Protein 3BL9 (pdb70)

Structure (mmCIF, N/CA/C/O backbone):
data_3BL9
#
_entry.id   3BL9
#
_cell.length_a   49.406
_cell.length_b   56.867
_cell.length_c   59.504
_cell.angle_alpha   62.350
_cell.angle_beta   77.930
_cell.angle_gamma   79.540
#
_symmetry.space_group_name_H-M   'P 1'
#
loop_
_entity.id
_entity.type
_entity.pdbx_description
1 polymer 'Scavenger mRNA-decapping enzyme DcpS'
2 non-polymer 5-{[1-(2,3-dichlorobenzyl)piperidin-4-yl]methoxy}quinazoline-2,4-diamine
3 water water
#
loop_
_atom_site.group_PDB
_atom_site.id
_atom_site.type_symbol
_atom_site.label_atom_id
_atom_site.label_alt_id
_atom_site.label_comp_id
_atom_site.label_asym_id
_atom_site.label_entity_id
_atom_site.label_seq_id
_atom_site.pdbx_PDB_ins_code
_atom_site.Cartn_x
_atom_site.Cartn_y
_atom_site.Cartn_z
_atom_site.occupancy
_atom_site.B_iso_or_equiv
_atom_site.auth_seq_id
_atom_site.auth_comp_id
_atom_site.auth_asym_id
_atom_site.auth_atom_id
_atom_site.pdbx_PDB_model_num
ATOM 1 N N . LEU A 1 6 ? 8.259 -2.322 -30.940 1.00 44.07 42 LEU A N 1
ATOM 2 C CA . LEU A 1 6 ? 8.304 -0.980 -30.285 1.00 44.29 42 LEU A CA 1
ATOM 3 C C . LEU A 1 6 ? 7.733 0.082 -31.228 1.00 44.26 42 LEU A C 1
ATOM 4 O O . LEU A 1 6 ? 7.695 -0.128 -32.451 1.00 44.38 42 LEU A O 1
ATOM 9 N N . PRO A 1 7 ? 7.288 1.233 -30.673 1.00 43.97 43 PRO A N 1
ATOM 10 C CA . PRO A 1 7 ? 6.711 2.294 -31.504 1.00 43.83 43 PRO A CA 1
ATOM 11 C C . PRO A 1 7 ? 7.752 3.251 -32.104 1.00 43.67 43 PRO A C 1
ATOM 12 O O . PRO A 1 7 ? 7.393 4.327 -32.594 1.00 43.91 43 PRO A O 1
ATOM 16 N N . PHE A 1 8 ? 9.023 2.853 -32.076 1.00 43.49 44 PHE A N 1
ATOM 17 C CA . PHE A 1 8 ? 10.130 3.694 -32.536 1.00 43.16 44 PHE A CA 1
ATOM 18 C C . PHE A 1 8 ? 11.366 2.828 -32.807 1.00 43.22 44 PHE A C 1
ATOM 19 O O . PHE A 1 8 ? 11.371 1.626 -32.499 1.00 42.95 44 PHE A O 1
ATOM 27 N N . SER A 1 9 ? 12.418 3.447 -33.344 1.00 43.06 45 SER A N 1
ATOM 28 C CA . SER A 1 9 ? 13.673 2.740 -33.631 1.00 43.10 45 SER A CA 1
ATOM 29 C C . SER A 1 9 ? 14.863 3.308 -32.846 1.00 42.75 45 SER A C 1
ATOM 30 O O . SER A 1 9 ? 14.999 4.529 -32.680 1.00 42.54 45 SER A O 1
ATOM 33 N N . GLY A 1 10 ? 15.700 2.400 -32.343 1.00 42.24 46 GLY A N 1
ATOM 34 C CA . GLY A 1 10 ? 17.026 2.749 -31.852 1.00 41.92 46 GLY A CA 1
ATOM 35 C C . GLY A 1 10 ? 17.059 3.497 -30.541 1.00 41.48 46 GLY A C 1
ATOM 36 O O . GLY A 1 10 ? 17.413 4.682 -30.499 1.00 41.81 46 GLY A O 1
ATOM 37 N N . PHE A 1 11 ? 16.715 2.789 -29.469 1.00 40.69 47 PHE A N 1
ATOM 38 C CA . PHE A 1 11 ? 16.763 3.332 -28.110 1.00 39.76 47 PHE A CA 1
ATOM 39 C C . PHE A 1 11 ? 18.201 3.615 -27.644 1.00 39.16 47 PHE A C 1
ATOM 40 O O . PHE A 1 11 ? 18.972 2.688 -27.412 1.00 39.56 47 PHE A O 1
ATOM 48 N N . ARG A 1 12 ? 18.538 4.894 -27.490 1.00 37.79 48 ARG A N 1
ATOM 49 C CA . ARG A 1 12 ? 19.819 5.311 -26.938 1.00 37.00 48 ARG A CA 1
ATOM 50 C C . ARG A 1 12 ? 19.608 5.827 -25.518 1.00 35.74 48 ARG A C 1
ATOM 51 O O . ARG A 1 12 ? 18.908 6.838 -25.319 1.00 35.51 48 ARG A O 1
ATOM 59 N N . LEU A 1 13 ? 20.211 5.148 -24.536 1.00 34.16 49 LEU A N 1
ATOM 60 C CA . LEU A 1 13 ? 20.037 5.523 -23.141 1.00 33.53 49 LEU A CA 1
ATOM 61 C C . LEU A 1 13 ? 20.524 6.928 -22.917 1.00 33.20 49 LEU A C 1
ATOM 62 O O . LEU A 1 13 ? 21.677 7.256 -23.232 1.00 33.44 49 LEU A O 1
ATOM 67 N N . GLN A 1 14 ? 19.642 7.749 -22.367 1.00 31.82 50 GLN A N 1
ATOM 68 C CA . GLN A 1 14 ? 20.003 9.069 -21.885 1.00 31.36 50 GLN A CA 1
ATOM 69 C C . GLN A 1 14 ? 20.252 9.036 -20.398 1.00 30.41 50 GLN A C 1
ATOM 70 O O . GLN A 1 14 ? 21.226 9.617 -19.909 1.00 31.32 50 GLN A O 1
ATOM 76 N N . LYS A 1 15 ? 19.369 8.366 -19.668 1.00 28.48 51 LYS A N 1
ATOM 77 C CA . LYS A 1 15 ? 19.402 8.407 -18.217 1.00 27.21 51 LYS A CA 1
ATOM 78 C C . LYS A 1 15 ? 18.591 7.266 -17.593 1.00 25.62 51 LYS A C 1
ATOM 79 O O . LYS A 1 15 ? 17.499 6.932 -18.084 1.00 23.98 51 LYS A O 1
ATOM 85 N N . VAL A 1 16 ? 19.133 6.679 -16.525 1.00 23.08 52 VAL A N 1
ATOM 86 C CA . VAL A 1 16 ? 18.354 5.833 -15.618 1.00 22.47 52 VAL A CA 1
ATOM 87 C C . VAL A 1 16 ? 17.590 6.786 -14.700 1.00 21.92 52 VAL A C 1
ATOM 88 O O . VAL A 1 16 ? 18.182 7.434 -13.846 1.00 20.79 52 VAL A O 1
ATOM 92 N N . LEU A 1 17 ? 16.279 6.883 -14.894 1.00 20.57 53 LEU A N 1
ATOM 93 C CA . LEU A 1 17 ? 15.468 7.806 -14.100 1.00 21.00 53 LEU A CA 1
ATOM 94 C C . LEU A 1 17 ? 15.254 7.303 -12.683 1.00 20.54 53 LEU A C 1
ATOM 95 O O . LEU A 1 17 ? 15.258 8.079 -11.729 1.00 18.86 53 LEU A O 1
ATOM 100 N N . ARG A 1 18 ? 15.065 5.996 -12.548 1.00 21.56 54 ARG A N 1
ATOM 101 C CA . A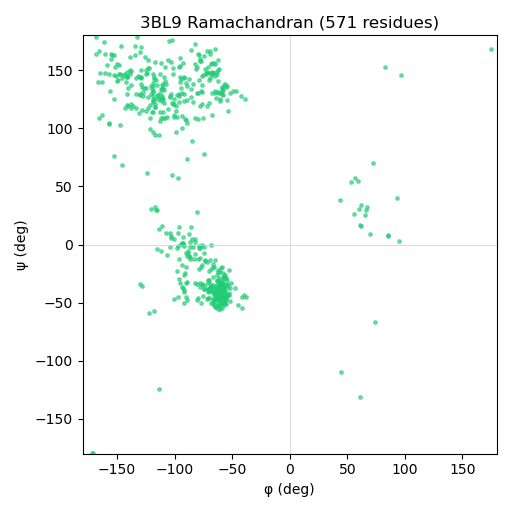RG A 1 18 ? 14.775 5.398 -11.256 1.00 21.82 54 ARG A CA 1
ATOM 102 C C . ARG A 1 18 ? 14.989 3.885 -11.335 1.00 22.09 54 ARG A C 1
ATOM 103 O O . ARG A 1 18 ? 14.781 3.271 -12.383 1.00 19.85 54 ARG A O 1
ATOM 111 N N . GLU A 1 19 ? 15.423 3.300 -10.222 1.00 22.58 55 GLU A N 1
ATOM 112 C CA . GLU A 1 19 ? 15.605 1.845 -10.140 1.00 22.97 55 GLU A CA 1
ATOM 113 C C . GLU A 1 19 ? 15.242 1.406 -8.726 1.00 22.25 55 GLU A C 1
ATOM 114 O O . GLU A 1 19 ? 15.465 2.155 -7.756 1.00 21.97 55 GLU A O 1
ATOM 120 N N . SER A 1 20 ? 14.679 0.216 -8.588 1.00 21.25 56 SER A N 1
ATOM 121 C CA . SER A 1 20 ? 14.467 -0.389 -7.268 1.00 21.66 56 SER A CA 1
ATOM 122 C C . SER A 1 20 ? 14.843 -1.868 -7.258 1.00 21.36 56 SER A C 1
ATOM 123 O O . SER A 1 20 ? 14.259 -2.672 -7.972 1.00 20.73 56 SER A O 1
ATOM 126 N N . ALA A 1 21 ? 15.812 -2.216 -6.426 1.00 21.34 57 ALA A N 1
ATOM 127 C CA . ALA A 1 21 ? 16.147 -3.617 -6.181 1.00 21.18 57 ALA A CA 1
ATOM 128 C C . ALA A 1 21 ? 15.055 -4.355 -5.386 1.00 21.13 57 ALA A C 1
ATOM 129 O O . ALA A 1 21 ? 14.869 -5.544 -5.574 1.00 22.69 57 ALA A O 1
ATOM 131 N N . ARG A 1 22 ? 14.320 -3.669 -4.521 1.00 21.09 58 ARG A N 1
ATOM 132 C CA . ARG A 1 22 ? 13.211 -4.300 -3.806 1.00 20.84 58 ARG A CA 1
ATOM 133 C C . ARG A 1 22 ? 12.079 -4.694 -4.740 1.00 20.15 58 ARG A C 1
ATOM 134 O O . ARG A 1 22 ? 11.572 -5.815 -4.649 1.00 18.66 58 ARG A O 1
ATOM 142 N N . ASP A 1 23 ? 11.675 -3.751 -5.603 1.00 19.43 59 ASP A N 1
ATOM 143 C CA . ASP A 1 23 ? 10.560 -3.965 -6.515 1.00 19.21 59 ASP A CA 1
ATOM 144 C C . ASP A 1 23 ? 10.990 -4.638 -7.842 1.00 17.78 59 ASP A C 1
ATOM 145 O O . ASP A 1 23 ? 10.137 -5.104 -8.630 1.00 17.27 59 ASP A O 1
ATOM 150 N N . LYS A 1 24 ? 12.297 -4.697 -8.092 1.00 17.66 60 LYS A N 1
ATOM 151 C CA . LYS A 1 24 ? 12.834 -5.277 -9.355 1.00 16.99 60 LYS A CA 1
ATOM 152 C C . LYS A 1 24 ? 12.239 -4.537 -10.556 1.00 15.97 60 LYS A C 1
ATOM 153 O O . LYS A 1 24 ? 11.632 -5.121 -11.457 1.00 15.15 60 LYS A O 1
ATOM 159 N N . ILE A 1 25 ? 12.452 -3.226 -10.548 1.00 16.13 61 ILE A N 1
ATOM 160 C CA . ILE A 1 25 ? 11.953 -2.368 -11.575 1.00 16.08 61 ILE A CA 1
ATOM 161 C C . ILE A 1 25 ? 13.008 -1.338 -11.950 1.00 15.73 61 ILE A C 1
ATOM 162 O O . ILE A 1 25 ? 13.861 -0.941 -11.126 1.00 16.65 61 ILE A O 1
ATOM 167 N N . ILE A 1 26 ? 12.963 -0.921 -13.204 1.00 15.50 62 ILE A N 1
ATOM 168 C CA . ILE A 1 26 ? 13.837 0.127 -13.700 1.00 15.34 62 ILE A CA 1
ATOM 169 C C . ILE A 1 26 ? 13.096 1.026 -14.694 1.00 15.58 62 ILE A C 1
ATOM 170 O O . ILE A 1 26 ? 12.304 0.532 -15.499 1.00 15.13 62 ILE A O 1
ATOM 175 N N . PHE A 1 27 ? 13.358 2.334 -14.603 1.00 15.88 63 PHE A N 1
ATOM 176 C CA . PHE A 1 27 ? 12.769 3.371 -15.451 1.00 16.89 63 PHE A CA 1
ATOM 177 C C . PHE A 1 27 ? 13.896 4.048 -16.251 1.00 17.42 63 PHE A C 1
ATOM 178 O O . PHE A 1 27 ? 14.826 4.651 -15.658 1.00 17.90 63 PHE A O 1
ATOM 186 N N . LEU A 1 28 ? 13.829 3.944 -17.578 1.00 17.67 64 LEU A N 1
ATOM 187 C CA . LEU A 1 28 ? 14.871 4.480 -18.455 1.00 18.75 64 LEU A CA 1
ATOM 188 C C . LEU A 1 28 ? 14.337 5.620 -19.328 1.00 19.69 64 LEU A C 1
ATOM 189 O O . LEU A 1 28 ? 13.225 5.541 -19.857 1.00 20.01 64 LEU A O 1
ATOM 194 N N . HIS A 1 29 ? 15.121 6.680 -19.457 1.00 20.55 65 HIS A N 1
ATOM 195 C CA . HIS A 1 29 ? 14.883 7.699 -20.465 1.00 22.00 65 HIS A CA 1
ATOM 196 C C . HIS A 1 29 ? 15.826 7.404 -21.638 1.00 23.12 65 HIS A C 1
ATOM 197 O O . HIS A 1 29 ? 17.031 7.389 -21.461 1.00 23.64 65 HIS A O 1
ATOM 204 N N . GLY A 1 30 ? 15.277 7.151 -22.815 1.00 24.35 66 GLY A N 1
ATOM 205 C CA . GLY A 1 30 ? 16.098 7.018 -24.009 1.00 25.79 66 GLY A CA 1
ATOM 206 C C . GLY A 1 30 ? 15.701 7.978 -25.117 1.00 27.18 66 GLY A C 1
ATOM 207 O O . GLY A 1 30 ? 14.566 8.497 -25.133 1.00 26.27 66 GLY A O 1
ATOM 208 N N . LYS A 1 31 ? 16.651 8.218 -26.031 1.00 29.10 67 LYS A N 1
ATOM 209 C CA . LYS A 1 31 ? 16.387 8.868 -27.332 1.00 30.45 67 LYS A CA 1
ATOM 210 C C . LYS A 1 31 ? 16.038 7.835 -28.386 1.00 31.12 67 LYS A C 1
ATOM 211 O O . LYS A 1 31 ? 16.674 6.787 -28.480 1.00 30.36 67 LYS A O 1
ATOM 217 N N . VAL A 1 32 ? 15.019 8.141 -29.184 1.00 32.31 68 VAL A N 1
ATOM 218 C CA . VAL A 1 32 ? 14.547 7.235 -30.223 1.00 33.44 68 VAL A CA 1
ATOM 219 C C . VAL A 1 32 ? 14.440 7.971 -31.570 1.00 34.62 68 VAL A C 1
ATOM 220 O O . VAL A 1 32 ? 14.587 9.194 -31.624 1.00 34.64 68 VAL A O 1
ATOM 224 N N . ASN A 1 33 ? 14.217 7.214 -32.647 1.00 36.27 69 ASN A N 1
ATOM 225 C CA . ASN A 1 33 ? 13.967 7.784 -33.988 1.00 36.96 69 ASN A CA 1
ATOM 226 C C . ASN A 1 33 ? 14.895 8.951 -34.362 1.00 37.88 69 ASN A C 1
ATOM 227 O O . ASN A 1 33 ? 14.466 9.928 -35.005 1.00 38.29 69 ASN A O 1
ATOM 232 N N . GLU A 1 34 ? 16.163 8.847 -33.974 1.00 38.78 70 GLU A N 1
ATOM 233 C CA . GLU A 1 34 ? 17.143 9.898 -34.273 1.00 39.21 70 GLU A CA 1
ATOM 234 C C . GLU A 1 34 ? 18.005 9.510 -35.472 1.00 39.88 70 GLU A C 1
ATOM 235 O O . GLU A 1 34 ? 18.264 10.346 -36.336 1.00 40.57 70 GLU A O 1
ATOM 241 N N . GLU A 1 42 ? 13.605 12.001 -30.466 1.00 30.77 78 GLU A N 1
ATOM 242 C CA . GLU A 1 42 ? 12.363 11.943 -29.677 1.00 30.01 78 GLU A CA 1
ATOM 243 C C . GLU A 1 42 ? 12.642 11.265 -28.352 1.00 29.31 78 GLU A C 1
ATOM 244 O O . GLU A 1 42 ? 13.476 10.358 -28.297 1.00 29.54 78 GLU A O 1
ATOM 250 N N . ASP A 1 43 ? 11.959 11.694 -27.289 1.00 27.91 79 ASP A N 1
ATOM 251 C CA . ASP A 1 43 ? 12.146 11.065 -25.973 1.00 27.15 79 ASP A CA 1
ATOM 252 C C . ASP A 1 43 ? 11.111 9.987 -25.718 1.00 25.06 79 ASP A C 1
ATOM 253 O O . ASP A 1 43 ? 9.948 10.099 -26.117 1.00 24.80 79 ASP A O 1
ATOM 258 N N . ALA A 1 44 ? 11.565 8.926 -25.068 1.00 22.83 80 ALA A N 1
ATOM 259 C CA . ALA A 1 44 ? 10.707 7.859 -24.657 1.00 21.19 80 ALA A CA 1
ATOM 260 C C . ALA A 1 44 ? 11.116 7.452 -23.246 1.00 20.89 80 ALA A C 1
ATOM 261 O O . ALA A 1 44 ? 12.290 7.591 -22.849 1.00 20.07 80 ALA A O 1
ATOM 263 N N . VAL A 1 45 ? 10.144 6.989 -22.469 1.00 19.18 81 VAL A N 1
ATOM 264 C CA . VAL A 1 45 ? 10.450 6.346 -21.189 1.00 18.52 81 VAL A CA 1
ATOM 265 C C . VAL A 1 45 ? 10.122 4.871 -21.368 1.00 17.97 81 VAL A C 1
ATOM 266 O O . VAL A 1 45 ? 9.065 4.534 -21.911 1.00 17.86 81 VAL A O 1
ATOM 270 N N . VAL A 1 46 ? 11.026 4.000 -20.914 1.00 16.96 82 VAL A N 1
ATOM 271 C CA . VAL A 1 46 ? 10.789 2.574 -20.934 1.00 16.73 82 VAL A CA 1
ATOM 272 C C . VAL A 1 46 ? 10.931 2.023 -19.523 1.00 16.03 82 VAL A C 1
ATOM 273 O O . VAL A 1 46 ? 11.923 2.283 -18.818 1.00 15.58 82 VAL A O 1
ATOM 277 N N . ILE A 1 47 ? 9.894 1.312 -19.086 1.00 15.14 83 ILE A N 1
ATOM 278 C CA . ILE A 1 47 ? 9.832 0.802 -17.731 1.00 15.16 83 ILE A CA 1
ATOM 279 C C . ILE A 1 47 ? 9.809 -0.728 -17.809 1.00 15.26 83 ILE A C 1
ATOM 280 O O . ILE A 1 47 ? 8.979 -1.296 -18.516 1.00 14.10 83 ILE A O 1
ATOM 285 N N . LEU A 1 48 ? 10.740 -1.384 -17.117 1.00 14.62 84 LEU A N 1
ATOM 286 C CA . LEU A 1 48 ? 10.821 -2.848 -17.092 1.00 15.85 84 LEU A CA 1
ATOM 287 C C . LEU A 1 48 ? 10.634 -3.349 -15.679 1.00 15.88 84 LEU A C 1
ATOM 288 O O . LEU A 1 48 ? 11.301 -2.858 -14.761 1.00 14.42 84 LEU A O 1
ATOM 293 N N . GLU A 1 49 ? 9.706 -4.293 -15.497 1.00 15.65 85 GLU A N 1
ATOM 294 C CA . GLU A 1 49 ? 9.413 -4.842 -14.193 1.00 16.38 85 GLU A CA 1
ATOM 295 C C . GLU A 1 49 ? 9.430 -6.379 -14.240 1.00 15.76 85 GLU A C 1
ATOM 296 O O . GLU A 1 49 ? 8.786 -6.982 -15.088 1.00 15.16 85 GLU A O 1
ATOM 302 N N . LYS A 1 50 ? 10.165 -7.013 -13.336 1.00 15.63 86 LYS A N 1
ATOM 303 C CA . LYS A 1 50 ? 10.087 -8.462 -13.220 1.00 15.71 86 LYS A CA 1
ATOM 304 C C . LYS A 1 50 ? 8.671 -8.788 -12.779 1.00 15.85 86 LYS A C 1
ATOM 305 O O . LYS A 1 50 ? 8.015 -7.992 -12.096 1.00 16.20 86 LYS A O 1
ATOM 311 N N . THR A 1 51 ? 8.182 -9.932 -13.213 1.00 15.56 87 THR A N 1
ATOM 312 C CA . THR A 1 51 ? 6.813 -10.312 -12.946 1.00 15.99 87 THR A CA 1
ATOM 313 C C . THR A 1 51 ? 6.683 -11.213 -11.714 1.00 15.99 87 THR A C 1
ATOM 314 O O . THR A 1 51 ? 7.673 -11.832 -11.268 1.00 16.07 87 THR A O 1
ATOM 318 N N . PRO A 1 52 ? 5.470 -11.290 -11.149 1.00 15.79 88 PRO A N 1
ATOM 319 C CA . PRO A 1 52 ? 5.241 -12.209 -10.038 1.00 15.77 88 PRO A CA 1
ATOM 320 C C . PRO A 1 52 ? 5.401 -13.662 -10.480 1.00 16.65 88 PRO A C 1
ATOM 321 O O . PRO A 1 52 ? 5.261 -13.994 -11.685 1.00 15.27 88 PRO A O 1
ATOM 325 N N . PHE A 1 53 ? 5.722 -14.502 -9.509 1.00 16.48 89 PHE A N 1
ATOM 326 C CA . PHE A 1 53 ? 5.880 -15.921 -9.747 1.00 17.75 89 PHE A CA 1
ATOM 327 C C . PHE A 1 53 ? 4.584 -16.640 -10.116 1.00 18.35 89 PHE A C 1
ATOM 328 O O . PHE A 1 53 ? 3.486 -16.309 -9.640 1.00 18.14 89 PHE A O 1
ATOM 336 N N . GLN A 1 54 ? 4.753 -17.646 -10.974 1.00 19.43 90 GLN A N 1
ATOM 337 C CA . GLN A 1 54 ? 3.697 -18.583 -11.348 1.00 20.64 90 GLN A CA 1
ATOM 338 C C . GLN A 1 54 ? 3.872 -19.838 -10.522 1.00 21.24 90 GLN A C 1
ATOM 339 O O . GLN A 1 54 ? 4.664 -20.733 -10.863 1.00 20.91 90 GLN A O 1
ATOM 345 N N . VAL A 1 55 ? 3.128 -19.919 -9.430 1.00 22.54 91 VAL A N 1
ATOM 346 C CA . VAL A 1 55 ? 3.484 -20.864 -8.362 1.00 23.23 91 VAL A CA 1
ATOM 347 C C . VAL A 1 55 ? 3.488 -22.324 -8.821 1.00 23.72 91 VAL A C 1
ATOM 348 O O . VAL A 1 55 ? 4.503 -23.005 -8.694 1.00 23.92 91 VAL A O 1
ATOM 352 N N . GLU A 1 56 ? 2.370 -22.797 -9.371 1.00 23.23 92 GLU A N 1
ATOM 353 C CA . GLU A 1 56 ? 2.261 -24.190 -9.791 1.00 23.84 92 GLU A CA 1
ATOM 354 C C . GLU A 1 56 ? 3.280 -24.579 -10.855 1.00 23.27 92 GLU A C 1
ATOM 355 O O . GLU A 1 56 ? 3.828 -25.679 -10.815 1.00 23.25 92 GLU A O 1
ATOM 361 N N . GLN A 1 57 ? 3.554 -23.670 -11.785 1.00 22.16 93 GLN A N 1
ATOM 362 C CA . GLN A 1 57 ? 4.570 -23.904 -12.795 1.00 22.15 93 GLN A CA 1
ATOM 363 C C . GLN A 1 57 ? 5.977 -23.928 -12.204 1.00 22.44 93 GLN A C 1
ATOM 364 O O . GLN A 1 57 ? 6.813 -24.747 -12.645 1.00 21.31 93 GLN A O 1
ATOM 370 N N . VAL A 1 58 ? 6.243 -23.066 -11.220 1.00 21.81 94 VAL A N 1
ATOM 371 C CA . VAL A 1 58 ? 7.533 -23.132 -10.493 1.00 22.94 94 VAL A CA 1
ATOM 372 C C . VAL A 1 58 ? 7.698 -24.488 -9.799 1.00 23.24 94 VAL A C 1
ATOM 373 O O . VAL A 1 58 ? 8.746 -25.142 -9.933 1.00 23.67 94 VAL A O 1
ATOM 377 N N . ALA A 1 59 ? 6.662 -24.935 -9.090 1.00 24.00 95 ALA A N 1
ATOM 378 C CA . ALA A 1 59 ? 6.727 -26.223 -8.406 1.00 25.09 95 ALA A CA 1
ATOM 379 C C . ALA A 1 59 ? 6.971 -27.355 -9.421 1.00 25.98 95 ALA A C 1
ATOM 380 O O . ALA A 1 59 ? 7.803 -28.249 -9.197 1.00 25.90 95 ALA A O 1
ATOM 382 N N . GLN A 1 60 ? 6.289 -27.292 -10.556 1.00 26.60 96 GLN A N 1
ATOM 383 C CA . GLN A 1 60 ? 6.535 -28.246 -11.642 1.00 27.47 96 GLN A CA 1
ATOM 384 C C . GLN A 1 60 ? 7.999 -28.275 -12.104 1.00 27.85 96 GLN A C 1
ATOM 385 O O . GLN A 1 60 ? 8.572 -29.358 -12.330 1.00 28.52 96 GLN A O 1
ATOM 391 N N . LEU A 1 61 ? 8.593 -27.090 -12.255 1.00 27.84 97 LEU A N 1
ATOM 392 C CA . LEU A 1 61 ? 9.993 -26.942 -12.636 1.00 28.31 97 LEU A CA 1
ATOM 393 C C . LEU A 1 61 ? 10.942 -27.540 -11.597 1.00 29.17 97 LEU A C 1
ATOM 394 O O . LEU A 1 61 ? 11.885 -28.239 -11.960 1.00 28.41 97 LEU A O 1
ATOM 399 N N . LEU A 1 62 ? 10.705 -27.231 -10.319 1.00 29.85 98 LEU A N 1
ATOM 400 C CA . LEU A 1 62 ? 11.573 -27.694 -9.222 1.00 30.96 98 LEU A CA 1
ATOM 401 C C . LEU A 1 62 ? 11.648 -29.219 -9.096 1.00 32.12 98 LEU A C 1
ATOM 402 O O . LEU A 1 62 ? 12.682 -29.764 -8.686 1.00 32.16 98 LEU A O 1
ATOM 407 N N . THR A 1 63 ? 10.555 -29.901 -9.434 1.00 33.08 99 THR A N 1
ATOM 408 C CA . THR A 1 63 ? 10.515 -31.363 -9.358 1.00 33.64 99 THR A CA 1
ATOM 409 C C . THR A 1 63 ? 11.070 -32.054 -10.607 1.00 34.16 99 THR A C 1
ATOM 410 O O . THR A 1 63 ? 11.000 -33.285 -10.706 1.00 34.63 99 THR A O 1
ATOM 414 N N . GLY A 1 64 ? 11.611 -31.277 -11.549 1.00 34.03 100 GLY A N 1
ATOM 415 C CA . GLY A 1 64 ? 12.089 -31.800 -12.821 1.00 34.08 100 GLY A CA 1
ATOM 416 C C . GLY A 1 64 ? 13.586 -31.641 -12.904 1.00 34.06 100 GLY A C 1
ATOM 417 O O . GLY A 1 64 ? 14.301 -32.091 -12.016 1.00 34.14 100 GLY A O 1
ATOM 418 N N . SER A 1 65 ? 14.053 -30.973 -13.959 1.00 34.34 101 SER A N 1
ATOM 419 C CA . SER A 1 65 ? 15.480 -30.752 -14.176 1.00 34.23 101 SER A CA 1
ATOM 420 C C . SER A 1 65 ? 15.831 -29.262 -14.316 1.00 34.11 101 SER A C 1
ATOM 421 O O . SER A 1 65 ? 16.388 -28.840 -15.338 1.00 34.17 101 SER A O 1
ATOM 424 N N . PRO A 1 66 ? 15.568 -28.462 -13.263 1.00 33.43 102 PRO A N 1
ATOM 425 C CA . PRO A 1 66 ? 15.793 -27.022 -13.387 1.00 33.12 102 PRO A CA 1
ATOM 426 C C . PRO A 1 66 ? 17.256 -26.726 -13.630 1.00 32.80 102 PRO A C 1
ATOM 427 O O . PRO A 1 66 ? 18.121 -27.459 -13.127 1.00 33.46 102 PRO A O 1
ATOM 431 N N . GLU A 1 67 ? 17.537 -25.681 -14.400 1.00 32.39 103 GLU A N 1
ATOM 432 C CA . GLU A 1 67 ? 18.901 -25.258 -14.644 1.00 32.01 103 GLU A CA 1
ATOM 433 C C . GLU A 1 67 ? 19.427 -24.379 -13.502 1.00 31.90 103 GLU A C 1
ATOM 434 O O . GLU A 1 67 ? 19.031 -23.207 -13.339 1.00 30.60 103 GLU A O 1
ATOM 440 N N . LEU A 1 68 ? 20.354 -24.957 -12.738 1.00 31.44 104 LEU A N 1
ATOM 441 C CA . LEU A 1 68 ? 20.858 -24.382 -11.500 1.00 32.04 104 LEU A CA 1
ATOM 442 C C . LEU A 1 68 ? 22.376 -24.221 -11.523 1.00 32.49 104 LEU A C 1
ATOM 443 O O . LEU A 1 68 ? 23.081 -25.009 -12.143 1.00 32.56 104 LEU A O 1
ATOM 448 N N . GLN A 1 69 ? 22.861 -23.185 -10.851 1.00 33.42 105 GLN A N 1
ATOM 449 C CA . GLN A 1 69 ? 24.277 -23.025 -10.526 1.00 34.30 105 GLN A CA 1
ATOM 450 C C . GLN A 1 69 ? 24.383 -22.769 -9.024 1.00 34.81 105 GLN A C 1
ATOM 451 O O . GLN A 1 69 ? 23.725 -21.870 -8.502 1.00 33.83 105 GLN A O 1
ATOM 457 N N . LEU A 1 70 ? 25.212 -23.548 -8.331 1.00 35.77 106 LEU A N 1
ATOM 458 C CA . LEU A 1 70 ? 25.348 -23.417 -6.873 1.00 36.42 106 LEU A CA 1
ATOM 459 C C . LEU A 1 70 ? 26.221 -22.219 -6.534 1.00 37.35 106 LEU A C 1
ATOM 460 O O . LEU A 1 70 ? 27.384 -22.177 -6.933 1.00 37.45 106 LEU A O 1
ATOM 465 N N . GLN A 1 71 ? 25.675 -21.243 -5.804 1.00 38.42 107 GLN A N 1
ATOM 466 C CA . GLN A 1 71 ? 26.456 -20.060 -5.436 1.00 38.98 107 GLN A CA 1
ATOM 467 C C . GLN A 1 71 ? 27.175 -20.301 -4.110 1.00 39.72 107 GLN A C 1
ATOM 468 O O . GLN A 1 71 ? 28.384 -20.039 -3.991 1.00 40.10 107 GLN A O 1
ATOM 474 N N . PHE A 1 72 ? 26.449 -20.813 -3.121 1.00 40.24 108 PHE A N 1
ATOM 475 C CA . PHE A 1 72 ? 27.091 -21.256 -1.881 1.00 40.28 108 PHE A CA 1
ATOM 476 C C . PHE A 1 72 ? 26.232 -22.217 -1.090 1.00 39.84 108 PHE A C 1
ATOM 477 O O . PHE A 1 72 ? 25.044 -22.360 -1.342 1.00 38.95 108 PHE A O 1
ATOM 485 N N . SER A 1 73 ? 26.866 -22.898 -0.147 1.00 39.40 109 SER A N 1
ATOM 486 C CA . SER A 1 73 ? 26.228 -23.966 0.597 1.00 39.60 109 SER A CA 1
ATOM 487 C C . SER A 1 73 ? 26.824 -24.067 2.011 1.00 39.44 109 SER A C 1
ATOM 488 O O . SER A 1 73 ? 28.034 -23.897 2.194 1.00 38.86 109 SER A O 1
ATOM 491 N N . ASN A 1 74 ? 25.962 -24.326 2.993 1.00 39.26 110 ASN A N 1
ATOM 492 C CA . ASN A 1 74 ? 26.380 -24.544 4.385 1.00 39.55 110 ASN A CA 1
ATOM 493 C C . ASN A 1 74 ? 25.334 -25.349 5.139 1.00 39.10 110 ASN A C 1
ATOM 494 O O . ASN A 1 74 ? 24.278 -24.830 5.528 1.00 38.86 110 ASN A O 1
ATOM 499 N N . ASP A 1 75 ? 25.662 -26.624 5.332 1.00 38.78 111 ASP A N 1
ATOM 500 C CA . ASP A 1 75 ? 24.764 -27.652 5.873 1.00 38.30 111 ASP A CA 1
ATOM 501 C C . ASP A 1 75 ? 23.346 -27.629 5.273 1.00 37.73 111 ASP A C 1
ATOM 502 O O . ASP A 1 75 ? 23.186 -27.969 4.099 1.00 37.85 111 ASP A O 1
ATOM 507 N N . ILE A 1 76 ? 22.334 -27.234 6.048 1.00 36.70 112 ILE A N 1
ATOM 508 C CA . ILE A 1 76 ? 20.948 -27.295 5.566 1.00 36.24 112 ILE A CA 1
ATOM 509 C C . ILE A 1 76 ? 20.582 -26.151 4.613 1.00 35.63 112 ILE A C 1
ATOM 510 O O . ILE A 1 76 ? 19.529 -26.201 3.982 1.00 35.99 112 ILE A O 1
ATOM 515 N N . TYR A 1 77 ? 21.447 -25.142 4.518 1.00 35.05 113 TYR A N 1
ATOM 516 C CA . TYR A 1 77 ? 21.230 -23.968 3.673 1.00 34.38 113 TYR A CA 1
ATOM 517 C C . TYR A 1 77 ? 22.053 -24.023 2.394 1.00 33.33 113 TYR A C 1
ATOM 518 O O . TYR A 1 77 ? 23.271 -24.242 2.443 1.00 32.16 113 TYR A O 1
ATOM 527 N N . SER A 1 78 ? 21.405 -23.804 1.251 1.00 31.99 114 SER A N 1
ATOM 528 C CA . SER A 1 78 ? 22.147 -23.573 0.008 1.00 31.27 114 SER A CA 1
ATOM 529 C C . SER A 1 78 ? 21.477 -22.506 -0.864 1.00 30.29 114 SER A C 1
ATOM 530 O O . SER A 1 78 ? 20.255 -22.358 -0.843 1.00 29.23 114 SER A O 1
ATOM 533 N N . THR A 1 79 ? 22.300 -21.779 -1.611 1.00 29.23 115 THR A N 1
ATOM 534 C CA . THR A 1 79 ? 21.835 -20.716 -2.498 1.00 28.78 115 THR A CA 1
ATOM 535 C C . THR A 1 79 ? 22.254 -21.040 -3.929 1.00 28.07 115 THR A C 1
ATOM 536 O O . THR A 1 79 ? 23.391 -21.462 -4.171 1.00 27.20 115 THR A O 1
ATOM 540 N N . TYR A 1 80 ? 21.331 -20.840 -4.868 1.00 27.15 116 TYR A N 1
ATOM 541 C CA . TYR A 1 80 ? 21.586 -21.109 -6.277 1.00 26.96 116 TYR A CA 1
ATOM 542 C C . TYR A 1 80 ? 21.196 -19.952 -7.174 1.00 26.13 116 TYR A C 1
ATOM 543 O O . TYR A 1 80 ? 20.487 -19.037 -6.756 1.00 26.58 116 TYR A O 1
ATOM 552 N N . HIS A 1 81 ? 21.676 -20.021 -8.414 1.00 24.65 117 HIS A N 1
ATOM 553 C CA . HIS A 1 81 ? 21.151 -19.247 -9.519 1.00 24.02 117 HIS A CA 1
ATOM 554 C C . HIS A 1 81 ? 20.255 -20.181 -10.308 1.00 23.26 117 HIS A C 1
ATOM 555 O O . HIS A 1 81 ? 20.672 -21.260 -10.722 1.00 22.95 117 HIS A O 1
ATOM 562 N N . LEU A 1 82 ? 19.005 -19.788 -10.516 1.00 21.55 118 LEU A N 1
ATOM 563 C CA . LEU A 1 82 ? 18.084 -20.587 -11.314 1.00 21.40 118 LEU A CA 1
ATOM 564 C C . LEU A 1 82 ? 17.843 -19.852 -12.622 1.00 20.85 118 LEU A C 1
ATOM 565 O O . LEU A 1 82 ? 17.593 -18.645 -12.631 1.00 20.17 118 LEU A O 1
ATOM 570 N N . PHE A 1 83 ? 17.923 -20.576 -13.737 1.00 20.59 119 PHE A N 1
ATOM 571 C CA . PHE A 1 83 ? 17.637 -19.986 -15.041 1.00 20.93 119 PHE A CA 1
ATOM 572 C C . PHE A 1 83 ? 16.411 -20.709 -15.621 1.00 20.36 119 PHE A C 1
ATOM 573 O O . PHE A 1 83 ? 16.525 -21.791 -16.201 1.00 20.07 119 PHE A O 1
ATOM 581 N N . PRO A 1 84 ? 15.208 -20.143 -15.402 1.00 19.37 120 PRO A N 1
ATOM 582 C CA . PRO A 1 84 ? 13.982 -20.846 -15.808 1.00 19.13 120 PRO A CA 1
ATOM 583 C C . PRO A 1 84 ? 13.737 -20.899 -17.322 1.00 18.58 120 PRO A C 1
ATOM 584 O O . PRO A 1 84 ? 14.362 -20.153 -18.078 1.00 17.79 120 PRO A O 1
ATOM 588 N N . PRO A 1 85 ? 12.798 -21.757 -17.750 1.00 1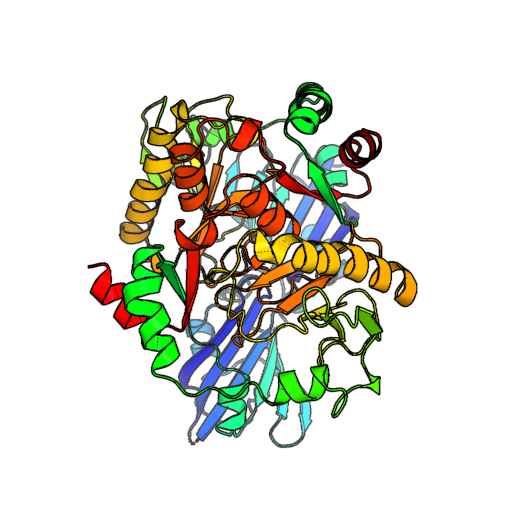8.80 121 PRO A N 1
ATOM 589 C CA . PRO A 1 85 ? 12.449 -21.769 -19.151 1.00 19.72 121 PRO A CA 1
ATOM 590 C C . PRO A 1 85 ? 11.742 -20.490 -19.535 1.00 19.97 121 PRO A C 1
ATOM 591 O O . PRO A 1 85 ? 11.127 -19.853 -18.678 1.00 19.42 121 PRO A O 1
ATOM 595 N N . ARG A 1 86 ? 11.848 -20.171 -20.825 1.00 20.27 122 ARG A N 1
ATOM 596 C CA . ARG A 1 86 ? 11.376 -18.921 -21.431 1.00 20.43 122 ARG A CA 1
ATOM 597 C C . ARG A 1 86 ? 10.029 -18.461 -20.920 1.00 20.07 122 ARG A C 1
ATOM 598 O O . ARG A 1 86 ? 9.870 -17.271 -20.592 1.00 19.71 122 ARG A O 1
ATOM 606 N N . GLN A 1 87 ? 9.075 -19.383 -20.822 1.00 20.64 123 GLN A N 1
ATOM 607 C CA . GLN A 1 87 ? 7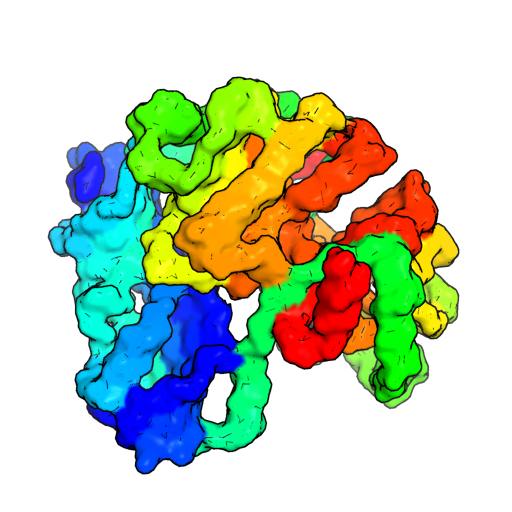.705 -19.017 -20.453 1.00 20.20 123 GLN A CA 1
ATOM 608 C C . GLN A 1 87 ? 7.568 -18.463 -19.020 1.00 20.33 123 GLN A C 1
ATOM 609 O O . GLN A 1 87 ? 6.535 -17.890 -18.685 1.00 21.14 123 GLN A O 1
ATOM 615 N N . LEU A 1 88 ? 8.604 -18.617 -18.188 1.00 19.47 124 LEU A N 1
ATOM 616 C CA . LEU A 1 88 ? 8.575 -18.106 -16.818 1.00 18.40 124 LEU A CA 1
ATOM 617 C C . LEU A 1 88 ? 9.382 -16.818 -16.602 1.00 17.68 124 LEU A C 1
ATOM 618 O O . LEU A 1 88 ? 9.514 -16.355 -15.467 1.00 17.56 124 LEU A O 1
ATOM 623 N N . ASN A 1 89 ? 9.915 -16.260 -17.678 1.00 17.04 125 ASN A N 1
ATOM 624 C CA . ASN A 1 89 ? 10.859 -15.153 -17.624 1.00 17.45 125 ASN A CA 1
ATOM 625 C C . ASN A 1 89 ? 10.276 -13.808 -18.066 1.00 17.21 125 ASN A C 1
ATOM 626 O O . ASN A 1 89 ? 11.011 -12.846 -18.257 1.00 17.67 125 ASN A O 1
ATOM 631 N N . ASP A 1 90 ? 8.954 -13.765 -18.240 1.00 17.56 126 ASP A N 1
ATOM 632 C CA . ASP A 1 90 ? 8.249 -12.559 -18.700 1.00 17.32 126 ASP A CA 1
ATOM 633 C C . ASP A 1 90 ? 8.684 -11.327 -17.875 1.00 16.08 126 ASP A C 1
ATOM 634 O O . ASP A 1 90 ? 8.708 -11.374 -16.638 1.00 16.61 126 ASP A O 1
ATOM 639 N N . VAL A 1 91 ? 9.006 -10.243 -18.580 1.00 15.42 127 VAL A N 1
ATOM 640 C CA . VAL A 1 91 ? 9.292 -8.937 -17.977 1.00 15.03 127 VAL A CA 1
ATOM 641 C C . VAL A 1 91 ? 8.220 -7.971 -18.496 1.00 15.06 127 VAL A C 1
ATOM 642 O O . VAL A 1 91 ? 8.054 -7.816 -19.703 1.00 13.37 127 VAL A O 1
ATOM 646 N N . LYS A 1 92 ? 7.456 -7.388 -17.577 1.00 15.39 128 LYS A N 1
ATOM 647 C CA . LYS A 1 92 ? 6.428 -6.442 -17.933 1.00 15.34 128 LYS A CA 1
ATOM 648 C C . LYS A 1 92 ? 7.097 -5.128 -18.381 1.00 14.61 128 LYS A C 1
ATOM 649 O O . LYS A 1 92 ? 7.808 -4.487 -17.609 1.00 12.49 128 LYS A O 1
ATOM 655 N N . THR A 1 93 ? 6.839 -4.749 -19.626 1.00 14.00 129 THR A N 1
ATOM 656 C CA . THR A 1 93 ? 7.492 -3.624 -20.252 1.00 14.02 129 THR A CA 1
ATOM 657 C C . THR A 1 93 ? 6.483 -2.561 -20.638 1.00 14.21 129 THR A C 1
ATOM 658 O O . THR A 1 93 ? 5.549 -2.841 -21.387 1.00 14.42 129 THR A O 1
ATOM 662 N N . THR A 1 94 ? 6.668 -1.348 -20.128 1.00 13.84 130 THR A N 1
ATOM 663 C CA . THR A 1 94 ? 5.748 -0.244 -20.411 1.00 14.19 130 THR A CA 1
ATOM 664 C C . THR A 1 94 ? 6.530 0.870 -21.100 1.00 14.43 130 THR A C 1
ATOM 665 O O . THR A 1 94 ? 7.621 1.261 -20.635 1.00 13.78 130 THR A O 1
ATOM 669 N N . VAL A 1 95 ? 5.955 1.393 -22.179 1.00 14.03 131 VAL A N 1
ATOM 670 C CA . VAL A 1 95 ? 6.593 2.440 -22.963 1.00 15.41 131 VAL A CA 1
ATOM 671 C C . VAL A 1 95 ? 5.729 3.688 -22.992 1.00 15.58 131 VAL A C 1
ATOM 672 O O . VAL A 1 95 ? 4.514 3.606 -23.270 1.00 15.20 131 VAL A O 1
ATOM 676 N N . VAL A 1 96 ? 6.355 4.822 -22.682 1.00 16.15 132 VAL A N 1
ATOM 677 C CA . VAL A 1 96 ? 5.727 6.138 -22.766 1.00 17.23 132 VAL A CA 1
ATOM 678 C C . VAL A 1 96 ? 6.398 6.904 -23.896 1.00 17.98 132 VAL A C 1
ATOM 679 O O . VAL A 1 96 ? 7.564 7.278 -23.792 1.00 17.94 132 VAL A O 1
ATOM 683 N N . TYR A 1 97 ? 5.664 7.098 -24.995 1.00 19.71 133 TYR A N 1
ATOM 684 C CA . TYR A 1 97 ? 6.219 7.723 -26.190 1.00 20.53 133 TYR A CA 1
ATOM 685 C C . TYR A 1 97 ? 5.145 8.377 -27.085 1.00 21.39 133 TYR A C 1
ATOM 686 O O . TYR A 1 97 ? 4.145 7.733 -27.417 1.00 21.51 133 TYR A O 1
ATOM 695 N N . PRO A 1 98 ? 5.380 9.629 -27.507 1.00 22.45 134 PRO A N 1
ATOM 696 C CA . PRO A 1 98 ? 6.513 10.473 -27.109 1.00 23.57 134 PRO A CA 1
ATOM 697 C C . PRO A 1 98 ? 6.385 10.922 -25.649 1.00 23.97 134 PRO A C 1
ATOM 698 O O . PRO A 1 98 ? 5.270 11.160 -25.185 1.00 24.74 134 PRO A O 1
ATOM 702 N N . ALA A 1 99 ? 7.509 10.976 -24.927 1.00 24.28 135 ALA A N 1
ATOM 703 C CA . ALA A 1 99 ? 7.546 11.420 -23.527 1.00 25.38 135 ALA A CA 1
ATOM 704 C C . ALA A 1 99 ? 7.864 12.912 -23.429 1.00 25.96 135 ALA A C 1
ATOM 705 O O . ALA A 1 99 ? 8.824 13.383 -24.035 1.00 27.28 135 ALA A O 1
ATOM 707 N N . THR A 1 100 ? 7.054 13.638 -22.666 1.00 26.61 136 THR A N 1
ATOM 708 C CA . THR A 1 100 ? 7.266 15.062 -22.411 1.00 27.72 136 THR A CA 1
ATOM 709 C C . THR A 1 100 ? 8.277 15.234 -21.295 1.00 28.30 136 THR A C 1
ATOM 710 O O . THR A 1 100 ? 8.663 14.263 -20.637 1.00 27.45 136 THR A O 1
ATOM 714 N N . GLU A 1 101 ? 8.680 16.479 -21.061 1.00 29.62 137 GLU A N 1
ATOM 715 C CA . GLU A 1 101 ? 9.523 16.805 -19.914 1.00 29.65 137 GLU A CA 1
ATOM 716 C C . GLU A 1 101 ? 8.839 16.475 -18.579 1.00 29.90 137 GLU A C 1
ATOM 717 O O . GLU A 1 101 ? 9.503 16.061 -17.637 1.00 29.38 137 GLU A O 1
ATOM 723 N N . LYS A 1 102 ? 7.518 16.649 -18.511 1.00 29.52 138 LYS A N 1
ATOM 724 C CA . LYS A 1 102 ? 6.744 16.261 -17.327 1.00 30.09 138 LYS A CA 1
ATOM 725 C C . LYS A 1 102 ? 6.955 14.772 -17.009 1.00 29.17 138 LYS A C 1
ATOM 726 O O . LYS A 1 102 ? 7.064 14.401 -15.844 1.00 28.66 138 LYS A O 1
ATOM 732 N N . HIS A 1 103 ? 6.993 13.932 -18.049 1.00 28.71 139 HIS A N 1
ATOM 733 C CA . HIS A 1 103 ? 7.183 12.484 -17.873 1.00 28.30 139 HIS A CA 1
ATOM 734 C C . HIS A 1 103 ? 8.571 12.178 -17.324 1.00 28.04 139 HIS A C 1
ATOM 735 O O . HIS A 1 103 ? 8.722 11.386 -16.381 1.00 27.35 139 HIS A O 1
ATOM 742 N N . LEU A 1 104 ? 9.568 12.829 -17.914 1.00 27.73 140 LEU A N 1
ATOM 743 C CA . LEU A 1 104 ? 10.954 12.667 -17.497 1.00 28.23 140 LEU A CA 1
ATOM 744 C C . LEU A 1 104 ? 11.146 13.068 -16.015 1.00 28.82 140 LEU A C 1
ATOM 745 O O . LEU A 1 104 ? 11.789 12.332 -15.255 1.00 30.00 140 LEU A O 1
ATOM 750 N N . GLN A 1 105 ? 10.551 14.180 -15.578 1.00 29.05 141 GLN A N 1
ATOM 751 C CA . GLN A 1 105 ? 10.679 14.600 -14.172 1.00 29.06 141 GLN A CA 1
ATOM 752 C C . GLN A 1 105 ? 9.858 13.733 -13.228 1.00 28.59 141 GLN A C 1
ATOM 753 O O . GLN A 1 105 ? 10.274 13.478 -12.109 1.00 29.09 141 GLN A O 1
ATOM 759 N N . LYS A 1 106 ? 8.703 13.278 -13.697 1.00 28.25 142 LYS A N 1
ATOM 760 C CA . LYS A 1 106 ? 7.762 12.494 -12.903 1.00 27.90 142 LYS A CA 1
ATOM 761 C C . LYS A 1 106 ? 8.359 11.168 -12.424 1.00 27.21 142 LYS A C 1
ATOM 762 O O . LYS A 1 106 ? 8.176 10.759 -11.271 1.00 25.89 142 LYS A O 1
ATOM 768 N N . TYR A 1 107 ? 9.095 10.521 -13.319 1.00 26.59 143 TYR A N 1
ATOM 769 C CA . TYR A 1 107 ? 9.654 9.201 -13.052 1.00 26.43 143 TYR A CA 1
ATOM 770 C C . TYR A 1 107 ? 11.036 9.253 -12.395 1.00 26.19 143 TYR A C 1
ATOM 771 O O . TYR A 1 107 ? 11.542 8.233 -11.937 1.00 24.20 143 TYR A O 1
ATOM 780 N N . LEU A 1 108 ? 11.641 10.437 -12.342 1.00 26.56 144 LEU A N 1
ATOM 781 C CA . LEU A 1 108 ? 12.907 10.648 -11.652 1.00 27.38 144 LEU A CA 1
ATOM 782 C C . LEU A 1 108 ? 12.758 10.359 -10.163 1.00 28.31 144 LEU A C 1
ATOM 783 O O . LEU A 1 108 ? 11.808 10.828 -9.539 1.00 28.83 144 LEU A O 1
ATOM 788 N N . ARG A 1 109 ? 13.672 9.573 -9.592 1.00 29.59 145 ARG A N 1
ATOM 789 C CA . ARG A 1 109 ? 13.661 9.301 -8.151 1.00 30.20 145 ARG A CA 1
ATOM 790 C C . ARG A 1 109 ? 13.708 10.632 -7.411 1.00 30.99 145 ARG A C 1
ATOM 791 O O . ARG A 1 109 ? 14.429 11.547 -7.809 1.00 32.32 145 ARG A O 1
ATOM 799 N N . GLN A 1 110 ? 12.920 10.741 -6.351 1.00 31.53 146 GLN A N 1
ATOM 800 C CA . GLN A 1 110 ? 12.853 11.973 -5.586 1.00 31.10 146 GLN A CA 1
ATOM 801 C C . GLN A 1 110 ? 12.361 11.701 -4.176 1.00 30.55 146 GLN A C 1
ATOM 802 O O . GLN A 1 110 ? 11.543 10.824 -3.934 1.00 30.97 146 GLN A O 1
ATOM 808 N N . ASP A 1 111 ? 12.873 12.492 -3.256 1.00 29.93 147 ASP A N 1
ATOM 809 C CA . ASP A 1 111 ? 12.528 12.376 -1.867 1.00 29.01 147 ASP A CA 1
ATOM 810 C C . ASP A 1 111 ? 11.138 12.971 -1.623 1.00 27.69 147 ASP A C 1
ATOM 811 O O . ASP A 1 111 ? 10.791 14.016 -2.190 1.00 28.00 147 ASP A O 1
ATOM 816 N N . LEU A 1 112 ? 10.339 12.265 -0.818 1.00 25.91 148 LEU A N 1
ATOM 817 C CA . LEU A 1 112 ? 8.979 12.682 -0.461 1.00 24.39 148 LEU A CA 1
ATOM 818 C C . LEU A 1 112 ? 8.916 13.293 0.939 1.00 23.25 148 LEU A C 1
ATOM 819 O O . LEU A 1 112 ? 9.633 12.861 1.860 1.00 22.85 148 LEU A O 1
ATOM 824 N N . ARG A 1 113 ? 8.028 14.264 1.095 1.00 21.96 149 ARG A N 1
ATOM 825 C CA . ARG A 1 113 ? 7.752 14.902 2.371 1.00 21.74 149 ARG A CA 1
ATOM 826 C C . ARG A 1 113 ? 6.241 14.893 2.572 1.00 20.85 149 ARG A C 1
ATOM 827 O O . ARG A 1 113 ? 5.505 15.052 1.606 1.00 19.64 149 ARG A O 1
ATOM 835 N N . LEU A 1 114 ? 5.784 14.717 3.810 1.00 19.97 150 LEU A N 1
ATOM 836 C CA . LEU A 1 114 ? 4.361 14.832 4.129 1.00 20.36 150 LEU A CA 1
ATOM 837 C C . LEU A 1 114 ? 3.920 16.275 4.307 1.00 19.57 150 LEU A C 1
ATOM 838 O O . LEU A 1 114 ? 4.681 17.128 4.760 1.00 19.14 150 LEU A O 1
ATOM 843 N N . ILE A 1 115 ? 2.660 16.524 3.999 1.00 18.96 151 ILE A N 1
ATOM 844 C CA . ILE A 1 115 ? 2.061 17.819 4.186 1.00 18.64 151 ILE A CA 1
ATOM 845 C C . ILE A 1 115 ? 0.621 17.580 4.639 1.00 18.40 151 ILE A C 1
ATOM 846 O O . ILE A 1 115 ? -0.018 16.593 4.228 1.00 15.75 151 ILE A O 1
ATOM 851 N N . ARG A 1 116 ? 0.120 18.483 5.487 1.00 17.58 152 ARG A N 1
ATOM 852 C CA . ARG A 1 116 ? -1.253 18.443 5.958 1.00 18.43 152 ARG A CA 1
ATOM 853 C C . ARG A 1 116 ? -1.995 19.636 5.394 1.00 18.74 152 ARG A C 1
ATOM 854 O O . ARG A 1 116 ? -1.791 20.770 5.845 1.00 19.35 152 ARG A O 1
ATOM 862 N N . GLU A 1 117 ? -2.857 19.372 4.417 1.00 17.96 153 GLU A N 1
ATOM 863 C CA . GLU A 1 117 ? -3.593 20.394 3.683 1.00 18.56 153 GLU A CA 1
ATOM 864 C C . GLU A 1 117 ? -4.967 20.636 4.321 1.00 18.24 153 GLU A C 1
ATOM 865 O O . GLU A 1 117 ? -5.852 19.783 4.263 1.00 17.19 153 GLU A O 1
ATOM 871 N N . THR A 1 118 ? -5.153 21.811 4.930 1.00 19.49 154 THR A N 1
ATOM 872 C CA . THR A 1 118 ? -6.462 22.186 5.447 1.00 19.65 154 THR A CA 1
ATOM 873 C C . THR A 1 118 ? -7.448 22.455 4.302 1.00 20.03 154 THR A C 1
ATOM 874 O O . THR A 1 118 ? -7.057 22.571 3.148 1.00 20.39 154 THR A O 1
ATOM 878 N N . GLY A 1 119 ? -8.736 22.528 4.617 1.00 20.42 155 GLY A N 1
ATOM 879 C CA . GLY A 1 119 ? -9.762 22.847 3.602 1.00 21.25 155 GLY A CA 1
ATOM 880 C C . GLY A 1 119 ? -9.496 24.186 2.913 1.00 21.82 155 GLY A C 1
ATOM 881 O O . GLY A 1 119 ? -9.697 24.318 1.711 1.00 21.87 155 GLY A O 1
ATOM 882 N N . ASP A 1 120 ? -9.013 25.162 3.679 1.00 23.13 156 ASP A N 1
ATOM 883 C CA . ASP A 1 120 ? -8.666 26.490 3.148 1.00 23.91 156 ASP A CA 1
ATOM 884 C C . ASP A 1 120 ? -7.378 26.462 2.343 1.00 23.85 156 ASP A C 1
ATOM 885 O O . ASP A 1 120 ? -7.284 27.145 1.328 1.00 24.33 156 ASP A O 1
ATOM 890 N N . ASP A 1 121 ? -6.389 25.680 2.788 1.00 23.59 157 ASP A N 1
ATOM 891 C CA . ASP A 1 121 ? -5.167 25.460 1.991 1.00 23.72 157 ASP A CA 1
ATOM 892 C C . ASP A 1 121 ? -5.560 24.955 0.610 1.00 23.25 157 ASP A C 1
ATOM 893 O O . ASP A 1 121 ? -5.023 25.430 -0.390 1.00 22.75 157 ASP A O 1
ATOM 898 N N . TYR A 1 122 ? -6.495 24.004 0.552 1.00 22.78 158 TYR A N 1
ATOM 899 C CA . TYR A 1 122 ? -6.898 23.424 -0.734 1.00 23.60 158 TYR A CA 1
ATOM 900 C C . 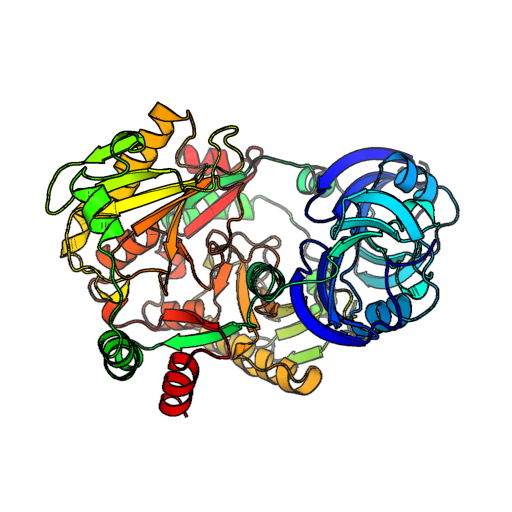TYR A 1 122 ? -7.514 24.483 -1.656 1.00 24.17 158 TYR A C 1
ATOM 901 O O . TYR A 1 122 ? -7.081 24.662 -2.785 1.00 23.83 158 TYR A O 1
ATOM 910 N N . ARG A 1 123 ? -8.541 25.166 -1.161 1.00 25.46 159 ARG A N 1
ATOM 911 C CA . ARG A 1 123 ? -9.231 26.210 -1.922 1.00 26.72 159 ARG A CA 1
ATOM 912 C C . ARG A 1 123 ? -8.344 27.382 -2.367 1.00 26.69 159 ARG A C 1
ATOM 913 O O . ARG A 1 123 ? -8.506 27.910 -3.483 1.00 27.38 159 ARG A O 1
ATOM 921 N N . ASN A 1 124 ? -7.439 27.804 -1.491 1.00 27.00 160 ASN A N 1
ATOM 922 C CA . ASN A 1 124 ? -6.650 29.014 -1.720 1.00 26.83 160 ASN A CA 1
ATOM 923 C C . ASN A 1 124 ? -5.258 28.754 -2.286 1.00 26.35 160 ASN A C 1
ATOM 924 O O . ASN A 1 124 ? -4.669 29.646 -2.900 1.00 26.45 160 ASN A O 1
ATOM 929 N N . ILE A 1 125 ? -4.715 27.554 -2.089 1.00 24.69 161 ILE A N 1
ATOM 930 C CA . ILE A 1 125 ? -3.368 27.269 -2.563 1.00 24.46 161 ILE A CA 1
ATOM 931 C C . ILE A 1 125 ? -3.350 26.139 -3.605 1.00 23.75 161 ILE A C 1
ATOM 932 O O . ILE A 1 125 ? -2.889 26.336 -4.727 1.00 23.62 161 ILE A O 1
ATOM 937 N N . THR A 1 126 ? -3.859 24.971 -3.234 1.00 22.82 162 THR A N 1
ATOM 938 C CA . THR A 1 126 ? -3.740 23.784 -4.086 1.00 22.51 162 THR A CA 1
ATOM 939 C C . THR A 1 126 ? -4.565 23.877 -5.359 1.00 22.29 162 THR A C 1
ATOM 940 O O . THR A 1 126 ? -4.035 23.645 -6.444 1.00 21.73 162 THR A O 1
ATOM 944 N N . LEU A 1 127 ? -5.850 24.213 -5.222 1.00 22.59 163 LEU A N 1
ATOM 945 C CA . LEU A 1 127 ? -6.750 24.282 -6.367 1.00 22.92 163 LEU A CA 1
ATOM 946 C C . LEU A 1 127 ? -6.295 25.311 -7.424 1.00 23.35 163 LEU A C 1
ATOM 947 O O . LEU A 1 127 ? -6.203 24.967 -8.605 1.00 22.31 163 LEU A O 1
ATOM 952 N N . PRO A 1 128 ? -5.991 26.569 -7.015 1.00 23.90 164 PRO A N 1
ATOM 953 C CA . PRO A 1 128 ? -5.368 27.495 -7.973 1.00 24.28 164 PRO A CA 1
ATOM 954 C C . PRO A 1 128 ? -4.130 26.937 -8.661 1.00 24.26 164 PRO A C 1
ATOM 955 O O . PRO A 1 128 ? -3.897 27.181 -9.857 1.00 24.99 164 PRO A O 1
ATOM 959 N N . HIS A 1 129 ? -3.329 26.180 -7.926 1.00 24.43 165 HIS A N 1
ATOM 960 C CA . HIS A 1 129 ? -2.107 25.640 -8.496 1.00 24.20 165 HIS A CA 1
ATOM 961 C C . HIS A 1 129 ? -2.452 24.535 -9.515 1.00 24.30 165 HIS A C 1
ATOM 962 O O . HIS A 1 129 ? -1.851 24.465 -10.606 1.00 23.02 165 HIS A O 1
ATOM 969 N N . LEU A 1 130 ? -3.433 23.704 -9.171 1.00 24.28 166 LEU A N 1
ATOM 970 C CA . LEU A 1 130 ? -3.935 22.711 -10.121 1.00 25.57 166 LEU A CA 1
ATOM 971 C C . LEU A 1 130 ? -4.503 23.355 -11.371 1.00 26.15 166 LEU A C 1
ATOM 972 O O . LEU A 1 130 ? -4.128 22.976 -12.486 1.00 25.16 166 LEU A O 1
ATOM 977 N N . GLU A 1 131 ? -5.426 24.301 -11.152 1.00 26.84 167 GLU A N 1
ATOM 978 C CA . GLU A 1 131 ? -6.146 25.004 -12.222 1.00 28.02 167 GLU A CA 1
ATOM 979 C C . GLU A 1 131 ? -5.179 25.689 -13.185 1.00 28.09 167 GLU A C 1
ATOM 980 O O . GLU A 1 131 ? -5.520 25.890 -14.353 1.00 28.46 167 GLU A O 1
ATOM 986 N N . SER A 1 132 ? -3.993 26.036 -12.691 1.00 27.73 168 SER A N 1
ATOM 987 C CA . SER A 1 132 ? -2.950 26.692 -13.485 1.00 27.66 168 SER A CA 1
ATOM 988 C C . SER A 1 132 ? -2.217 25.751 -14.419 1.00 27.90 168 SER A C 1
ATOM 989 O O . SER A 1 132 ? -1.524 26.214 -15.337 1.00 28.57 168 SER A O 1
ATOM 992 N N . GLN A 1 133 ? -2.316 24.442 -14.173 1.00 26.42 169 GLN A N 1
ATOM 993 C CA . GLN A 1 133 ? -1.620 23.454 -14.998 1.00 25.64 169 GLN A CA 1
ATOM 994 C C . GLN A 1 133 ? -2.486 22.931 -16.138 1.00 24.03 169 GLN A C 1
ATOM 995 O O . GLN A 1 133 ? -3.702 22.950 -16.052 1.00 24.30 169 GLN A O 1
ATOM 1001 N N . SER A 1 134 ? -1.827 22.449 -17.184 1.00 23.62 170 SER A N 1
ATOM 1002 C CA . SER A 1 134 ? -2.492 21.816 -18.340 1.00 23.08 170 SER A CA 1
ATOM 1003 C C . SER A 1 134 ? -2.028 20.362 -18.486 1.00 22.50 170 SER A C 1
ATOM 1004 O O . SER A 1 134 ? -0.966 20.054 -19.060 1.00 22.05 170 SER A O 1
ATOM 1007 N N . LEU A 1 135 ? -2.846 19.475 -17.945 1.00 23.62 171 LEU A N 1
ATOM 1008 C CA . LEU A 1 135 ? -2.513 18.057 -17.837 1.00 23.36 171 LEU A CA 1
ATOM 1009 C C . LEU A 1 135 ? -3.406 17.221 -18.765 1.00 23.06 171 LEU A C 1
ATOM 1010 O O . LEU A 1 135 ? -4.614 17.440 -18.818 1.00 24.62 171 LEU A O 1
ATOM 1015 N N . SER A 1 136 ? -2.801 16.300 -19.509 1.00 21.19 172 SER A N 1
ATOM 1016 C CA . SER A 1 136 ? -3.549 15.403 -20.386 1.00 20.25 172 SER A CA 1
ATOM 1017 C C . SER A 1 136 ? -4.038 14.183 -19.622 1.00 19.05 172 SER A C 1
ATOM 1018 O O . SER A 1 136 ? -3.261 13.505 -18.945 1.00 17.95 172 SER A O 1
ATOM 1021 N N . ILE A 1 137 ? -5.336 13.932 -19.719 1.00 18.19 173 ILE A N 1
ATOM 1022 C CA . ILE A 1 137 ? -5.915 12.642 -19.346 1.00 17.38 173 ILE A CA 1
ATOM 1023 C C . ILE A 1 137 ? -6.565 11.959 -20.570 1.00 16.07 173 ILE A C 1
ATOM 1024 O O . ILE A 1 137 ? -7.546 11.238 -20.441 1.00 15.32 173 ILE A O 1
ATOM 1029 N N . GLN A 1 138 ? -6.000 12.178 -21.749 1.00 15.55 174 GLN A N 1
ATOM 1030 C CA . GLN A 1 138 ? -6.583 11.612 -22.994 1.00 14.64 174 GLN A CA 1
ATOM 1031 C C . GLN A 1 138 ? -6.767 10.090 -22.919 1.00 13.95 174 GLN A C 1
ATOM 1032 O O . GLN A 1 138 ? -7.732 9.547 -23.448 1.00 14.57 174 GLN A O 1
ATOM 1038 N N . TRP A 1 139 ? -5.837 9.395 -22.285 1.00 13.33 175 TRP A N 1
ATOM 1039 C CA . TRP A 1 139 ? -5.991 7.956 -22.107 1.00 12.97 175 TRP A CA 1
ATOM 1040 C C . TRP A 1 139 ? -7.215 7.593 -21.324 1.00 12.28 175 TRP A C 1
ATOM 1041 O O . TRP A 1 139 ? -7.844 6.547 -21.589 1.00 12.80 175 TRP A O 1
ATOM 1052 N N . VAL A 1 140 ? -7.559 8.433 -20.350 1.00 11.96 176 VAL A N 1
ATOM 1053 C CA . VAL A 1 140 ? -8.765 8.197 -19.528 1.00 12.38 176 VAL A CA 1
ATOM 1054 C C . VAL A 1 140 ? -10.016 8.332 -20.421 1.00 12.35 176 VAL A C 1
ATOM 1055 O O . VAL A 1 140 ? -10.877 7.445 -20.460 1.00 12.55 176 VAL A O 1
ATOM 1059 N N . TYR A 1 141 ? -10.105 9.449 -21.145 1.00 12.83 177 TYR A N 1
ATOM 1060 C CA . TYR A 1 141 ? -11.241 9.691 -22.048 1.00 13.08 177 TYR A CA 1
ATOM 1061 C C . TYR A 1 141 ? -11.309 8.620 -23.134 1.00 13.15 177 TYR A C 1
ATOM 1062 O O . TYR A 1 141 ? -12.390 8.251 -23.558 1.00 12.88 177 TYR A O 1
ATOM 1071 N N . ASN A 1 142 ? -10.167 8.102 -23.564 1.00 13.26 178 ASN A N 1
ATOM 1072 C CA . ASN A 1 142 ? -10.166 7.069 -24.604 1.00 12.39 178 ASN A CA 1
ATOM 1073 C C . ASN A 1 142 ? -10.875 5.805 -24.093 1.00 12.51 178 ASN A C 1
ATOM 1074 O O . ASN A 1 142 ? -11.578 5.129 -24.854 1.00 13.25 178 ASN A O 1
ATOM 1079 N N . ILE A 1 143 ? -10.670 5.475 -22.812 1.00 12.19 179 ILE A N 1
ATOM 1080 C CA . ILE A 1 143 ? -11.356 4.344 -22.202 1.00 12.12 179 ILE A CA 1
ATOM 1081 C C . ILE A 1 143 ? -12.858 4.595 -22.113 1.00 12.11 179 ILE A C 1
ATOM 1082 O O . ILE A 1 143 ? -13.648 3.746 -22.489 1.00 10.90 179 ILE A O 1
ATOM 1087 N N . LEU A 1 144 ? -13.246 5.763 -21.626 1.00 11.59 180 LEU A N 1
ATOM 1088 C CA . LEU A 1 144 ? -14.656 6.064 -21.404 1.00 12.28 180 LEU A CA 1
ATOM 1089 C C . LEU A 1 144 ? -15.395 6.134 -22.737 1.00 13.07 180 LEU A C 1
ATOM 1090 O O . LEU A 1 144 ? -16.552 5.726 -22.824 1.00 15.04 180 LEU A O 1
ATOM 1095 N N . ASP A 1 145 ? -14.720 6.633 -23.775 1.00 14.38 181 ASP A N 1
ATOM 1096 C CA . ASP A 1 145 ? -15.368 6.868 -25.077 1.00 15.01 181 ASP A CA 1
ATOM 1097 C C . ASP A 1 145 ? -15.226 5.680 -26.016 1.00 15.47 181 ASP A C 1
ATOM 1098 O O . ASP A 1 145 ? -15.690 5.730 -27.170 1.00 15.05 181 ASP A O 1
ATOM 1103 N N . LYS A 1 146 ? -14.578 4.621 -25.539 1.00 15.50 182 LYS A N 1
ATOM 1104 C CA . LYS A 1 146 ? -14.324 3.400 -26.328 1.00 15.87 182 LYS A CA 1
ATOM 1105 C C . LYS A 1 146 ? -13.385 3.569 -27.512 1.00 16.46 182 LYS A C 1
ATOM 1106 O O . LYS A 1 146 ? -13.501 2.836 -28.515 1.00 17.36 182 LYS A O 1
ATOM 1112 N N . LYS A 1 147 ? -12.444 4.506 -27.406 1.00 15.19 183 LYS A N 1
ATOM 1113 C CA . LYS A 1 147 ? -11.442 4.732 -28.445 1.00 15.58 183 LYS A CA 1
ATOM 1114 C C . LYS A 1 147 ? -10.185 3.896 -28.245 1.00 15.06 183 LYS A C 1
ATOM 1115 O O . LYS A 1 147 ? -9.388 3.722 -29.191 1.00 13.51 183 LYS A O 1
ATOM 1121 N N . ALA A 1 148 ? -9.997 3.415 -27.015 1.00 14.30 184 ALA A N 1
ATOM 1122 C CA . ALA A 1 148 ? -8.881 2.512 -26.659 1.00 14.99 184 ALA A CA 1
ATOM 1123 C C . ALA A 1 148 ? -9.316 1.540 -25.571 1.00 14.80 184 ALA A C 1
ATOM 1124 O O . ALA A 1 148 ? -10.144 1.884 -24.725 1.00 14.26 184 ALA A O 1
ATOM 1126 N N . GLU A 1 149 ? -8.781 0.318 -25.615 1.00 14.60 185 GLU A N 1
ATOM 1127 C CA . GLU A 1 149 ? -9.042 -0.712 -24.592 1.00 14.40 185 GLU A CA 1
ATOM 1128 C C . GLU A 1 149 ? -10.495 -1.167 -24.440 1.00 14.14 185 GLU A C 1
ATOM 1129 O O . GLU A 1 149 ? -10.837 -1.778 -23.429 1.00 13.55 185 GLU A O 1
ATOM 1135 N N . ALA A 1 150 ? -11.369 -0.880 -25.407 1.00 15.71 186 ALA A N 1
ATOM 1136 C CA . ALA A 1 150 ? -12.789 -1.260 -25.231 1.00 16.75 186 ALA A CA 1
ATOM 1137 C C . ALA A 1 150 ? -12.950 -2.766 -24.974 1.00 17.16 186 ALA A C 1
ATOM 1138 O O . ALA A 1 150 ? -13.755 -3.191 -24.153 1.00 17.40 186 ALA A O 1
ATOM 1140 N N . ASP A 1 151 ? -12.154 -3.560 -25.680 1.00 19.41 187 ASP A N 1
ATOM 1141 C CA . ASP A 1 151 ? -12.144 -5.018 -25.511 1.00 20.36 187 ASP A CA 1
ATOM 1142 C C . ASP A 1 151 ? -11.712 -5.477 -24.115 1.00 20.87 187 ASP A C 1
ATOM 1143 O O . ASP A 1 151 ? -12.095 -6.584 -23.705 1.00 23.08 187 ASP A O 1
ATOM 1148 N N . ARG A 1 152 ? -10.983 -4.629 -23.375 1.00 19.89 188 ARG A N 1
ATOM 1149 C CA . ARG A 1 152 ? -10.432 -4.999 -22.059 1.00 19.22 188 ARG A CA 1
ATOM 1150 C C . ARG A 1 152 ? -11.372 -4.723 -20.871 1.00 18.33 188 ARG A C 1
ATOM 1151 O O . ARG A 1 152 ? -11.079 -5.111 -19.742 1.00 18.57 188 ARG A O 1
ATOM 1159 N N . ILE A 1 153 ? -12.495 -4.054 -21.121 1.00 17.18 189 ILE A N 1
ATOM 1160 C CA . ILE A 1 153 ? -13.431 -3.648 -20.075 1.00 16.32 189 ILE A CA 1
ATOM 1161 C C . ILE A 1 153 ? -14.040 -4.878 -19.417 1.00 16.20 189 ILE A C 1
ATOM 1162 O O . ILE A 1 153 ? -14.509 -5.810 -20.093 1.00 16.96 189 ILE A O 1
ATOM 1167 N N . VAL A 1 154 ? -14.000 -4.888 -18.101 1.00 15.29 190 VAL A N 1
ATOM 1168 C CA . VAL A 1 154 ? -14.457 -6.008 -17.307 1.00 15.98 190 VAL A CA 1
ATOM 1169 C C . VAL A 1 154 ? -15.917 -5.820 -16.935 1.00 16.32 190 VAL A C 1
ATOM 1170 O O . VAL A 1 154 ? -16.704 -6.770 -17.000 1.00 16.41 190 VAL A O 1
ATOM 1174 N N . PHE A 1 155 ? -16.281 -4.588 -16.584 1.00 16.33 191 PHE A N 1
ATOM 1175 C CA . PHE A 1 155 ? -17.660 -4.213 -16.229 1.00 15.55 191 PHE A CA 1
ATOM 1176 C C . PHE A 1 155 ? -17.905 -2.739 -16.578 1.00 15.34 191 PHE A C 1
ATOM 1177 O O . PHE A 1 155 ? -16.993 -1.900 -16.491 1.00 14.13 191 PHE A O 1
ATOM 1185 N N . GLU A 1 156 ? -19.129 -2.430 -17.010 1.00 15.12 192 GLU A N 1
ATOM 1186 C CA . GLU A 1 156 ? -19.528 -1.029 -17.200 1.00 15.05 192 GLU A CA 1
ATOM 1187 C C . GLU A 1 156 ? -20.967 -0.793 -16.737 1.00 15.92 192 GLU A C 1
ATOM 1188 O O . GLU A 1 156 ? -21.881 -1.595 -17.028 1.00 15.49 192 GLU A O 1
ATOM 1194 N N . ASN A 1 157 ? -21.145 0.298 -16.005 1.00 15.15 193 ASN A N 1
ATOM 1195 C CA . ASN A 1 157 ? -22.435 0.913 -15.807 1.00 15.54 193 ASN A CA 1
ATOM 1196 C C . ASN A 1 157 ? -22.403 2.177 -16.666 1.00 16.21 193 ASN A C 1
ATOM 1197 O O . ASN A 1 157 ? -21.674 3.123 -16.369 1.00 15.03 193 ASN A O 1
ATOM 1202 N N . PRO A 1 158 ? -23.172 2.191 -17.767 1.00 16.55 194 PRO A N 1
ATOM 1203 C CA . PRO A 1 158 ? -23.053 3.316 -18.683 1.00 16.89 194 PRO A CA 1
ATOM 1204 C C . PRO A 1 158 ? -23.825 4.577 -18.326 1.00 16.80 194 PRO A C 1
ATOM 1205 O O . PRO A 1 158 ? -23.833 5.508 -19.138 1.00 17.13 194 PRO A O 1
ATOM 1209 N N . ASP A 1 159 ? -24.474 4.624 -17.170 1.00 16.92 195 ASP A N 1
ATOM 1210 C CA . ASP A 1 159 ? -25.165 5.852 -16.760 1.00 17.24 195 ASP A CA 1
ATOM 1211 C C . ASP A 1 159 ? -24.183 7.011 -16.786 1.00 17.08 195 ASP A C 1
ATOM 1212 O O . ASP A 1 159 ? -23.127 6.941 -16.148 1.00 16.02 195 ASP A O 1
ATOM 1217 N N . PRO A 1 160 ? -24.502 8.083 -17.528 1.00 17.58 196 PRO A N 1
ATOM 1218 C CA . PRO A 1 160 ? -23.537 9.183 -17.605 1.00 18.21 196 PRO A CA 1
ATOM 1219 C C . PRO A 1 160 ? -23.224 9.890 -16.295 1.00 17.73 196 PRO A C 1
ATOM 1220 O O . PRO A 1 160 ? -22.131 10.456 -16.171 1.00 18.43 196 PRO A O 1
ATOM 1224 N N . SER A 1 161 ? -24.159 9.871 -15.347 1.00 17.94 197 SER A N 1
ATOM 1225 C CA . SER A 1 161 ? -23.968 10.530 -14.060 1.00 18.42 197 SER A CA 1
ATOM 1226 C C . SER A 1 161 ? -23.378 9.638 -12.962 1.00 17.58 197 SER A C 1
ATOM 1227 O O . SER A 1 161 ? -22.446 10.045 -12.253 1.00 16.20 197 SER A O 1
ATOM 1230 N N . ASP A 1 162 ? -23.974 8.461 -12.781 1.00 16.17 198 ASP A N 1
ATOM 1231 C CA . ASP A 1 162 ? -23.624 7.563 -11.672 1.00 16.18 198 ASP A CA 1
ATOM 1232 C C . ASP A 1 162 ? -22.930 6.299 -12.153 1.00 15.29 198 ASP A C 1
ATOM 1233 O O . ASP A 1 162 ? -22.816 5.324 -11.389 1.00 15.19 198 ASP A O 1
ATOM 1238 N N . GLY A 1 163 ? -22.450 6.319 -13.395 1.00 13.67 199 GLY A N 1
ATOM 1239 C CA . GLY A 1 163 ? -21.887 5.144 -14.016 1.00 13.67 199 GLY A CA 1
ATOM 1240 C C . GLY A 1 163 ? -20.376 5.173 -14.090 1.00 13.45 199 GLY A C 1
ATOM 1241 O O . GLY A 1 163 ? -19.733 6.168 -13.774 1.00 12.41 199 GLY A O 1
ATOM 1242 N N . PHE A 1 164 ? -19.803 4.069 -14.562 1.00 12.18 200 PHE A N 1
ATOM 1243 C CA . PHE A 1 164 ? -18.346 3.923 -14.541 1.00 12.68 200 PHE A CA 1
ATOM 1244 C C . PHE A 1 164 ? -17.927 2.766 -15.431 1.00 11.94 200 PHE A C 1
ATOM 1245 O O . PHE A 1 164 ? -18.736 1.924 -15.795 1.00 13.54 200 PHE A O 1
ATOM 1253 N N . VAL A 1 165 ? -16.636 2.716 -15.717 1.00 12.53 201 VAL A N 1
ATOM 1254 C CA . VAL A 1 165 ? -16.004 1.609 -16.436 1.00 11.89 201 VAL A CA 1
ATOM 1255 C C . VAL A 1 165 ? -15.013 0.933 -15.480 1.00 11.74 201 VAL A C 1
ATOM 1256 O O . VAL A 1 165 ? -14.216 1.612 -14.856 1.00 10.70 201 VAL A O 1
ATOM 1260 N N . LEU A 1 166 ? -15.100 -0.394 -15.336 1.00 11.63 202 LEU A N 1
ATOM 1261 C CA . LEU A 1 166 ? -14.136 -1.148 -14.533 1.00 11.69 202 LEU A CA 1
ATOM 1262 C C . LEU A 1 166 ? -13.188 -1.865 -15.499 1.00 11.80 202 LEU A C 1
ATOM 1263 O O . LEU A 1 166 ? -13.636 -2.582 -16.381 1.00 12.58 202 LEU A O 1
ATOM 1268 N N . ILE A 1 167 ? -11.875 -1.678 -15.332 1.00 12.10 203 ILE A N 1
ATOM 1269 C CA . ILE A 1 167 ? -10.901 -2.163 -16.311 1.00 11.61 203 ILE A CA 1
ATOM 1270 C C . ILE A 1 167 ? -9.601 -2.508 -15.583 1.00 11.20 203 ILE A C 1
ATOM 1271 O O . ILE A 1 167 ? -9.235 -1.818 -14.621 1.00 10.06 203 ILE A O 1
ATOM 1276 N N . PRO A 1 168 ? -8.922 -3.608 -15.997 1.00 11.88 204 PRO A N 1
ATOM 1277 C CA . PRO A 1 168 ? -7.636 -3.891 -15.351 1.00 11.82 204 PRO A CA 1
ATOM 1278 C C . PRO A 1 168 ? -6.666 -2.712 -15.494 1.00 12.23 204 PRO A C 1
ATOM 1279 O O . PRO A 1 168 ? -6.597 -2.066 -16.557 1.00 12.23 204 PRO A O 1
ATOM 1283 N N . ASP A 1 169 ? -5.956 -2.387 -14.421 1.00 11.86 205 ASP A N 1
ATOM 1284 C CA . ASP A 1 169 ? -5.028 -1.277 -14.472 1.00 12.42 205 ASP A CA 1
ATOM 1285 C C . ASP A 1 169 ? -3.805 -1.695 -15.284 1.00 13.02 205 ASP A C 1
ATOM 1286 O O . ASP A 1 169 ? -3.447 -2.893 -15.299 1.00 12.69 205 ASP A O 1
ATOM 1291 N N . LEU A 1 170 ? -3.173 -0.709 -15.924 1.00 13.77 206 LEU A N 1
ATOM 1292 C CA . LEU A 1 170 ? -1.931 -0.874 -16.673 1.00 14.23 206 LEU A CA 1
ATOM 1293 C C . LEU A 1 170 ? -0.892 -1.662 -15.898 1.00 14.60 206 LEU A C 1
ATOM 1294 O O . LEU A 1 170 ? -0.158 -2.436 -16.491 1.00 15.82 206 LEU A O 1
ATOM 1299 N N . LYS A 1 171 ? -0.825 -1.443 -14.580 1.00 15.30 207 LYS A N 1
ATOM 1300 C CA . LYS A 1 171 ? 0.131 -2.140 -13.696 1.00 14.79 207 LYS A CA 1
ATOM 1301 C C . LYS A 1 171 ? -0.008 -3.658 -13.711 1.00 14.66 207 LYS A C 1
ATOM 1302 O O . LYS A 1 171 ? 0.986 -4.368 -13.506 1.00 14.87 207 LYS A O 1
ATOM 1308 N N . TRP A 1 172 ? -1.213 -4.165 -13.941 1.00 13.23 208 TRP A N 1
ATOM 1309 C CA . TRP A 1 172 ? -1.491 -5.590 -13.765 1.00 13.58 208 TRP A CA 1
ATOM 1310 C C . TRP A 1 172 ? -1.397 -6.349 -15.074 1.00 13.64 208 TRP A C 1
ATOM 1311 O O . TRP A 1 172 ? -2.142 -6.047 -15.998 1.00 14.40 208 TRP A O 1
ATOM 1322 N N . ASN A 1 173 ? -0.534 -7.367 -15.136 1.00 13.22 209 ASN A N 1
ATOM 1323 C CA . ASN A 1 173 ? -0.464 -8.191 -16.379 1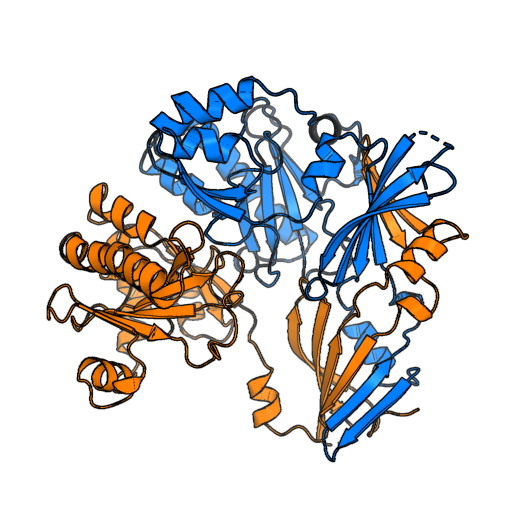.00 14.19 209 ASN A CA 1
ATOM 1324 C C . ASN A 1 173 ? -1.591 -9.235 -16.506 1.00 13.86 209 ASN A C 1
ATOM 1325 O O . ASN A 1 173 ? -1.724 -9.922 -17.542 1.00 14.32 209 ASN A O 1
ATOM 1330 N N . GLN A 1 174 ? -2.438 -9.324 -15.481 1.00 13.67 210 GLN A N 1
ATOM 1331 C CA . GLN A 1 174 ? -3.630 -10.190 -15.482 1.00 13.86 210 GLN A CA 1
ATOM 1332 C C . GLN A 1 174 ? -3.339 -11.683 -15.430 1.00 13.29 210 GLN A C 1
ATOM 1333 O O . GLN A 1 174 ? -4.249 -12.495 -15.574 1.00 12.91 210 GLN A O 1
ATOM 1339 N N . GLN A 1 175 ? -2.083 -12.035 -15.206 1.00 13.41 211 GLN A N 1
ATOM 1340 C CA . GLN A 1 175 ? -1.647 -13.433 -15.287 1.00 14.51 211 GLN A CA 1
ATOM 1341 C C . GLN A 1 175 ? -1.807 -14.213 -13.985 1.00 14.56 211 GLN A C 1
ATOM 1342 O O . GLN A 1 175 ? -1.650 -15.457 -13.969 1.00 15.32 211 GLN A O 1
ATOM 1348 N N . GLN A 1 176 ? -2.121 -13.511 -12.887 1.00 13.88 212 GLN A N 1
ATOM 1349 C CA . GLN A 1 176 ? -2.319 -14.158 -11.581 1.00 13.67 212 GLN A CA 1
ATOM 1350 C C . GLN A 1 176 ? -3.148 -13.242 -10.690 1.00 13.58 212 GLN A C 1
ATOM 1351 O O . GLN A 1 176 ? -3.179 -12.039 -10.909 1.00 12.48 212 GLN A O 1
ATOM 1357 N N . LEU A 1 177 ? -3.845 -13.827 -9.724 1.00 12.42 213 LEU A N 1
ATOM 1358 C CA . LEU A 1 177 ? -4.724 -13.068 -8.842 1.00 12.97 213 LEU A CA 1
ATOM 1359 C C . LEU A 1 177 ? -3.986 -12.407 -7.679 1.00 12.93 213 LEU A C 1
ATOM 1360 O O . LEU A 1 177 ? -4.540 -11.550 -7.011 1.00 12.76 213 LEU A O 1
ATOM 1365 N N . ASP A 1 178 ? -2.725 -12.785 -7.448 1.00 12.43 214 ASP A N 1
ATOM 1366 C CA . ASP A 1 178 ? -1.994 -12.292 -6.268 1.00 13.42 214 ASP A CA 1
ATOM 1367 C C . ASP A 1 178 ? -1.824 -10.785 -6.259 1.00 13.22 214 ASP A C 1
ATOM 1368 O O . ASP A 1 178 ? -1.704 -10.189 -5.193 1.00 12.83 214 ASP A O 1
ATOM 1373 N N . ASP A 1 179 ? -1.781 -10.195 -7.450 1.00 12.27 215 ASP A N 1
ATOM 1374 C CA . ASP A 1 179 ? -1.652 -8.741 -7.639 1.00 11.63 215 ASP A CA 1
ATOM 1375 C C . ASP A 1 179 ? -2.848 -8.164 -8.414 1.00 11.27 215 ASP A C 1
ATOM 1376 O O . ASP A 1 179 ? -2.728 -7.163 -9.107 1.00 11.86 215 ASP A O 1
ATOM 1381 N N . LEU A 1 180 ? -4.013 -8.778 -8.251 1.00 11.85 216 LEU A N 1
ATOM 1382 C CA . LEU A 1 180 ? -5.211 -8.332 -8.934 1.00 11.58 216 LEU A CA 1
ATOM 1383 C C . LEU A 1 180 ? -5.392 -6.847 -8.679 1.00 11.58 216 LEU A C 1
ATOM 1384 O O . LEU A 1 180 ? -5.267 -6.378 -7.550 1.00 10.81 216 LEU A O 1
ATOM 1389 N N . TYR A 1 181 ? -5.605 -6.104 -9.760 1.00 12.37 217 TYR A N 1
ATOM 1390 C CA . TYR A 1 181 ? -5.634 -4.637 -9.708 1.00 12.04 217 TYR A CA 1
ATOM 1391 C C . TYR A 1 181 ? -6.439 -4.098 -10.891 1.00 11.92 217 TYR A C 1
ATOM 1392 O O . TYR A 1 181 ? -5.987 -4.088 -12.051 1.00 11.19 217 TYR A O 1
ATOM 1401 N N . LEU A 1 182 ? -7.656 -3.662 -10.583 1.00 12.59 218 LEU A N 1
ATOM 1402 C CA . LEU A 1 182 ? -8.498 -2.985 -11.566 1.00 11.64 218 LEU A CA 1
ATOM 1403 C C . LEU A 1 182 ? -8.759 -1.549 -11.085 1.00 11.73 218 LEU A C 1
ATOM 1404 O O . LEU A 1 182 ? -8.668 -1.248 -9.890 1.00 11.86 218 LEU A O 1
ATOM 1409 N N . ILE A 1 183 ? -9.087 -0.676 -12.025 1.00 10.56 219 ILE A N 1
ATOM 1410 C CA . ILE A 1 183 ? -9.555 0.674 -11.699 1.00 10.52 219 ILE A CA 1
ATOM 1411 C C . ILE A 1 183 ? -10.982 0.840 -12.220 1.00 10.39 219 ILE A C 1
ATOM 1412 O O . ILE A 1 183 ? -11.325 0.300 -13.273 1.00 10.89 219 ILE A O 1
ATOM 1417 N N . ALA A 1 184 ? -11.794 1.547 -11.428 1.00 10.31 220 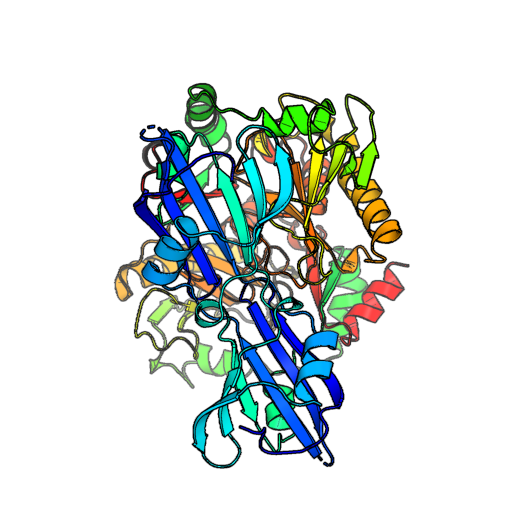ALA A N 1
ATOM 1418 C CA . ALA A 1 184 ? -13.089 2.076 -11.834 1.00 10.53 220 ALA A CA 1
ATOM 1419 C C . ALA A 1 184 ? -12.915 3.539 -12.157 1.00 10.77 220 ALA A C 1
ATOM 1420 O O . ALA A 1 184 ? -12.457 4.309 -11.309 1.00 11.75 220 ALA A O 1
ATOM 1422 N N . ILE A 1 185 ? -13.230 3.909 -13.391 1.00 11.10 221 ILE A N 1
ATOM 1423 C CA . ILE A 1 185 ? -13.179 5.288 -13.841 1.00 11.35 221 ILE A CA 1
ATOM 1424 C C . ILE A 1 185 ? -14.619 5.792 -14.042 1.00 11.81 221 ILE A C 1
ATOM 1425 O O . ILE A 1 185 ? -15.346 5.219 -14.859 1.00 10.71 221 ILE A O 1
ATOM 1430 N N . CYS A 1 186 ? -15.024 6.862 -13.344 1.00 12.30 222 CYS A N 1
ATOM 1431 C CA . CYS A 1 186 ? -16.420 7.329 -13.499 1.00 12.72 222 CYS A CA 1
ATOM 1432 C C . CYS A 1 186 ? -16.637 7.946 -14.900 1.00 12.96 222 CYS A C 1
ATOM 1433 O O . CYS A 1 186 ? -15.708 8.516 -15.489 1.00 11.58 222 CYS A O 1
ATOM 1436 N N . HIS A 1 187 ? -17.850 7.797 -15.447 1.00 13.33 223 HIS A N 1
ATOM 1437 C CA . HIS A 1 187 ? -18.189 8.456 -16.694 1.00 14.47 223 HIS A CA 1
ATOM 1438 C C . HIS A 1 187 ? -18.297 9.964 -16.558 1.00 15.32 223 HIS A C 1
ATOM 1439 O O . HIS A 1 187 ? -17.907 10.685 -17.487 1.00 16.28 223 HIS A O 1
ATOM 1446 N N . ARG A 1 188 ? -18.824 10.428 -15.426 1.00 16.15 224 ARG A N 1
ATOM 1447 C CA . ARG A 1 188 ? -19.003 11.854 -15.161 1.00 16.81 224 ARG A CA 1
ATOM 1448 C C . ARG A 1 188 ? -17.663 12.576 -15.221 1.00 17.15 224 ARG A C 1
ATOM 1449 O O . ARG A 1 188 ? -16.680 12.097 -14.649 1.00 16.47 224 ARG A O 1
ATOM 1457 N N . ARG A 1 189 ? -17.644 13.726 -15.906 1.00 16.90 225 ARG A N 1
ATOM 1458 C CA . ARG A 1 189 ? -16.424 14.504 -16.124 1.00 17.50 225 ARG A CA 1
ATOM 1459 C C . ARG A 1 189 ? -16.307 15.605 -15.078 1.00 17.24 225 ARG A C 1
ATOM 1460 O O . ARG A 1 189 ? -17.319 16.060 -14.520 1.00 16.85 225 ARG A O 1
ATOM 1468 N N . GLY A 1 190 ? -15.062 15.983 -14.797 1.00 17.11 226 GLY A N 1
ATOM 1469 C CA . GLY A 1 190 ? -14.733 17.130 -13.957 1.00 17.18 226 GLY A CA 1
ATOM 1470 C C . GLY A 1 190 ? -14.690 16.918 -12.454 1.00 17.01 226 GLY A C 1
ATOM 1471 O O . GLY A 1 190 ? -14.629 17.905 -11.688 1.00 17.43 226 GLY A O 1
ATOM 1472 N N . ILE A 1 191 ? -14.783 15.660 -12.015 1.00 16.74 227 ILE A N 1
ATOM 1473 C CA . ILE A 1 191 ? -14.545 15.296 -10.613 1.00 16.50 227 ILE A CA 1
ATOM 1474 C C . ILE A 1 191 ? -13.046 14.993 -10.518 1.00 16.81 227 ILE A C 1
ATOM 1475 O O . ILE A 1 191 ? -12.585 13.961 -11.013 1.00 16.05 227 ILE A O 1
ATOM 1480 N N . ARG A 1 192 ? -12.290 15.920 -9.930 1.00 16.67 228 ARG A N 1
ATOM 1481 C CA . ARG A 1 192 ? -10.826 15.880 -10.020 1.00 17.78 228 ARG A CA 1
ATOM 1482 C C . ARG A 1 192 ? -10.194 14.942 -9.000 1.00 16.56 228 ARG A C 1
ATOM 1483 O O . ARG A 1 192 ? -9.144 14.352 -9.267 1.00 15.03 228 ARG A O 1
ATOM 1491 N N . SER A 1 193 ? -10.818 14.844 -7.825 1.00 15.45 229 SER A N 1
ATOM 1492 C CA . SER A 1 193 ? -10.249 14.146 -6.649 1.00 16.04 229 SER A CA 1
ATOM 1493 C C . SER A 1 193 ? -11.289 14.044 -5.539 1.00 15.89 229 SER A C 1
ATOM 1494 O O . SER A 1 193 ? -12.426 14.478 -5.717 1.00 16.23 229 SER A O 1
ATOM 1497 N N . LEU A 1 194 ? -10.899 13.443 -4.407 1.00 15.57 230 LEU A N 1
ATOM 1498 C CA . LEU A 1 194 ? -11.629 13.534 -3.122 1.00 16.11 230 LEU A CA 1
ATOM 1499 C C . LEU A 1 194 ? -12.257 14.878 -2.776 1.00 15.91 230 LEU A C 1
ATOM 1500 O O . LEU A 1 194 ? -13.383 14.922 -2.312 1.00 16.46 230 LEU A O 1
ATOM 1505 N N . ARG A 1 195 ? -11.492 15.940 -2.985 1.00 14.70 231 ARG A N 1
ATOM 1506 C CA . ARG A 1 195 ? -11.892 17.313 -2.654 1.00 15.22 231 ARG A CA 1
ATOM 1507 C C . ARG A 1 195 ? -13.158 17.762 -3.335 1.00 15.28 231 ARG A C 1
ATOM 1508 O O . ARG A 1 195 ? -13.830 18.659 -2.837 1.00 17.32 231 ARG A O 1
ATOM 1516 N N . ASP A 1 196 ? -13.489 17.157 -4.477 1.00 15.46 232 ASP A N 1
ATOM 1517 C CA . ASP A 1 196 ? -14.725 17.475 -5.193 1.00 15.53 232 ASP A CA 1
ATOM 1518 C C . ASP A 1 196 ? -15.937 16.660 -4.772 1.00 15.59 232 ASP A C 1
ATOM 1519 O O . ASP A 1 196 ? -17.033 16.881 -5.304 1.00 16.22 232 ASP A O 1
ATOM 1524 N N . LEU A 1 197 ? -15.758 15.672 -3.899 1.00 15.16 233 LEU A N 1
ATOM 1525 C CA . LEU A 1 197 ? -16.874 14.813 -3.498 1.00 15.35 233 LEU A CA 1
ATOM 1526 C C . LEU A 1 197 ? -17.832 15.448 -2.510 1.00 15.50 233 LEU A C 1
ATOM 1527 O O . LEU A 1 197 ? -17.408 16.037 -1.521 1.00 16.97 233 LEU A O 1
ATOM 1532 N N . THR A 1 198 ? -19.123 15.339 -2.817 1.00 15.67 234 THR A N 1
ATOM 1533 C CA . THR A 1 198 ? -20.210 15.747 -1.944 1.00 16.86 234 THR A CA 1
ATOM 1534 C C . THR A 1 198 ? -21.245 14.603 -1.909 1.00 17.16 234 THR A C 1
ATOM 1535 O O . THR A 1 198 ? -21.101 13.594 -2.602 1.00 16.92 234 THR A O 1
ATOM 1539 N N . PRO A 1 199 ? -22.325 14.768 -1.127 1.00 17.12 235 PRO A N 1
ATOM 1540 C CA . PRO A 1 199 ? -23.376 13.760 -1.142 1.00 17.01 235 PRO A CA 1
ATOM 1541 C C . PRO A 1 199 ? -24.018 13.522 -2.523 1.00 17.25 235 PRO A C 1
ATOM 1542 O O . PRO A 1 199 ? -24.648 12.476 -2.729 1.00 17.57 235 PRO A O 1
ATOM 1546 N N . GLU A 1 200 ? -23.870 14.488 -3.443 1.00 17.65 236 GLU A N 1
ATOM 1547 C CA . GLU A 1 200 ? -24.325 14.350 -4.829 1.00 17.82 236 GLU A CA 1
ATOM 1548 C C . GLU A 1 200 ? -23.733 13.110 -5.469 1.00 16.95 236 GLU A C 1
ATOM 1549 O O . GLU A 1 200 ? -24.340 12.501 -6.338 1.00 16.40 236 GLU A O 1
ATOM 1555 N N . HIS A 1 201 ? -22.532 12.751 -5.030 1.00 16.50 237 HIS A N 1
ATOM 1556 C CA . HIS A 1 201 ? -21.777 11.654 -5.624 1.00 16.17 237 HIS A CA 1
ATOM 1557 C C . HIS A 1 201 ? -21.964 10.332 -4.908 1.00 16.21 237 HIS A C 1
ATOM 1558 O O . HIS A 1 201 ? -21.377 9.343 -5.294 1.00 14.77 237 HIS A O 1
ATOM 1565 N N . LEU A 1 202 ? -22.773 10.306 -3.862 1.00 15.57 238 LEU A N 1
ATOM 1566 C CA . LEU A 1 202 ? -22.998 9.058 -3.139 1.00 15.62 238 LEU A CA 1
ATOM 1567 C C . LEU A 1 202 ? -23.543 7.897 -3.993 1.00 15.63 238 LEU A C 1
ATOM 1568 O O . LEU A 1 202 ? -23.058 6.753 -3.872 1.00 15.52 238 LEU A O 1
ATOM 1573 N N . PRO A 1 203 ? -24.554 8.140 -4.856 1.00 15.59 239 PRO A N 1
ATOM 1574 C CA . PRO A 1 203 ? -24.973 7.035 -5.727 1.00 15.07 239 PRO A CA 1
ATOM 1575 C C . PRO A 1 203 ? -23.858 6.452 -6.630 1.00 14.61 239 PRO A C 1
ATOM 1576 O O . PRO A 1 203 ? -23.723 5.236 -6.751 1.00 14.45 239 PRO A O 1
ATOM 1580 N N . LEU A 1 204 ? -23.047 7.326 -7.203 1.00 14.31 240 LEU A N 1
ATOM 1581 C CA . LEU A 1 204 ? -21.858 6.925 -7.979 1.00 14.41 240 LEU A CA 1
ATOM 1582 C C . LEU A 1 204 ? -20.858 6.107 -7.157 1.00 13.86 240 LEU A C 1
ATOM 1583 O O . LEU A 1 204 ? -20.418 5.034 -7.594 1.00 13.59 240 LEU A O 1
ATOM 1588 N N . LEU A 1 205 ? -20.524 6.593 -5.963 1.00 14.41 241 LEU A N 1
ATOM 1589 C CA . LEU A 1 205 ? -19.554 5.910 -5.114 1.00 14.19 241 LEU A CA 1
ATOM 1590 C C . LEU A 1 205 ? -20.093 4.549 -4.681 1.00 14.90 241 LEU A C 1
ATOM 1591 O O . LEU A 1 205 ? -19.363 3.560 -4.670 1.00 13.68 241 LEU A O 1
ATOM 1596 N N . ARG A 1 206 ? -21.377 4.501 -4.319 1.00 13.95 242 ARG A N 1
ATOM 1597 C CA . ARG A 1 206 ? -22.007 3.241 -3.962 1.00 14.49 242 ARG A CA 1
ATOM 1598 C C . ARG A 1 206 ? -22.010 2.278 -5.144 1.00 14.25 242 ARG A C 1
ATOM 1599 O O . ARG A 1 206 ? -21.772 1.077 -4.960 1.00 13.77 242 ARG A O 1
ATOM 1607 N N . ASN A 1 207 ? -22.320 2.796 -6.339 1.00 13.92 243 ASN A N 1
ATOM 1608 C CA . ASN A 1 207 ? -22.321 1.965 -7.538 1.00 13.64 243 ASN A CA 1
ATOM 1609 C C . ASN A 1 207 ? -20.935 1.364 -7.757 1.00 13.40 243 ASN A C 1
ATOM 1610 O O . ASN A 1 207 ? -20.794 0.178 -7.991 1.00 13.02 243 ASN A O 1
ATOM 1615 N N . ILE A 1 208 ? -19.930 2.204 -7.707 1.00 13.58 244 ILE A N 1
ATOM 1616 C CA . ILE A 1 208 ? -18.559 1.737 -7.869 1.00 13.10 244 ILE A CA 1
ATOM 1617 C C . ILE A 1 208 ? -18.239 0.626 -6.851 1.00 13.47 244 ILE A C 1
ATOM 1618 O O . ILE A 1 208 ? -17.748 -0.442 -7.222 1.00 13.50 244 ILE A O 1
ATOM 1623 N N . LEU A 1 209 ? -18.513 0.861 -5.572 1.00 13.60 245 LEU A N 1
ATOM 1624 C CA . LEU A 1 209 ? -18.162 -0.124 -4.545 1.00 14.23 245 LEU A CA 1
ATOM 1625 C C . LEU A 1 209 ? -18.901 -1.463 -4.737 1.00 14.79 245 LEU A C 1
ATOM 1626 O O . LEU A 1 209 ? -18.304 -2.522 -4.769 1.00 14.86 245 LEU A O 1
ATOM 1631 N N . HIS A 1 210 ? -20.218 -1.415 -4.872 1.00 15.69 246 HIS A N 1
ATOM 1632 C CA . HIS A 1 210 ? -21.012 -2.645 -4.914 1.00 15.94 246 HIS A CA 1
ATOM 1633 C C . HIS A 1 210 ? -21.015 -3.343 -6.262 1.00 15.71 246 HIS A C 1
ATOM 1634 O O . HIS A 1 210 ? -20.820 -4.549 -6.319 1.00 14.92 246 HIS A O 1
ATOM 1641 N N . GLN A 1 211 ? -21.217 -2.599 -7.343 1.00 15.11 247 GLN A N 1
ATOM 1642 C CA . GLN A 1 211 ? -21.196 -3.200 -8.673 1.00 15.46 247 GLN A CA 1
ATOM 1643 C C . GLN A 1 211 ? -19.770 -3.651 -9.019 1.00 15.58 247 GLN A C 1
ATOM 1644 O O . GLN A 1 211 ? -19.579 -4.688 -9.662 1.00 15.25 247 GLN A O 1
ATOM 1650 N N . GLY A 1 212 ? -18.781 -2.873 -8.560 1.00 14.91 248 GLY A N 1
ATOM 1651 C CA . GLY A 1 212 ? -17.362 -3.164 -8.843 1.00 15.06 248 GLY A CA 1
ATOM 1652 C C . GLY A 1 212 ? -16.971 -4.465 -8.184 1.00 14.79 248 GLY A C 1
ATOM 1653 O O . GLY A 1 212 ? -16.386 -5.343 -8.819 1.00 14.47 248 GLY A O 1
ATOM 1654 N N . GLN A 1 213 ? -17.351 -4.620 -6.918 1.00 14.69 249 GLN A N 1
ATOM 1655 C CA . GLN A 1 213 ? -17.040 -5.848 -6.182 1.00 15.69 249 GLN A CA 1
ATOM 1656 C C . GLN A 1 213 ? -17.814 -7.036 -6.716 1.00 15.31 249 GLN A C 1
ATOM 1657 O O . GLN A 1 213 ? -17.257 -8.115 -6.828 1.00 14.11 249 GLN A O 1
ATOM 1663 N N . GLU A 1 214 ? -19.096 -6.849 -7.065 1.00 16.51 250 GLU A N 1
ATOM 1664 C CA . GLU A 1 214 ? -19.851 -7.962 -7.651 1.00 16.17 250 GLU A CA 1
ATOM 1665 C C . GLU A 1 214 ? -19.247 -8.424 -8.993 1.00 15.59 250 GLU A C 1
ATOM 1666 O O . GLU A 1 214 ? -19.143 -9.636 -9.263 1.00 14.67 250 GLU A O 1
ATOM 1672 N N . ALA A 1 215 ? -18.809 -7.471 -9.815 1.00 14.77 251 ALA A N 1
ATOM 1673 C CA . ALA A 1 215 ? -18.160 -7.791 -11.086 1.00 14.41 251 ALA A CA 1
ATOM 1674 C C . ALA A 1 215 ? -16.911 -8.652 -10.877 1.00 13.58 251 ALA A C 1
ATOM 1675 O O . ALA A 1 215 ? -16.669 -9.609 -11.619 1.00 13.23 251 ALA A O 1
ATOM 1677 N N . ILE A 1 216 ? -16.117 -8.308 -9.869 1.00 13.26 252 ILE A N 1
ATOM 1678 C CA . ILE A 1 216 ? -14.875 -9.009 -9.568 1.00 13.74 252 ILE A CA 1
ATOM 1679 C C . ILE A 1 216 ? -15.207 -10.408 -9.017 1.00 13.73 252 ILE A C 1
ATOM 1680 O O . ILE A 1 216 ? -14.512 -11.369 -9.307 1.00 13.63 252 ILE A O 1
ATOM 1685 N N . LEU A 1 217 ? -16.240 -10.512 -8.180 1.00 14.20 253 LEU A N 1
ATOM 1686 C CA . LEU A 1 217 ? -16.668 -11.814 -7.682 1.00 14.73 253 LEU A CA 1
ATOM 1687 C C . LEU A 1 217 ? -17.081 -12.735 -8.844 1.00 15.37 253 LEU A C 1
ATOM 1688 O O . LEU A 1 217 ? -16.684 -13.914 -8.903 1.00 15.40 253 LEU A O 1
ATOM 1693 N N . GLN A 1 218 ? -17.878 -12.212 -9.760 1.00 15.07 254 GLN A N 1
ATOM 1694 C CA . GLN A 1 218 ? -18.349 -13.039 -10.874 1.00 16.24 254 GLN A CA 1
ATOM 1695 C C . GLN A 1 218 ? -17.255 -13.456 -11.839 1.00 16.09 254 GLN A C 1
ATOM 1696 O O . GLN A 1 218 ? -17.241 -14.604 -12.299 1.00 16.14 254 GLN A O 1
ATOM 1702 N N . ARG A 1 219 ? -16.327 -12.543 -12.130 1.00 15.80 255 ARG A N 1
ATOM 1703 C CA . ARG A 1 219 ? -15.289 -12.791 -13.131 1.00 15.42 255 ARG A CA 1
ATOM 1704 C C . ARG A 1 219 ? -14.130 -13.614 -12.589 1.00 14.96 255 ARG A C 1
ATOM 1705 O O . ARG A 1 219 ? -13.696 -14.570 -13.208 1.00 14.33 255 ARG A O 1
ATOM 1713 N N . TYR A 1 220 ? -13.645 -13.210 -11.421 1.00 14.39 256 TYR A N 1
ATOM 1714 C CA . TYR A 1 220 ? -12.429 -13.744 -10.821 1.00 15.24 256 TYR A CA 1
ATOM 1715 C C . TYR A 1 220 ? -12.676 -14.674 -9.631 1.00 15.54 256 TYR A C 1
ATOM 1716 O O . TYR A 1 220 ? -11.741 -15.317 -9.139 1.00 14.64 256 TYR A O 1
ATOM 1725 N N . ARG A 1 221 ? -13.926 -14.754 -9.164 1.00 16.59 257 ARG A N 1
ATOM 1726 C CA . ARG A 1 221 ? -14.266 -15.567 -7.993 1.00 18.26 257 ARG A CA 1
ATOM 1727 C C . ARG A 1 221 ? -13.614 -15.028 -6.700 1.00 19.13 257 ARG A C 1
ATOM 1728 O O . ARG A 1 221 ? -13.374 -15.782 -5.752 1.00 19.59 257 ARG A O 1
ATOM 1736 N N . MET A 1 222 ? -13.317 -13.728 -6.679 1.00 18.43 258 MET A N 1
ATOM 1737 C CA . MET A 1 222 ? -12.662 -13.118 -5.524 1.00 18.44 258 MET A CA 1
ATOM 1738 C C . MET A 1 222 ? -13.702 -12.360 -4.709 1.00 18.26 258 MET A C 1
ATOM 1739 O O . MET A 1 222 ? -14.354 -11.443 -5.211 1.00 18.30 258 MET A O 1
ATOM 1744 N N . LYS A 1 223 ? -13.838 -12.738 -3.444 1.00 17.92 259 LYS A N 1
ATOM 1745 C CA . LYS A 1 223 ? -14.829 -12.145 -2.566 1.00 18.07 259 LYS A CA 1
ATOM 1746 C C . LYS A 1 223 ? -14.380 -10.788 -2.063 1.00 17.34 259 LYS A C 1
ATOM 1747 O O . LYS A 1 223 ? -13.181 -10.467 -2.072 1.00 16.80 259 LYS A O 1
ATOM 1753 N N . GLY A 1 224 ? -15.354 -9.994 -1.615 1.00 16.41 260 GLY A N 1
ATOM 1754 C CA . GLY A 1 224 ? -15.094 -8.615 -1.255 1.00 16.49 260 GLY A CA 1
ATOM 1755 C C . GLY A 1 224 ? -14.130 -8.520 -0.088 1.00 15.92 260 GLY A C 1
ATOM 1756 O O . GLY A 1 224 ? -13.349 -7.594 -0.008 1.00 15.24 260 GLY A O 1
ATOM 1757 N N . ASP A 1 225 ? -14.155 -9.515 0.793 1.00 15.60 261 ASP A N 1
ATOM 1758 C CA . ASP A 1 225 ? -13.241 -9.544 1.954 1.00 15.55 261 ASP A CA 1
ATOM 1759 C C . ASP A 1 225 ? -11.791 -9.917 1.565 1.00 14.83 261 ASP A C 1
ATOM 1760 O O . ASP A 1 225 ? -10.892 -9.928 2.407 1.00 14.40 261 ASP A O 1
ATOM 1765 N N . HIS A 1 226 ? -11.575 -10.199 0.277 1.00 14.52 262 HIS A N 1
ATOM 1766 C CA . HIS A 1 226 ? -10.236 -10.359 -0.296 1.00 14.53 262 HIS A CA 1
ATOM 1767 C C . HIS A 1 226 ? -9.739 -9.113 -1.050 1.00 14.75 262 HIS A C 1
ATOM 1768 O O . HIS A 1 226 ? -8.654 -9.146 -1.662 1.00 14.12 262 HIS A O 1
ATOM 1775 N N . LEU A 1 227 ? -10.525 -8.021 -1.006 1.00 14.62 263 LEU A N 1
ATOM 1776 C CA . LEU A 1 227 ? -10.225 -6.790 -1.724 1.00 13.81 263 LEU A CA 1
ATOM 1777 C C . LEU A 1 227 ? -9.979 -5.600 -0.791 1.00 13.88 263 LEU A C 1
ATOM 1778 O O . LEU A 1 227 ? -10.625 -5.458 0.251 1.00 15.18 263 LEU A O 1
ATOM 1783 N N . ARG A 1 228 ? -9.020 -4.776 -1.185 1.00 12.55 264 ARG A N 1
ATOM 1784 C CA . ARG A 1 228 ? -8.799 -3.472 -0.627 1.00 12.57 264 ARG A CA 1
ATOM 1785 C C . ARG A 1 228 ? -9.205 -2.478 -1.705 1.00 11.69 264 ARG A C 1
ATOM 1786 O O . ARG A 1 228 ? -8.593 -2.429 -2.793 1.00 11.15 264 ARG A O 1
ATOM 1794 N N . VAL A 1 229 ? -10.269 -1.714 -1.430 1.00 11.51 265 VAL A N 1
ATOM 1795 C CA . VAL A 1 229 ? -10.847 -0.812 -2.440 1.00 11.42 265 VAL A CA 1
ATOM 1796 C C . VAL A 1 229 ? -10.734 0.654 -1.986 1.00 11.78 265 VAL A C 1
ATOM 1797 O O . VAL A 1 229 ? -11.286 1.027 -0.932 1.00 11.91 265 VAL A O 1
ATOM 1801 N N . TYR A 1 230 ? -9.999 1.475 -2.749 1.00 10.79 266 TYR A N 1
ATOM 1802 C CA . TYR A 1 230 ? -9.571 2.783 -2.241 1.00 11.11 266 TYR A CA 1
ATOM 1803 C C . TYR A 1 230 ? -9.282 3.809 -3.334 1.00 11.65 266 TYR A C 1
ATOM 1804 O O . TYR A 1 230 ? -9.009 3.460 -4.476 1.00 12.68 266 TYR A O 1
ATOM 1813 N N . LEU A 1 231 ? -9.303 5.089 -2.951 1.00 11.95 267 LEU A N 1
ATOM 1814 C CA . LEU A 1 231 ? -8.827 6.162 -3.796 1.00 12.06 267 LEU A CA 1
ATOM 1815 C C . LEU A 1 231 ? -7.485 6.691 -3.308 1.00 12.04 267 LEU A C 1
ATOM 1816 O O . LEU A 1 231 ? -7.148 6.526 -2.139 1.00 12.39 267 LEU A O 1
ATOM 1821 N N . HIS A 1 232 ? -6.751 7.341 -4.206 1.00 12.44 268 HIS A N 1
ATOM 1822 C CA . HIS A 1 232 ? -5.515 8.027 -3.908 1.00 12.37 268 HIS A CA 1
ATOM 1823 C C . HIS A 1 232 ? -5.801 9.513 -3.648 1.00 12.60 268 HIS A C 1
ATOM 1824 O O . HIS A 1 232 ? -6.597 10.158 -4.365 1.00 12.10 268 HIS A O 1
ATOM 1831 N N . TYR A 1 233 ? -5.111 10.054 -2.669 1.00 12.35 269 TYR A N 1
ATOM 1832 C CA . TYR A 1 233 ? -4.973 11.500 -2.556 1.00 12.82 269 TYR A CA 1
ATOM 1833 C C . TYR A 1 233 ? -3.548 11.818 -2.094 1.00 12.84 269 TYR A C 1
ATOM 1834 O O . TYR A 1 233 ? -3.149 11.355 -1.046 1.00 12.10 269 TYR A O 1
ATOM 1843 N N . LEU A 1 234 ? -2.763 12.576 -2.872 1.00 13.29 270 LEU A N 1
ATOM 1844 C CA . LEU A 1 234 ? -3.180 13.120 -4.166 1.00 13.39 270 LEU A CA 1
ATOM 1845 C C . LEU A 1 234 ? -3.272 12.036 -5.237 1.00 12.41 270 LEU A C 1
ATOM 1846 O O . LEU A 1 234 ? -2.508 11.074 -5.205 1.00 13.78 270 LEU A O 1
ATOM 1851 N N . PRO A 1 235 ? -4.189 12.185 -6.203 1.00 13.22 271 PRO A N 1
ATOM 1852 C CA . PRO A 1 235 ? -4.189 11.215 -7.297 1.00 12.90 271 PRO A CA 1
ATOM 1853 C C . PRO A 1 235 ? -3.071 11.480 -8.304 1.00 13.51 271 PRO A C 1
ATOM 1854 O O . PRO A 1 235 ? -2.570 12.611 -8.388 1.00 13.83 271 PRO A O 1
ATOM 1858 N N . SER A 1 236 ? -2.689 10.449 -9.065 1.00 13.98 272 SER A N 1
ATOM 1859 C CA . SER A 1 236 ? -1.707 10.617 -10.128 1.00 14.42 272 SER A CA 1
ATOM 1860 C C . SER A 1 236 ? -2.301 11.269 -11.353 1.00 14.62 272 SER A C 1
ATOM 1861 O O . SER A 1 236 ? -1.562 11.782 -12.200 1.00 15.53 272 SER A O 1
ATOM 1864 N N . TYR A 1 237 ? -3.631 11.215 -11.458 1.00 14.13 273 TYR A N 1
ATOM 1865 C CA . TYR A 1 237 ? -4.360 11.897 -12.525 1.00 14.34 273 TYR A CA 1
ATOM 1866 C C . TYR A 1 237 ? -5.687 12.377 -11.973 1.00 13.45 273 TYR A C 1
ATOM 1867 O O . TYR A 1 237 ? -6.299 11.694 -11.156 1.00 13.30 273 TYR A O 1
ATOM 1876 N N . TYR A 1 238 ? -6.118 13.548 -12.431 1.00 13.82 274 TYR A N 1
ATOM 1877 C CA . TYR A 1 238 ? -7.241 14.268 -11.818 1.00 13.69 274 TYR A CA 1
ATOM 1878 C C . TYR A 1 238 ? -8.578 14.034 -12.515 1.00 14.70 274 TYR A C 1
ATOM 1879 O O . TYR A 1 238 ? -9.250 14.981 -12.993 1.00 14.71 274 TYR A O 1
ATOM 1888 N N . HIS A 1 239 ? -8.932 12.742 -12.588 1.00 13.54 275 HIS A N 1
ATOM 1889 C CA . HIS A 1 239 ? -10.287 12.302 -12.922 1.00 13.64 275 HIS A CA 1
ATOM 1890 C C . HIS A 1 239 ? -10.615 11.157 -11.982 1.00 14.00 275 HIS A C 1
ATOM 1891 O O . HIS A 1 239 ? -9.918 10.149 -11.990 1.00 13.76 275 HIS A O 1
ATOM 1898 N N . LEU A 1 240 ? -11.634 11.335 -11.150 1.00 13.36 276 LEU A N 1
ATOM 1899 C CA . LEU A 1 240 ? -11.966 10.379 -10.095 1.00 13.31 276 LEU A CA 1
ATOM 1900 C C . LEU A 1 240 ? -11.879 8.928 -10.559 1.00 12.62 276 LEU A C 1
ATOM 1901 O O . LEU A 1 240 ? -12.460 8.544 -11.554 1.00 12.22 276 LEU A O 1
ATOM 1906 N N . HIS A 1 241 ? -11.142 8.126 -9.801 1.00 12.22 277 HIS A N 1
ATOM 1907 C CA . HIS A 1 241 ? -10.985 6.710 -10.086 1.00 11.48 277 HIS A CA 1
ATOM 1908 C C . HIS A 1 241 ? -10.778 5.985 -8.771 1.00 11.29 277 HIS A C 1
ATOM 1909 O O . HIS A 1 241 ? -10.314 6.573 -7.789 1.00 10.47 277 HIS A O 1
ATOM 1916 N N . VAL A 1 242 ? -11.117 4.710 -8.755 1.00 11.15 278 VAL A N 1
ATOM 1917 C CA . VAL A 1 242 ? -11.008 3.890 -7.564 1.00 11.08 278 VAL A CA 1
ATOM 1918 C C . VAL A 1 242 ? -10.190 2.629 -7.899 1.00 11.27 278 VAL A C 1
ATOM 1919 O O . VAL A 1 242 ? -10.423 2.007 -8.930 1.00 10.91 278 VAL A O 1
ATOM 1923 N N . HIS A 1 243 ? -9.251 2.310 -7.015 1.00 10.18 279 HIS A N 1
ATOM 1924 C CA . HIS A 1 243 ? -8.375 1.133 -7.094 1.00 10.32 279 HIS A CA 1
ATOM 1925 C C . HIS A 1 243 ? -9.028 -0.068 -6.388 1.00 10.63 279 HIS A C 1
ATOM 1926 O O . HIS A 1 243 ? -9.424 0.001 -5.198 1.00 10.95 279 HIS A O 1
ATOM 1933 N N . PHE A 1 244 ? -9.168 -1.167 -7.132 1.00 10.88 280 PHE A N 1
ATOM 1934 C CA . PHE A 1 244 ? -9.641 -2.446 -6.598 1.00 10.54 280 PHE A CA 1
ATOM 1935 C C . PHE A 1 244 ? -8.444 -3.380 -6.615 1.00 10.80 280 PHE A C 1
ATOM 1936 O O . PHE A 1 244 ? -8.011 -3.790 -7.687 1.00 10.68 280 PHE A O 1
ATOM 1944 N N . THR A 1 245 ? -7.929 -3.684 -5.431 1.00 9.98 281 THR A N 1
ATOM 1945 C CA . THR A 1 245 ? -6.708 -4.501 -5.268 1.00 11.08 281 THR A CA 1
ATOM 1946 C C . THR A 1 245 ? -6.888 -5.714 -4.372 1.00 11.41 281 THR A C 1
ATOM 1947 O O . THR A 1 245 ? -7.668 -5.688 -3.396 1.00 11.84 281 THR A O 1
ATOM 1951 N N . ALA A 1 246 ? -6.167 -6.797 -4.696 1.00 11.56 282 ALA A N 1
ATOM 1952 C CA . ALA A 1 246 ? -6.099 -7.938 -3.814 1.00 11.24 282 ALA A CA 1
ATOM 1953 C C . ALA A 1 246 ? -5.557 -7.440 -2.469 1.00 11.23 282 ALA A C 1
ATOM 1954 O O . ALA A 1 246 ? -4.564 -6.714 -2.415 1.00 10.80 282 ALA A O 1
ATOM 1956 N N . LEU A 1 247 ? -6.203 -7.840 -1.386 1.00 11.71 283 LEU A N 1
ATOM 1957 C CA . LEU A 1 247 ? -5.727 -7.478 -0.027 1.00 12.09 283 LEU A CA 1
ATOM 1958 C C . LEU A 1 247 ? -4.294 -7.952 0.220 1.00 12.20 283 LEU A C 1
ATOM 1959 O O . LEU A 1 247 ? -3.514 -7.284 0.892 1.00 12.18 283 LEU A O 1
ATOM 1964 N N . GLY A 1 248 ? -3.952 -9.106 -0.333 1.00 11.45 284 GLY A N 1
ATOM 1965 C CA . GLY A 1 248 ? -2.589 -9.670 -0.244 1.00 12.18 284 GLY A CA 1
ATOM 1966 C C . GLY A 1 248 ? -1.476 -8.964 -1.012 1.00 12.21 284 GLY A C 1
ATOM 1967 O O . GLY A 1 248 ? -0.262 -9.234 -0.804 1.00 13.24 284 GLY A O 1
ATOM 1968 N N . PHE A 1 249 ? -1.877 -8.072 -1.903 1.00 12.28 285 PHE A N 1
ATOM 1969 C CA . PHE A 1 249 ? -0.977 -7.288 -2.732 1.00 12.63 285 PHE A CA 1
ATOM 1970 C C . PHE A 1 249 ? -0.674 -5.986 -2.026 1.00 13.36 285 PHE A C 1
ATOM 1971 O O . PHE A 1 249 ? -1.596 -5.241 -1.677 1.00 12.42 285 PHE A O 1
ATOM 1979 N N . GLU A 1 250 ? 0.609 -5.730 -1.805 1.00 13.53 286 GLU A N 1
ATOM 1980 C CA . GLU A 1 250 ? 1.087 -4.452 -1.288 1.00 14.76 286 GLU A CA 1
ATOM 1981 C C . GLU A 1 250 ? 1.004 -3.437 -2.426 1.00 14.38 286 GLU A C 1
ATOM 1982 O O . GLU A 1 250 ? 1.995 -3.130 -3.079 1.00 14.53 286 GLU A O 1
ATOM 1988 N N . ALA A 1 251 ? -0.216 -2.957 -2.684 1.00 13.90 287 ALA A N 1
ATOM 1989 C CA . ALA A 1 251 ? -0.565 -2.285 -3.935 1.00 14.64 287 ALA A CA 1
ATOM 1990 C C . ALA A 1 251 ? -0.104 -0.838 -4.002 1.00 14.91 287 ALA A C 1
ATOM 1991 O O . ALA A 1 251 ? 0.205 -0.247 -2.950 1.00 14.28 287 ALA A O 1
ATOM 1993 N N . PRO A 1 252 ? -0.058 -0.252 -5.225 1.00 15.33 288 PRO A N 1
ATOM 1994 C CA . PRO A 1 252 ? 0.426 1.140 -5.345 1.00 15.39 288 PRO A CA 1
ATOM 1995 C C . PRO A 1 252 ? -0.376 2.130 -4.522 1.00 14.83 288 PRO A C 1
ATOM 1996 O O . PRO A 1 252 ? -1.628 2.176 -4.640 1.00 14.53 288 PRO A O 1
ATOM 2000 N N . GLY A 1 253 ? 0.337 2.921 -3.719 1.00 14.60 289 GLY A N 1
ATOM 2001 C CA . GLY A 1 253 ? -0.288 3.989 -2.932 1.00 13.83 289 GLY A CA 1
ATOM 2002 C C . GLY A 1 253 ? -1.322 3.469 -1.964 1.00 13.77 289 GLY A C 1
ATOM 2003 O O . GLY A 1 253 ? -2.289 4.182 -1.644 1.00 12.16 289 GLY A O 1
ATOM 2004 N N . SER A 1 254 ? -1.132 2.235 -1.465 1.00 12.06 290 SER A N 1
ATOM 2005 C CA . SER A 1 254 ? -2.051 1.669 -0.478 1.00 12.37 290 SER A CA 1
ATOM 2006 C C . SER A 1 254 ? -1.693 2.034 0.975 1.00 12.72 290 SER A C 1
ATOM 2007 O O . SER A 1 254 ? -2.404 1.627 1.903 1.00 13.22 290 SER A O 1
ATOM 2010 N N . GLY A 1 255 ? -0.640 2.832 1.167 1.00 11.68 291 GLY A N 1
ATOM 2011 C CA . GLY A 1 255 ? -0.234 3.279 2.477 1.00 12.25 291 GLY A CA 1
ATOM 2012 C C . GLY A 1 255 ? -1.208 4.286 3.044 1.00 13.00 291 GLY A C 1
ATOM 2013 O O . GLY A 1 255 ? -1.878 4.985 2.295 1.00 12.45 291 GLY A O 1
ATOM 2014 N N . VAL A 1 256 ? -1.284 4.356 4.368 1.00 14.00 292 VAL A N 1
ATOM 2015 C CA . VAL A 1 256 ? -2.227 5.264 5.029 1.00 13.64 292 VAL A CA 1
ATOM 2016 C C . VAL A 1 256 ? -2.062 6.735 4.570 1.00 13.66 292 VAL A C 1
ATOM 2017 O O . VAL A 1 256 ? -3.053 7.499 4.516 1.00 13.70 292 VAL A O 1
ATOM 2021 N N . GLU A 1 257 ? -0.849 7.120 4.174 1.00 13.32 293 GLU A N 1
ATOM 2022 C CA . GLU A 1 257 ? -0.603 8.508 3.748 1.00 13.55 293 GLU A CA 1
ATOM 2023 C C . GLU A 1 257 ? -1.096 8.834 2.321 1.00 13.21 293 GLU A C 1
ATOM 2024 O O . GLU A 1 257 ? -0.958 9.961 1.869 1.00 12.14 293 GLU A O 1
ATOM 2030 N N . ARG A 1 258 ? -1.626 7.849 1.607 1.00 12.49 294 ARG A N 1
ATOM 2031 C CA . ARG A 1 258 ? -2.209 8.104 0.284 1.00 12.28 294 ARG A CA 1
ATOM 2032 C C . ARG A 1 258 ? -3.605 7.527 0.068 1.00 11.41 294 ARG A C 1
ATOM 2033 O O . ARG A 1 258 ? -4.393 8.069 -0.718 1.00 9.99 294 ARG A O 1
ATOM 2041 N N . ALA A 1 259 ? -3.875 6.371 0.664 1.00 10.66 295 ALA A N 1
ATOM 2042 C CA . ALA A 1 259 ? -5.085 5.619 0.396 1.00 11.42 295 ALA A CA 1
ATOM 2043 C C . ALA A 1 259 ? -6.251 5.982 1.310 1.00 10.59 295 ALA A C 1
ATOM 2044 O O . ALA A 1 259 ? -6.085 6.142 2.517 1.00 10.97 295 ALA A O 1
ATOM 2046 N N . HIS A 1 260 ? -7.433 6.056 0.701 1.00 10.98 296 HIS A N 1
ATOM 2047 C CA . HIS A 1 260 ? -8.690 6.300 1.387 1.00 11.32 296 HIS A CA 1
ATOM 2048 C C . HIS A 1 260 ? -9.685 5.240 0.972 1.00 11.77 296 HIS A C 1
ATOM 2049 O O . HIS A 1 260 ? -10.068 5.162 -0.199 1.00 11.00 296 HIS A O 1
ATOM 2056 N N . LEU A 1 261 ? -10.109 4.414 1.919 1.00 11.92 297 LEU A N 1
ATOM 2057 C CA . LEU A 1 261 ? -10.970 3.304 1.588 1.00 11.77 297 LEU A CA 1
ATOM 2058 C C . LEU A 1 261 ? -12.304 3.870 1.075 1.00 11.79 297 LEU A C 1
ATOM 2059 O O . LEU A 1 261 ? -12.857 4.785 1.712 1.00 11.48 297 LEU A O 1
ATOM 2064 N N . LEU A 1 262 ? -12.782 3.352 -0.059 1.00 11.31 298 LEU A N 1
ATOM 2065 C CA . LEU A 1 262 ? -14.076 3.792 -0.629 1.00 12.13 298 LEU A CA 1
ATOM 2066 C C . LEU A 1 262 ? -15.248 3.690 0.368 1.00 12.09 298 LEU A C 1
ATOM 2067 O O . LEU A 1 262 ? -16.073 4.593 0.448 1.00 12.12 298 LEU A O 1
ATOM 2072 N N . ALA A 1 263 ? -15.336 2.590 1.109 1.00 12.65 299 ALA A N 1
ATOM 2073 C CA . ALA A 1 263 ? -16.405 2.447 2.096 1.00 13.23 299 ALA A CA 1
ATOM 2074 C C . ALA A 1 263 ? -16.392 3.565 3.129 1.00 13.16 299 ALA A C 1
ATOM 2075 O O . ALA A 1 263 ? -17.463 4.011 3.594 1.00 13.71 299 ALA A O 1
ATOM 2077 N N . GLU A 1 264 ? -15.200 3.996 3.523 1.00 14.06 300 GLU A N 1
ATOM 2078 C CA . GLU A 1 264 ? -15.068 5.078 4.502 1.00 13.97 300 GLU A CA 1
ATOM 2079 C C . GLU A 1 264 ? -15.351 6.422 3.886 1.00 14.07 300 GLU A C 1
ATOM 2080 O O . GLU A 1 264 ? -15.895 7.305 4.564 1.00 14.68 300 GLU A O 1
ATOM 2086 N N . VAL A 1 265 ? -14.971 6.611 2.619 1.00 13.89 301 VAL A N 1
ATOM 2087 C CA . VAL A 1 265 ? -15.314 7.861 1.927 1.00 13.95 301 VAL A CA 1
ATOM 2088 C C . VAL A 1 265 ? -16.838 8.027 1.928 1.00 13.71 301 VAL A C 1
ATOM 2089 O O . VAL A 1 265 ? -17.368 9.105 2.243 1.00 13.85 301 VAL A O 1
ATOM 2093 N N . ILE A 1 266 ? -17.533 6.955 1.584 1.00 13.61 302 ILE A N 1
ATOM 2094 C CA . ILE A 1 266 ? -19.010 6.922 1.555 1.00 14.18 302 ILE A CA 1
ATOM 2095 C C . ILE A 1 266 ? -19.597 7.261 2.944 1.00 14.51 302 ILE A C 1
ATOM 2096 O O . ILE A 1 266 ? -20.376 8.225 3.097 1.00 13.95 302 ILE A O 1
ATOM 2101 N N . GLU A 1 267 ? -19.163 6.520 3.970 1.00 14.94 303 GLU A N 1
ATOM 2102 C CA . GLU A 1 267 ? -19.641 6.763 5.344 1.00 15.48 303 GLU A CA 1
ATOM 2103 C C . GLU A 1 267 ? -19.290 8.162 5.879 1.00 15.91 303 GLU A C 1
ATOM 2104 O O . GLU A 1 267 ? -20.102 8.766 6.594 1.00 17.08 303 GLU A O 1
ATOM 2110 N N . ASN A 1 268 ? -18.119 8.693 5.519 1.00 16.57 304 ASN A N 1
ATOM 2111 C CA . ASN A 1 268 ? -17.710 10.046 5.927 1.00 16.68 304 ASN A CA 1
ATOM 2112 C C . ASN A 1 268 ? -18.686 11.071 5.360 1.00 16.89 304 ASN A C 1
ATOM 2113 O O . ASN A 1 268 ? -19.107 11.974 6.086 1.00 16.68 304 ASN A O 1
ATOM 2118 N N . LEU A 1 269 ? -19.030 10.912 4.076 1.00 16.69 305 LEU A N 1
ATOM 2119 C CA . LEU A 1 269 ? -20.000 11.799 3.396 1.00 17.75 305 LEU A CA 1
ATOM 2120 C C . LEU A 1 269 ? -21.397 11.683 3.987 1.00 18.18 305 LEU A C 1
ATOM 2121 O O . LEU A 1 269 ? -22.137 12.673 4.046 1.00 17.81 305 LEU A O 1
ATOM 2126 N N . GLU A 1 270 ? -21.770 10.476 4.392 1.00 18.42 306 GLU A N 1
ATOM 2127 C CA . GLU A 1 270 ? -23.073 10.254 5.012 1.00 19.29 306 GLU A CA 1
ATOM 2128 C C . GLU A 1 270 ? -23.139 10.930 6.387 1.00 19.98 306 GLU A C 1
ATOM 2129 O O . GLU A 1 270 ? -24.188 11.457 6.775 1.00 20.87 306 GLU A O 1
ATOM 2135 N N . CYS A 1 271 ? -22.025 10.924 7.122 1.00 19.98 307 CYS A N 1
ATOM 2136 C CA . CYS A 1 271 ? -21.970 11.540 8.446 1.00 20.12 307 CYS A CA 1
ATOM 2137 C C . CYS A 1 271 ? -21.784 13.046 8.399 1.00 20.60 307 CYS A C 1
ATOM 2138 O O . CYS A 1 271 ? -22.264 13.743 9.305 1.00 21.02 307 CYS A O 1
ATOM 2141 N N . ASP A 1 272 ? -21.043 13.543 7.397 1.00 20.24 308 ASP A N 1
ATOM 2142 C CA . ASP A 1 272 ? -20.760 14.970 7.234 1.00 20.20 308 ASP A CA 1
ATOM 2143 C C . ASP A 1 272 ? -20.652 15.332 5.752 1.00 20.03 308 ASP A C 1
ATOM 2144 O O . ASP A 1 272 ? -19.646 15.057 5.119 1.00 18.36 308 ASP A O 1
ATOM 2149 N N . PRO A 1 273 ? -21.702 15.957 5.183 1.00 20.07 309 PRO A N 1
ATOM 2150 C CA . PRO A 1 273 ? -21.710 16.341 3.758 1.00 20.41 309 PRO A CA 1
ATOM 2151 C C . PRO A 1 273 ? -20.498 17.130 3.254 1.00 20.01 309 PRO A C 1
ATOM 2152 O O . PRO A 1 273 ? -20.090 16.948 2.102 1.00 20.69 309 PRO A O 1
ATOM 2156 N N . ARG A 1 274 ? -19.915 17.962 4.110 1.00 19.89 310 ARG A N 1
ATOM 2157 C CA . ARG A 1 274 ? -18.750 18.778 3.753 1.00 20.45 310 ARG A CA 1
ATOM 2158 C C . ARG A 1 274 ? -17.411 18.174 4.172 1.00 19.19 310 ARG A C 1
ATOM 2159 O O . ARG A 1 274 ? -16.398 18.840 4.133 1.00 18.43 310 ARG A O 1
ATOM 2167 N N . HIS A 1 275 ? -17.423 16.922 4.610 1.00 18.42 311 HIS A N 1
ATOM 2168 C CA . HIS A 1 275 ? -16.214 16.251 5.082 1.00 18.11 311 HIS A CA 1
ATOM 2169 C C . HIS A 1 275 ? -14.986 16.561 4.205 1.00 17.14 311 HIS A C 1
ATOM 2170 O O . HIS A 1 275 ? -13.974 17.024 4.703 1.00 15.97 311 HIS A O 1
ATOM 2177 N N . TYR A 1 276 ? -15.086 16.324 2.904 1.00 17.04 312 TYR A N 1
ATOM 2178 C CA . TYR A 1 276 ? -13.907 16.459 2.019 1.00 17.72 312 TYR A CA 1
ATOM 2179 C C . TYR A 1 276 ? -13.612 17.890 1.569 1.00 18.50 312 TYR A C 1
ATOM 2180 O O . TYR A 1 276 ? -12.563 18.155 1.020 1.00 17.80 312 TYR A O 1
ATOM 2189 N N . GLN A 1 277 ? -14.506 18.836 1.851 1.00 19.91 313 GLN A N 1
ATOM 2190 C CA . GLN A 1 277 ? -14.134 20.251 1.679 1.00 21.03 313 GLN A CA 1
ATOM 2191 C C . GLN A 1 277 ? -13.521 20.861 2.954 1.00 21.79 313 GLN A C 1
ATOM 2192 O O . GLN A 1 277 ? -12.636 21.711 2.897 1.00 22.17 313 GLN A O 1
ATOM 2198 N N . GLN A 1 278 ? -13.979 20.397 4.105 1.00 22.28 314 GLN A N 1
ATOM 2199 C CA . GLN A 1 278 ? -13.634 21.009 5.372 1.00 22.12 314 GLN A CA 1
ATOM 2200 C C . GLN A 1 278 ? -12.407 20.404 6.064 1.00 21.38 314 GLN A C 1
ATOM 2201 O O . GLN A 1 278 ? -11.636 21.113 6.716 1.00 19.54 314 GLN A O 1
ATOM 2207 N N . ARG A 1 279 ? -12.265 19.080 5.962 1.00 19.98 315 ARG A N 1
ATOM 2208 C CA . ARG A 1 279 ? -11.290 18.363 6.786 1.00 19.33 315 ARG A CA 1
ATOM 2209 C C . ARG A 1 279 ? -9.881 18.461 6.209 1.00 18.74 315 ARG A C 1
ATOM 2210 O O . ARG A 1 279 ? -9.713 18.627 5.010 1.00 18.73 315 ARG A O 1
ATOM 2218 N N . THR A 1 280 ? -8.875 18.363 7.084 1.00 17.64 316 THR A N 1
ATOM 2219 C CA . THR A 1 280 ? -7.488 18.399 6.677 1.00 17.74 316 THR A CA 1
ATOM 2220 C C . THR A 1 280 ? -7.105 17.023 6.156 1.00 17.23 316 THR A C 1
ATOM 2221 O O . THR A 1 280 ? -7.362 16.039 6.819 1.00 16.13 316 THR A O 1
ATOM 2225 N N . LEU A 1 281 ? -6.492 16.988 4.976 1.00 17.13 317 LEU A N 1
ATOM 2226 C CA . LEU A 1 281 ? -6.007 15.751 4.349 1.00 16.69 317 LEU A CA 1
ATOM 2227 C C . LEU A 1 281 ? -4.481 15.689 4.387 1.00 16.61 317 LEU A C 1
ATOM 2228 O O . LEU A 1 281 ? -3.786 16.701 4.211 1.00 16.92 317 LEU A O 1
ATOM 2233 N N . THR A 1 282 ? -3.952 14.499 4.643 1.00 15.70 318 THR A N 1
ATOM 2234 C CA . THR A 1 282 ? -2.510 14.295 4.753 1.00 16.00 318 THR A CA 1
ATOM 2235 C C . THR A 1 282 ? -1.985 13.464 3.573 1.00 15.51 318 THR A C 1
ATOM 2236 O O . THR A 1 282 ? -2.521 12.395 3.273 1.00 15.11 318 THR A O 1
ATOM 2240 N N . PHE A 1 283 ? -0.960 13.981 2.909 1.00 15.16 319 PHE A N 1
ATOM 2241 C CA . PHE A 1 283 ? -0.344 13.303 1.780 1.00 15.51 319 PHE A CA 1
ATOM 2242 C C . PHE A 1 283 ? 1.113 13.712 1.577 1.00 16.09 319 PHE A C 1
ATOM 2243 O O . PHE A 1 283 ? 1.575 14.758 2.097 1.00 16.01 319 PHE A O 1
ATOM 2251 N N . ALA A 1 284 ? 1.811 12.885 0.798 1.00 16.45 320 ALA A N 1
ATOM 2252 C CA . ALA A 1 284 ? 3.224 13.090 0.454 1.00 15.98 320 ALA A CA 1
ATOM 2253 C C . ALA A 1 284 ? 3.373 13.879 -0.864 1.00 16.69 320 ALA A C 1
ATOM 2254 O O . ALA A 1 284 ? 2.588 13.728 -1.803 1.00 15.05 320 ALA A O 1
ATOM 2256 N N . LEU A 1 285 ? 4.387 14.727 -0.913 1.00 16.72 321 LEU A N 1
ATOM 2257 C CA . LEU A 1 285 ? 4.751 15.448 -2.105 1.00 18.51 321 LEU A CA 1
ATOM 2258 C C . LEU A 1 285 ? 6.242 15.248 -2.341 1.00 19.09 321 LEU A C 1
ATOM 2259 O O . LEU A 1 285 ? 7.000 15.045 -1.391 1.00 19.98 321 LEU A O 1
ATOM 2264 N N . ARG A 1 286 ? 6.650 15.280 -3.604 1.00 20.37 322 ARG A N 1
ATOM 2265 C CA . ARG A 1 286 ? 8.070 15.222 -3.955 1.00 21.50 322 ARG A CA 1
ATOM 2266 C C . ARG A 1 286 ? 8.729 16.519 -3.510 1.00 21.90 322 ARG A C 1
ATOM 2267 O O . ARG A 1 286 ? 8.128 17.582 -3.614 1.00 20.18 322 ARG A O 1
ATOM 2275 N N . ALA A 1 287 ? 9.970 16.432 -3.038 1.00 23.46 323 ALA A N 1
ATOM 2276 C CA . ALA A 1 287 ? 10.716 17.618 -2.607 1.00 24.34 323 ALA A CA 1
ATOM 2277 C C . ALA A 1 287 ? 10.800 18.707 -3.695 1.00 25.35 323 ALA A C 1
ATOM 2278 O O . ALA A 1 287 ? 10.769 19.905 -3.382 1.00 26.47 323 ALA A O 1
ATOM 2280 N N . ASP A 1 288 ? 10.867 18.301 -4.966 1.00 25.80 324 ASP A N 1
ATOM 2281 C CA . ASP A 1 288 ? 10.933 19.246 -6.092 1.00 26.38 324 ASP A CA 1
ATOM 2282 C C . ASP A 1 288 ? 9.569 19.715 -6.635 1.00 26.42 324 ASP A C 1
ATOM 2283 O O . ASP A 1 288 ? 9.505 20.374 -7.688 1.00 26.16 324 ASP A O 1
ATOM 2288 N N . ASP A 1 289 ? 8.484 19.381 -5.930 1.00 25.72 325 ASP A N 1
ATOM 2289 C CA . ASP A 1 289 ? 7.160 19.803 -6.327 1.00 25.92 325 ASP A CA 1
ATOM 2290 C C . ASP A 1 289 ? 6.900 21.216 -5.802 1.00 25.91 325 ASP A C 1
ATOM 2291 O O . ASP A 1 289 ? 6.970 21.437 -4.593 1.00 26.18 325 ASP A O 1
ATOM 2296 N N . PRO A 1 290 ? 6.584 22.170 -6.698 1.00 25.97 326 PRO A N 1
ATOM 2297 C CA . PRO A 1 290 ? 6.306 23.535 -6.263 1.00 25.68 326 PRO A CA 1
ATOM 2298 C C . PRO A 1 290 ? 5.100 23.659 -5.335 1.00 25.02 326 PRO A C 1
ATOM 2299 O O . PRO A 1 290 ? 5.037 24.598 -4.547 1.00 25.34 326 PRO A O 1
ATOM 2303 N N . LEU A 1 291 ? 4.168 22.711 -5.390 1.00 24.62 327 LEU A N 1
ATOM 2304 C CA . LEU A 1 291 ? 3.041 22.725 -4.456 1.00 24.68 327 LEU A CA 1
ATOM 2305 C C . LEU A 1 291 ? 3.513 22.601 -2.997 1.00 24.48 327 LEU A C 1
ATOM 2306 O O . LEU A 1 291 ? 2.917 23.194 -2.093 1.00 25.00 327 LEU A O 1
ATOM 2311 N N . LEU A 1 292 ? 4.580 21.844 -2.777 1.00 24.80 328 LEU A N 1
ATOM 2312 C CA . LEU A 1 292 ? 5.086 21.600 -1.423 1.00 25.21 328 LEU A CA 1
ATOM 2313 C C . LEU A 1 292 ? 5.520 22.918 -0.781 1.00 25.89 328 LEU A C 1
ATOM 2314 O O . LEU A 1 292 ? 5.150 23.209 0.352 1.00 25.88 328 LEU A O 1
ATOM 2319 N N . LYS A 1 293 ? 6.264 23.714 -1.541 1.00 27.13 329 LYS A N 1
ATOM 2320 C CA . LYS A 1 293 ? 6.690 25.063 -1.130 1.00 27.93 329 LYS A CA 1
ATOM 2321 C C . LYS A 1 293 ? 5.525 25.999 -0.897 1.00 28.40 329 LYS A C 1
ATOM 2322 O O . LYS A 1 293 ? 5.492 26.717 0.108 1.00 29.11 329 LYS A O 1
ATOM 2328 N N . LEU A 1 294 ? 4.580 26.017 -1.835 1.00 28.41 330 LEU A N 1
ATOM 2329 C CA . LEU A 1 294 ? 3.393 26.855 -1.710 1.00 28.52 330 LEU A CA 1
ATOM 2330 C C . LEU A 1 294 ? 2.603 26.567 -0.438 1.00 28.56 330 LEU A C 1
ATOM 2331 O O . LEU A 1 294 ? 2.148 27.497 0.226 1.00 28.10 330 LEU A O 1
ATOM 2336 N N . LEU A 1 295 ? 2.433 25.288 -0.109 1.00 28.41 331 LEU A N 1
ATOM 2337 C CA . LEU A 1 295 ? 1.721 24.883 1.110 1.00 28.98 331 LEU A CA 1
ATOM 2338 C C . LEU A 1 295 ? 2.518 25.184 2.380 1.00 29.55 331 LEU A C 1
ATOM 2339 O O . LEU A 1 295 ? 1.969 25.719 3.341 1.00 29.79 331 LEU A O 1
ATOM 2344 N N . GLN A 1 296 ? 3.808 24.856 2.388 1.00 31.15 332 GLN A N 1
ATOM 2345 C CA . GLN A 1 296 ? 4.666 25.179 3.541 1.00 32.35 332 GLN A CA 1
ATOM 2346 C C . GLN A 1 296 ? 4.639 26.682 3.837 1.00 33.95 332 GLN A C 1
ATOM 2347 O O . GLN A 1 296 ? 4.484 27.081 4.993 1.00 33.78 332 GLN A O 1
ATOM 2353 N N . GLU A 1 297 ? 4.751 27.504 2.794 1.00 35.64 333 GLU A N 1
ATOM 2354 C CA . GLU A 1 297 ? 4.657 28.973 2.941 1.00 36.79 333 GLU A CA 1
ATOM 2355 C C . GLU A 1 297 ? 3.349 29.417 3.593 1.00 37.65 333 GLU A C 1
ATOM 2356 O O . GLU A 1 297 ? 3.341 30.284 4.471 1.00 38.45 333 GLU A O 1
ATOM 2362 N N . ALA A 1 298 ? 2.243 28.821 3.163 1.00 38.16 334 ALA A N 1
ATOM 2363 C CA . ALA A 1 298 ? 0.927 29.183 3.664 1.00 38.14 334 ALA A CA 1
ATOM 2364 C C . ALA A 1 298 ? 0.477 28.264 4.802 1.00 38.78 334 ALA A C 1
ATOM 2365 O O . ALA A 1 298 ? 1.271 27.882 5.673 1.00 39.13 334 ALA A O 1
ATOM 2367 N N . VAL B 1 4 ? 24.035 -27.869 -9.988 1.00 44.33 40 VAL B N 1
ATOM 2368 C CA . VAL B 1 4 ? 23.423 -28.778 -10.996 1.00 44.05 40 VAL B CA 1
ATOM 2369 C C . VAL B 1 4 ? 22.083 -29.297 -10.484 1.00 43.95 40 VAL B C 1
ATOM 2370 O O . VAL B 1 4 ? 21.052 -29.102 -11.129 1.00 44.51 40 VAL B O 1
ATOM 2374 N N . ARG B 1 5 ? 22.085 -29.951 -9.328 1.00 43.47 41 ARG B N 1
ATOM 2375 C CA . ARG B 1 5 ? 20.846 -30.475 -8.753 1.00 43.25 41 ARG B CA 1
ATOM 2376 C C . ARG B 1 5 ? 20.571 -29.943 -7.350 1.00 42.53 41 ARG B C 1
ATOM 2377 O O . ARG B 1 5 ? 21.493 -29.617 -6.599 1.00 41.75 41 ARG B O 1
ATOM 2385 N N . LEU B 1 6 ? 19.284 -29.875 -7.015 1.00 42.00 42 LEU B N 1
ATOM 2386 C CA . LEU B 1 6 ? 18.822 -29.516 -5.675 1.00 41.72 42 LEU B CA 1
ATOM 2387 C C . LEU B 1 6 ? 19.249 -30.609 -4.698 1.00 41.53 42 LEU B C 1
ATOM 2388 O O . LEU B 1 6 ? 19.427 -31.762 -5.102 1.00 40.91 42 LEU B O 1
ATOM 2393 N N . PRO B 1 7 ? 19.359 -30.265 -3.400 1.00 41.37 43 PRO B N 1
ATOM 2394 C CA . PRO B 1 7 ? 19.957 -31.181 -2.434 1.00 41.36 43 PRO B CA 1
ATOM 2395 C C . PRO B 1 7 ? 18.999 -32.266 -1.950 1.00 41.47 43 PRO B C 1
ATOM 2396 O O . PRO B 1 7 ? 19.167 -32.769 -0.830 1.00 41.53 43 PRO B O 1
ATOM 2400 N N . PHE B 1 8 ? 18.035 -32.633 -2.803 1.00 41.16 44 PHE B N 1
ATOM 2401 C CA . PHE B 1 8 ? 16.977 -33.599 -2.492 1.00 41.20 44 PHE B CA 1
ATOM 2402 C C . PHE B 1 8 ? 16.254 -33.985 -3.787 1.00 41.38 44 PHE B C 1
ATOM 2403 O O . PHE B 1 8 ? 16.568 -33.430 -4.852 1.00 41.12 44 PHE B O 1
ATOM 2411 N N . SER B 1 9 ? 15.266 -34.884 -3.672 1.00 41.80 45 SER B N 1
ATOM 2412 C CA . SER B 1 9 ? 14.432 -35.350 -4.799 1.00 42.07 45 SER B CA 1
ATOM 2413 C C . SER B 1 9 ? 12.911 -35.207 -4.662 1.00 42.24 45 SER B C 1
ATOM 2414 O O . SER B 1 9 ? 12.334 -35.582 -3.632 1.00 42.82 45 SER B O 1
ATOM 2417 N N . GLY B 1 10 ? 12.264 -34.709 -5.725 1.00 42.04 46 GLY B N 1
ATOM 2418 C CA . GLY B 1 10 ? 10.816 -34.935 -5.957 1.00 41.81 46 GLY B CA 1
ATOM 2419 C C . GLY B 1 10 ? 9.797 -33.914 -5.453 1.00 41.76 46 GLY B C 1
ATOM 2420 O O . GLY B 1 10 ? 8.706 -34.290 -5.004 1.00 42.40 46 GLY B O 1
ATOM 2421 N N . PHE B 1 11 ? 10.132 -32.631 -5.598 1.00 40.85 47 PHE B N 1
ATOM 2422 C CA . PHE B 1 11 ? 9.399 -31.512 -4.971 1.00 40.23 47 PHE B CA 1
ATOM 2423 C C . PHE B 1 11 ? 7.894 -31.497 -5.248 1.00 39.59 47 PHE B C 1
ATOM 2424 O O . PHE B 1 11 ? 7.460 -31.331 -6.393 1.00 39.36 47 PHE B O 1
ATOM 2432 N N . ARG B 1 12 ? 7.112 -31.680 -4.182 1.00 39.17 48 ARG B N 1
ATOM 2433 C CA . ARG B 1 12 ? 5.657 -31.621 -4.237 1.00 38.83 48 ARG B CA 1
ATOM 2434 C C . ARG B 1 12 ? 5.185 -30.501 -3.297 1.00 37.98 48 ARG B C 1
ATOM 2435 O O . ARG B 1 12 ? 5.339 -30.600 -2.079 1.00 37.33 48 ARG B O 1
ATOM 2443 N N . LEU B 1 13 ? 4.604 -29.450 -3.874 1.00 36.84 49 LEU B N 1
ATOM 2444 C CA . LEU B 1 13 ? 4.171 -28.273 -3.106 1.00 36.13 49 LEU B CA 1
ATOM 2445 C C . LEU B 1 13 ? 3.118 -28.605 -2.047 1.00 35.25 49 LEU B C 1
ATOM 2446 O O . LEU B 1 13 ? 2.066 -29.152 -2.373 1.00 35.57 49 LEU B O 1
ATOM 2451 N N . GLN B 1 14 ? 3.403 -28.264 -0.786 1.00 34.36 50 GLN B N 1
ATOM 2452 C CA . GLN B 1 14 ? 2.425 -28.371 0.295 1.00 34.11 50 GLN B CA 1
ATOM 2453 C C . GLN B 1 14 ? 1.640 -27.085 0.433 1.00 33.30 50 GLN B C 1
ATOM 2454 O O . GLN B 1 14 ? 0.421 -27.095 0.578 1.00 33.33 50 GLN B O 1
ATOM 2460 N N . LYS B 1 15 ? 2.359 -25.973 0.400 1.00 32.59 51 LYS B N 1
ATOM 2461 C CA . LYS B 1 15 ? 1.782 -24.686 0.743 1.00 31.01 51 LYS B CA 1
ATOM 2462 C C . LYS B 1 15 ? 2.712 -23.570 0.297 1.00 29.24 51 L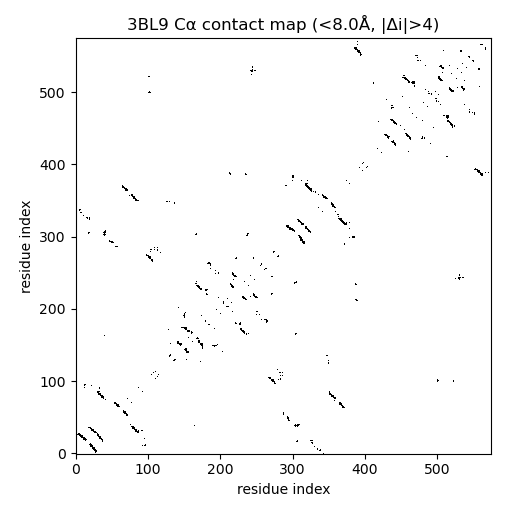YS B C 1
ATOM 2463 O O . LYS B 1 15 ? 3.922 -23.676 0.444 1.00 28.85 51 LYS B O 1
ATOM 2469 N N . VAL B 1 16 ? 2.136 -22.492 -0.231 1.00 27.08 52 VAL B N 1
ATOM 2470 C CA . VAL B 1 16 ? 2.851 -21.225 -0.303 1.00 25.64 52 VAL B CA 1
ATOM 2471 C C . VAL B 1 16 ? 2.876 -20.607 1.098 1.00 24.50 52 VAL B C 1
ATOM 2472 O O . VAL B 1 16 ? 1.831 -20.130 1.589 1.00 23.61 52 VAL B O 1
ATOM 2476 N N . LEU B 1 17 ? 4.056 -20.597 1.738 1.00 23.39 53 LEU B N 1
ATOM 2477 C CA . LEU B 1 17 ? 4.221 -20.009 3.074 1.00 23.23 53 LEU B CA 1
ATOM 2478 C C . LEU B 1 17 ? 3.982 -18.488 3.072 1.00 22.67 53 LEU B C 1
ATOM 2479 O O . LEU B 1 17 ? 3.313 -17.920 3.967 1.00 22.28 53 LEU B O 1
ATOM 2484 N N . ARG B 1 18 ? 4.530 -17.837 2.056 1.00 23.01 54 ARG B N 1
ATOM 2485 C CA . ARG B 1 18 ? 4.384 -16.401 1.870 1.00 22.75 54 ARG B CA 1
ATOM 2486 C C . ARG B 1 18 ? 4.684 -16.054 0.412 1.00 21.97 54 ARG B C 1
ATOM 2487 O O . ARG B 1 18 ? 5.509 -16.697 -0.236 1.00 20.25 54 ARG B O 1
ATOM 2495 N N . GLU B 1 19 ? 4.001 -15.033 -0.106 1.00 20.31 55 GLU B N 1
ATOM 2496 C CA . GLU B 1 19 ? 4.311 -14.503 -1.430 1.00 19.85 55 GLU B CA 1
ATOM 2497 C C . GLU B 1 19 ? 4.166 -12.987 -1.377 1.00 19.17 55 GLU B C 1
ATOM 2498 O O . GLU B 1 19 ? 3.322 -12.483 -0.653 1.00 18.76 55 GLU B O 1
ATOM 2504 N N . SER B 1 20 ? 5.022 -12.288 -2.101 1.00 17.95 56 SER B N 1
ATOM 2505 C CA . SER B 1 20 ? 4.858 -10.865 -2.350 1.00 17.30 56 SER B CA 1
ATOM 2506 C C . SER B 1 20 ? 5.012 -10.581 -3.849 1.00 16.95 56 SER B C 1
ATOM 2507 O O . SER B 1 20 ? 6.113 -10.713 -4.413 1.00 15.62 56 SER B O 1
ATOM 2510 N N . ALA B 1 21 ? 3.912 -10.154 -4.482 1.00 15.96 57 ALA B N 1
ATOM 2511 C CA . ALA B 1 21 ? 3.953 -9.713 -5.858 1.00 15.84 57 ALA B CA 1
ATOM 2512 C C . ALA B 1 21 ? 4.673 -8.384 -5.981 1.00 15.45 57 ALA B C 1
ATOM 2513 O O . ALA B 1 21 ? 5.290 -8.107 -7.001 1.00 16.83 57 ALA B O 1
ATOM 2515 N N . ARG B 1 22 ? 4.611 -7.544 -4.951 1.00 15.58 58 ARG B N 1
ATOM 2516 C CA . ARG B 1 22 ? 5.387 -6.309 -4.976 1.00 15.35 58 ARG B CA 1
ATOM 2517 C C . ARG B 1 22 ? 6.906 -6.574 -5.043 1.00 14.92 58 ARG B C 1
ATOM 2518 O O . ARG B 1 22 ? 7.607 -5.991 -5.872 1.00 14.32 58 ARG B O 1
ATOM 2526 N N . ASP B 1 23 ? 7.389 -7.472 -4.198 1.00 15.36 59 ASP B N 1
ATOM 2527 C CA . ASP B 1 23 ? 8.827 -7.705 -4.069 1.00 15.88 59 ASP B CA 1
ATOM 2528 C C . ASP B 1 23 ? 9.337 -8.841 -4.962 1.00 16.27 59 ASP B C 1
ATOM 2529 O O . ASP B 1 23 ? 10.531 -9.171 -4.922 1.00 16.00 59 ASP B O 1
ATOM 2534 N N . LYS B 1 24 ? 8.442 -9.445 -5.737 1.00 16.04 60 LYS B N 1
ATOM 2535 C CA . LYS B 1 24 ? 8.780 -10.558 -6.626 1.00 16.67 60 LYS B CA 1
ATOM 2536 C C . LYS B 1 24 ? 9.496 -11.706 -5.883 1.00 17.14 60 LYS B C 1
ATOM 2537 O O . LYS B 1 24 ? 10.579 -12.148 -6.297 1.00 17.15 60 LYS B O 1
ATOM 2543 N N . ILE B 1 25 ? 8.875 -12.183 -4.804 1.00 16.80 61 ILE B N 1
ATOM 2544 C CA . ILE B 1 25 ? 9.460 -13.234 -3.972 1.00 16.73 61 ILE B CA 1
ATOM 2545 C C . ILE B 1 25 ? 8.378 -14.202 -3.516 1.00 17.11 61 ILE B C 1
ATOM 2546 O O . ILE B 1 25 ? 7.226 -13.807 -3.273 1.00 17.73 61 ILE B O 1
ATOM 2551 N N . ILE B 1 26 ? 8.736 -15.477 -3.419 1.00 17.13 62 ILE B N 1
ATOM 2552 C CA . ILE B 1 26 ? 7.805 -16.495 -2.929 1.00 17.63 62 ILE B CA 1
ATOM 2553 C C . ILE B 1 26 ? 8.561 -17.502 -2.038 1.00 17.72 62 ILE B C 1
ATOM 2554 O O . ILE B 1 26 ? 9.732 -17.777 -2.283 1.00 16.65 62 ILE B O 1
ATOM 2559 N N . PHE B 1 27 ? 7.892 -17.981 -0.998 1.00 17.95 63 PHE B N 1
ATOM 2560 C CA . PHE B 1 27 ? 8.464 -18.934 -0.039 1.00 19.25 63 PHE B CA 1
ATOM 2561 C C . PHE B 1 27 ? 7.593 -20.173 -0.137 1.00 20.09 63 PHE B C 1
ATOM 2562 O O . PHE B 1 27 ? 6.421 -20.129 0.217 1.00 19.78 63 PHE B O 1
ATOM 2570 N N . LEU B 1 28 ? 8.153 -21.285 -0.608 1.00 21.39 64 LEU B N 1
ATOM 2571 C CA . LEU B 1 28 ? 7.368 -22.492 -0.828 1.00 22.97 64 LEU B CA 1
ATOM 2572 C C . LEU B 1 28 ? 7.748 -23.586 0.168 1.00 24.78 64 LEU B C 1
ATOM 2573 O O . LEU B 1 28 ? 8.923 -23.816 0.403 1.00 23.39 64 LEU B O 1
ATOM 2578 N N . HIS B 1 29 ? 6.736 -24.225 0.749 1.00 27.18 65 HIS B N 1
ATOM 2579 C CA . HIS B 1 29 ? 6.924 -25.429 1.556 1.00 28.72 65 HIS B CA 1
ATOM 2580 C C . HIS B 1 29 ? 6.605 -26.618 0.671 1.00 30.04 65 HIS B C 1
ATOM 2581 O O . HIS B 1 29 ? 5.483 -26.777 0.229 1.00 30.01 65 HIS B O 1
ATOM 2588 N N . GLY B 1 30 ? 7.605 -27.446 0.399 1.00 31.81 66 GLY B N 1
ATOM 2589 C CA . GLY B 1 30 ? 7.409 -28.642 -0.399 1.00 32.76 66 GLY B CA 1
ATOM 2590 C C . GLY B 1 30 ? 7.731 -29.898 0.391 1.00 34.24 66 GLY B C 1
ATOM 2591 O O . GLY B 1 30 ? 8.603 -29.892 1.272 1.00 33.27 66 GLY B O 1
ATOM 2592 N N . LYS B 1 31 ? 6.993 -30.963 0.091 1.00 35.80 67 LYS B N 1
ATOM 2593 C CA . LYS B 1 31 ? 7.364 -32.308 0.527 1.00 37.18 67 LYS B CA 1
ATOM 2594 C C . LYS B 1 31 ? 8.366 -32.908 -0.461 1.00 38.16 67 LYS B C 1
ATOM 2595 O O . LYS B 1 31 ? 8.241 -32.763 -1.689 1.00 37.92 67 LYS B O 1
ATOM 2601 N N . VAL B 1 32 ? 9.376 -33.567 0.091 1.00 39.19 68 VAL B N 1
ATOM 2602 C CA . VAL B 1 32 ? 10.414 -34.201 -0.701 1.00 39.96 68 VAL B CA 1
ATOM 2603 C C . VAL B 1 32 ? 10.576 -35.669 -0.214 1.00 40.93 68 VAL B C 1
ATOM 2604 O O . VAL B 1 32 ? 10.483 -35.936 0.994 1.00 41.68 68 VAL B O 1
ATOM 2608 N N . ASN B 1 33 ? 10.738 -36.610 -1.154 1.00 41.40 69 ASN B N 1
ATOM 2609 C CA . ASN B 1 33 ? 11.033 -38.035 -0.844 1.00 40.97 69 ASN B CA 1
ATOM 2610 C C . ASN B 1 33 ? 9.842 -38.819 -0.305 1.00 41.49 69 ASN B C 1
ATOM 2611 O O . ASN B 1 33 ? 9.796 -40.053 -0.436 1.00 42.53 69 ASN B O 1
ATOM 2616 N N . GLU B 1 42 ? 9.856 -35.771 4.277 1.00 31.15 78 GLU B N 1
ATOM 2617 C CA . GLU B 1 42 ? 10.747 -34.676 4.670 1.00 30.83 78 GLU B CA 1
ATOM 2618 C C . GLU B 1 42 ? 10.302 -33.341 4.037 1.00 30.70 78 GLU B C 1
ATOM 2619 O O . GLU B 1 42 ? 9.690 -33.307 2.961 1.00 30.77 78 GLU B O 1
ATOM 2621 N N . ASP B 1 43 ? 10.643 -32.269 4.736 1.00 30.21 79 ASP B N 1
ATOM 2622 C CA . ASP B 1 43 ? 10.201 -30.916 4.426 1.00 29.48 79 ASP B CA 1
ATOM 2623 C C . ASP B 1 43 ? 11.366 -30.089 3.926 1.00 28.69 79 ASP B C 1
ATOM 2624 O O . ASP B 1 43 ? 12.466 -30.126 4.511 1.00 29.35 79 ASP B O 1
ATOM 2629 N N . ALA B 1 44 ? 11.102 -29.308 2.879 1.00 26.66 80 ALA B N 1
ATOM 2630 C CA . ALA B 1 44 ? 12.043 -28.332 2.372 1.00 25.96 80 ALA B CA 1
ATOM 2631 C C . ALA B 1 44 ? 11.309 -26.987 2.236 1.00 24.89 80 ALA B C 1
ATOM 2632 O O . ALA B 1 44 ? 10.115 -26.960 1.894 1.00 25.24 80 ALA B O 1
ATOM 2634 N N . VAL B 1 45 ? 12.017 -25.902 2.526 1.00 23.88 81 VAL B N 1
ATOM 2635 C CA . VAL B 1 45 ? 11.593 -24.570 2.088 1.00 22.89 81 VAL B CA 1
ATOM 2636 C C . VAL B 1 45 ? 12.469 -24.138 0.908 1.00 21.56 81 VAL B C 1
ATOM 2637 O O . VAL B 1 45 ? 13.698 -24.159 0.988 1.00 22.40 81 VAL B O 1
ATOM 2641 N N . VAL B 1 46 ? 11.833 -23.728 -0.186 1.00 20.65 82 VAL B N 1
ATOM 2642 C CA . VAL B 1 46 ? 12.538 -23.100 -1.298 1.00 19.30 82 VAL B CA 1
ATOM 2643 C C . VAL B 1 46 ? 12.008 -21.690 -1.490 1.00 18.75 82 VAL B C 1
ATOM 2644 O O . VAL B 1 46 ? 10.801 -21.501 -1.650 1.00 18.49 82 VAL B O 1
ATOM 2648 N N . ILE B 1 47 ? 12.933 -20.735 -1.460 1.00 18.60 83 ILE B N 1
ATOM 2649 C CA . ILE B 1 47 ? 12.628 -19.305 -1.569 1.00 18.08 83 ILE B CA 1
ATOM 2650 C C . ILE B 1 47 ? 13.177 -18.851 -2.916 1.00 18.04 83 ILE B C 1
ATOM 2651 O O . ILE B 1 47 ? 14.378 -19.015 -3.205 1.00 17.68 83 ILE B O 1
ATOM 2656 N N . LEU B 1 48 ? 12.304 -18.283 -3.748 1.00 16.33 84 LEU B N 1
ATOM 2657 C CA . LEU B 1 48 ? 12.702 -17.800 -5.049 1.00 16.95 84 LEU B CA 1
ATOM 2658 C C . LEU B 1 48 ? 12.452 -16.298 -5.116 1.00 16.49 84 LEU B C 1
ATOM 2659 O O . LEU B 1 48 ? 11.407 -15.818 -4.684 1.00 15.15 84 LEU B O 1
ATOM 2664 N N . GLU B 1 49 ? 13.442 -15.563 -5.589 1.00 16.40 85 GLU B N 1
ATOM 2665 C CA . GLU B 1 49 ? 13.341 -14.123 -5.704 1.00 17.04 85 GLU B CA 1
ATOM 2666 C C . GLU B 1 49 ? 13.846 -13.690 -7.082 1.00 17.28 85 GLU B C 1
ATOM 2667 O O . GLU B 1 49 ? 14.941 -14.057 -7.496 1.00 17.01 85 GLU B O 1
ATOM 2673 N N . LYS B 1 50 ? 13.059 -12.886 -7.788 1.00 16.35 86 LYS B N 1
ATOM 2674 C CA . LYS B 1 50 ? 13.511 -12.347 -9.071 1.00 16.98 86 LYS B CA 1
ATOM 2675 C C . LYS B 1 50 ? 14.658 -11.381 -8.792 1.00 16.74 86 LYS B C 1
ATOM 2676 O O . LYS B 1 50 ? 14.807 -10.859 -7.678 1.00 17.24 86 LYS B O 1
ATOM 2682 N N . THR B 1 51 ? 15.511 -11.165 -9.789 1.00 17.66 87 THR B N 1
ATOM 2683 C CA . THR B 1 51 ? 16.690 -10.311 -9.599 1.00 17.30 87 THR B CA 1
ATOM 2684 C C . THR B 1 51 ? 16.503 -8.914 -10.168 1.00 17.44 87 THR B C 1
ATOM 2685 O O . THR B 1 51 ? 15.706 -8.705 -11.100 1.00 17.80 87 THR B O 1
ATOM 2689 N N . PRO B 1 52 ? 17.197 -7.920 -9.573 1.00 18.01 88 PRO B N 1
ATOM 2690 C CA . PRO B 1 52 ? 17.193 -6.600 -10.184 1.00 17.53 88 PRO B CA 1
ATOM 2691 C C . PRO B 1 52 ? 17.813 -6.583 -11.580 1.00 17.20 88 PRO B C 1
ATOM 2692 O O . PRO B 1 52 ? 18.590 -7.470 -11.969 1.00 15.43 88 PRO B O 1
ATOM 2696 N N . PHE B 1 53 ? 17.454 -5.561 -12.321 1.00 16.87 89 PHE B N 1
ATOM 2697 C CA . PHE B 1 53 ? 17.982 -5.326 -13.642 1.00 18.10 89 PHE B CA 1
ATOM 2698 C C . PHE B 1 53 ? 19.359 -4.710 -13.549 1.00 19.37 89 PHE B C 1
ATOM 2699 O O . PHE B 1 53 ? 19.622 -3.898 -12.649 1.00 20.39 89 PHE B O 1
ATOM 2707 N N . GLN B 1 54 ? 20.237 -5.133 -14.454 1.00 20.25 90 GLN B N 1
ATOM 2708 C CA . GLN B 1 54 ? 21.503 -4.445 -14.707 1.00 20.67 90 GLN B CA 1
ATOM 2709 C C . GLN B 1 54 ? 21.325 -3.531 -15.881 1.00 19.70 90 GLN B C 1
ATOM 2710 O O . GLN B 1 54 ? 20.901 -3.978 -16.950 1.00 19.99 90 GLN B O 1
ATOM 2716 N N . VAL B 1 55 ? 21.725 -2.274 -15.717 1.00 19.86 91 VAL B N 1
ATOM 2717 C CA . VAL B 1 55 ? 21.488 -1.252 -16.738 1.00 20.25 91 VAL B CA 1
ATOM 2718 C C . VAL B 1 55 ? 22.057 -1.632 -18.131 1.00 19.95 91 VAL B C 1
ATOM 2719 O O . VAL B 1 55 ? 21.392 -1.483 -19.152 1.00 18.32 91 VAL B O 1
ATOM 2723 N N . GLU B 1 56 ? 23.290 -2.117 -18.180 1.00 20.22 92 GLU B N 1
ATOM 2724 C CA . GLU B 1 56 ? 23.896 -2.396 -19.481 1.00 21.00 92 GLU B CA 1
ATOM 2725 C C . GLU B 1 56 ? 23.143 -3.497 -20.205 1.00 20.93 92 GLU B C 1
ATOM 2726 O O . GLU B 1 56 ? 22.977 -3.435 -21.414 1.00 21.35 92 GLU B O 1
ATOM 2732 N N . GLN B 1 57 ? 22.677 -4.493 -19.452 1.00 21.69 93 GLN B N 1
ATOM 2733 C CA . GLN B 1 57 ? 21.963 -5.624 -20.023 1.00 22.14 93 GLN B CA 1
ATOM 2734 C C . GLN B 1 57 ? 20.636 -5.181 -20.640 1.00 22.06 93 GLN B C 1
ATOM 2735 O O . GLN B 1 57 ? 20.253 -5.649 -21.708 1.00 21.89 93 GLN B O 1
ATOM 2741 N N . VAL B 1 58 ? 19.937 -4.285 -19.958 1.00 22.19 94 VAL B N 1
ATOM 2742 C CA . VAL B 1 58 ? 18.671 -3.738 -20.474 1.00 22.57 94 VAL B CA 1
ATOM 2743 C C . VAL B 1 58 ? 18.899 -2.809 -21.683 1.00 23.19 94 VAL B C 1
ATOM 2744 O O . VAL B 1 58 ? 18.210 -2.902 -22.705 1.00 22.75 94 VAL B O 1
ATOM 2748 N N . ALA B 1 59 ? 19.868 -1.913 -21.561 1.00 24.48 95 ALA B N 1
ATOM 2749 C CA . ALA B 1 59 ? 20.177 -0.969 -22.627 1.00 25.34 95 ALA B CA 1
ATOM 2750 C C . ALA B 1 59 ? 20.547 -1.707 -23.912 1.00 26.19 95 ALA B C 1
ATOM 2751 O O . ALA B 1 59 ? 20.083 -1.339 -24.993 1.00 26.21 95 ALA B O 1
ATOM 2753 N N . GLN B 1 60 ? 21.361 -2.756 -23.800 1.00 27.15 96 GLN B N 1
ATOM 2754 C CA . GLN B 1 60 ? 21.753 -3.505 -24.991 1.00 28.43 96 GLN B CA 1
ATOM 2755 C C . GLN B 1 60 ? 20.581 -4.325 -25.547 1.00 28.44 96 GLN B C 1
ATOM 2756 O O . GLN B 1 60 ? 20.390 -4.377 -26.760 1.00 28.07 96 GLN B O 1
ATOM 2762 N N . LEU B 1 61 ? 19.766 -4.910 -24.671 1.00 28.33 97 LEU B N 1
ATOM 2763 C CA . LEU B 1 61 ? 18.554 -5.618 -25.119 1.00 28.84 97 LEU B CA 1
ATOM 2764 C C . LEU B 1 61 ? 17.639 -4.700 -25.949 1.00 29.04 97 LEU B C 1
ATOM 2765 O O . LEU B 1 61 ? 17.161 -5.084 -27.040 1.00 28.24 97 LEU B O 1
ATOM 2770 N N . LEU B 1 62 ? 17.411 -3.487 -25.445 1.00 29.72 98 LEU B N 1
ATOM 2771 C CA . LEU B 1 62 ? 16.502 -2.531 -26.098 1.00 30.77 98 LEU B CA 1
ATOM 2772 C C . LEU B 1 62 ? 16.999 -2.027 -27.460 1.00 31.68 98 LEU B C 1
ATOM 2773 O O . LEU B 1 62 ? 16.217 -1.465 -28.226 1.00 31.53 98 LEU B O 1
ATOM 2778 N N . THR B 1 63 ? 18.287 -2.207 -27.756 1.00 33.00 99 THR B N 1
ATOM 2779 C CA . THR B 1 63 ? 18.802 -1.911 -29.107 1.00 34.08 99 THR B CA 1
ATOM 2780 C C . THR B 1 63 ? 19.065 -3.153 -29.958 1.00 34.83 99 THR B C 1
ATOM 2781 O O . THR B 1 63 ? 19.640 -3.031 -31.033 1.00 35.76 99 THR B O 1
ATOM 2785 N N . GLY B 1 64 ? 18.627 -4.331 -29.513 1.00 35.35 100 GLY B N 1
ATOM 2786 C CA . GLY B 1 64 ? 19.014 -5.577 -30.183 1.00 35.41 100 GLY B CA 1
ATOM 2787 C C . GLY B 1 64 ? 18.011 -6.720 -30.230 1.00 35.63 100 GLY B C 1
ATOM 2788 O O . GLY B 1 64 ? 18.215 -7.770 -29.600 1.00 36.88 100 GLY B O 1
ATOM 2789 N N . SER B 1 65 ? 16.945 -6.507 -30.994 1.00 35.35 101 SER B N 1
ATOM 2790 C CA . SER B 1 65 ? 15.964 -7.529 -31.328 1.00 34.80 101 SER B CA 1
ATOM 2791 C C . SER B 1 65 ? 15.257 -8.176 -30.125 1.00 34.23 101 SER B C 1
ATOM 2792 O O . SER B 1 65 ? 15.228 -9.399 -30.006 1.00 34.14 101 SER B O 1
ATOM 2795 N N . PRO B 1 66 ? 14.640 -7.358 -29.248 1.00 33.51 102 PRO B N 1
ATOM 2796 C CA . PRO B 1 66 ? 14.008 -7.970 -28.074 1.00 32.83 102 PRO B CA 1
ATOM 2797 C C . PRO B 1 66 ? 12.687 -8.654 -28.436 1.00 32.29 102 PRO B C 1
ATOM 2798 O O . PRO B 1 66 ? 11.960 -8.189 -29.325 1.00 32.09 102 PRO B O 1
ATOM 2802 N N . GLU B 1 67 ? 12.396 -9.760 -27.760 1.00 31.43 103 GLU B N 1
ATOM 2803 C CA . GLU B 1 67 ? 11.180 -10.507 -28.003 1.00 31.99 103 GLU B CA 1
ATOM 2804 C C . GLU B 1 67 ? 10.050 -9.900 -27.185 1.00 31.56 103 GLU B C 1
ATOM 2805 O O . GLU B 1 67 ? 9.809 -10.308 -26.043 1.00 29.29 103 GLU B O 1
ATOM 2811 N N . LEU B 1 68 ? 9.383 -8.928 -27.821 1.00 31.86 104 LEU B N 1
ATOM 2812 C CA . LEU B 1 68 ? 8.313 -8.100 -27.235 1.00 32.56 104 LEU B CA 1
ATOM 2813 C C . LEU B 1 68 ? 6.974 -8.449 -27.854 1.00 32.86 104 LEU B C 1
ATOM 2814 O O . LEU B 1 68 ? 6.886 -8.636 -29.077 1.00 33.72 104 LEU B O 1
ATOM 2819 N N . GLN B 1 69 ? 5.945 -8.531 -27.010 1.00 33.27 105 GLN B N 1
ATOM 2820 C CA . GLN B 1 69 ? 4.579 -8.897 -27.395 1.00 32.36 105 GLN B CA 1
ATOM 2821 C C . GLN B 1 69 ? 3.571 -7.987 -26.657 1.00 31.85 105 GLN B C 1
ATOM 2822 O O . GLN B 1 69 ? 3.528 -7.980 -25.431 1.00 30.92 105 GLN B O 1
ATOM 2828 N N . LEU B 1 70 ? 2.752 -7.256 -27.416 1.00 31.71 106 LEU B N 1
ATOM 2829 C CA . LEU B 1 70 ? 1.748 -6.292 -26.880 1.00 30.85 106 LEU B CA 1
ATOM 2830 C C . LEU B 1 70 ? 0.663 -6.867 -25.949 1.00 30.26 106 LEU B C 1
ATOM 2831 O O . LEU B 1 70 ? 0.003 -7.864 -26.273 1.00 31.41 106 LEU B O 1
ATOM 2836 N N . GLN B 1 71 ? 0.467 -6.230 -24.800 1.00 29.24 107 GLN B N 1
ATOM 2837 C CA . GLN B 1 71 ? -0.661 -6.514 -23.910 1.00 28.34 107 GLN B CA 1
ATOM 2838 C C . GLN B 1 71 ? -1.786 -5.541 -24.313 1.00 28.36 107 GLN B C 1
ATOM 2839 O O . GLN B 1 71 ? -2.960 -5.946 -24.346 1.00 28.94 107 GLN B O 1
ATOM 2845 N N . PHE B 1 72 ? -1.421 -4.283 -24.644 1.00 25.80 108 PHE B N 1
ATOM 2846 C CA . PHE B 1 72 ? -2.334 -3.275 -25.235 1.00 24.28 108 PHE B CA 1
ATOM 2847 C C . PHE B 1 72 ? -1.646 -1.908 -25.371 1.00 23.02 108 PHE B C 1
ATOM 2848 O O . PHE B 1 72 ? -0.582 -1.694 -24.799 1.00 20.71 108 PHE B O 1
ATOM 2856 N N . SER B 1 73 ? -2.270 -0.986 -26.109 1.00 21.34 109 SER B N 1
ATOM 2857 C CA . SER B 1 73 ? -1.845 0.422 -26.142 1.00 20.63 109 SER B CA 1
ATOM 2858 C C . SER B 1 73 ? -3.028 1.378 -26.004 1.00 19.20 109 SER B C 1
ATOM 2859 O O . SER B 1 73 ? -4.193 0.987 -26.229 1.00 18.52 109 SER B O 1
ATOM 2862 N N . ASN B 1 74 ? -2.706 2.630 -25.677 1.00 16.97 110 ASN B N 1
ATOM 2863 C CA . ASN B 1 74 ? -3.707 3.683 -25.448 1.00 16.58 110 ASN B CA 1
ATOM 2864 C C . ASN B 1 74 ? -2.976 5.015 -25.455 1.00 16.00 110 ASN B C 1
ATOM 2865 O O . ASN B 1 74 ? -2.187 5.315 -24.551 1.00 15.71 110 ASN B O 1
ATOM 2870 N N . ASP B 1 75 ? -3.184 5.794 -26.496 1.00 15.62 111 ASP B N 1
ATOM 2871 C CA . ASP B 1 75 ? -2.553 7.103 -26.586 1.00 15.65 111 ASP B CA 1
ATOM 2872 C C . ASP B 1 75 ? -1.025 6.852 -26.578 1.00 16.09 111 ASP B C 1
ATOM 2873 O O . ASP B 1 75 ? -0.565 5.961 -27.327 1.00 15.78 111 ASP B O 1
ATOM 2878 N N . ILE B 1 76 ? -0.280 7.566 -25.741 1.00 15.72 112 ILE B N 1
ATOM 2879 C CA . ILE B 1 76 ? 1.206 7.489 -25.728 1.00 16.40 112 ILE B CA 1
ATOM 2880 C C . ILE B 1 76 ? 1.742 6.289 -24.920 1.00 16.53 112 ILE B C 1
ATOM 2881 O O . ILE B 1 76 ? 2.969 6.112 -24.821 1.00 17.19 112 ILE B O 1
ATOM 2886 N N . TYR B 1 77 ? 0.836 5.469 -24.381 1.00 15.67 113 TYR B N 1
ATOM 2887 C CA . TYR B 1 77 ? 1.195 4.324 -23.505 1.00 16.06 113 TYR B CA 1
ATOM 2888 C C . TYR B 1 77 ? 1.006 2.990 -24.176 1.00 15.84 113 TYR B C 1
ATOM 2889 O O . TYR B 1 77 ? 0.018 2.745 -24.876 1.00 15.55 113 TYR B O 1
ATOM 2898 N N . SER B 1 78 ? 1.957 2.101 -23.958 1.00 15.68 114 SER B N 1
ATOM 2899 C CA . SER B 1 78 ? 1.832 0.733 -24.434 1.00 16.49 114 SER B CA 1
ATOM 2900 C C . SER B 1 78 ? 2.543 -0.179 -23.470 1.00 16.30 114 SER B C 1
ATOM 2901 O O . SER B 1 78 ? 3.512 0.221 -22.815 1.00 14.64 114 SER B O 1
ATOM 2904 N N . THR B 1 79 ? 2.003 -1.376 -23.332 1.00 17.12 115 THR B N 1
ATOM 2905 C CA . THR B 1 79 ? 2.578 -2.363 -22.439 1.00 18.35 115 THR B CA 1
ATOM 2906 C C . THR B 1 79 ? 2.701 -3.696 -23.152 1.00 18.40 115 THR B C 1
ATOM 2907 O O . THR B 1 79 ? 1.903 -4.029 -24.050 1.00 18.19 115 THR B O 1
ATOM 2911 N N . TYR B 1 80 ? 3.771 -4.404 -22.797 1.00 17.86 116 TYR B N 1
ATOM 2912 C CA . TYR B 1 80 ? 4.243 -5.582 -23.530 1.00 18.89 116 TYR B CA 1
ATOM 2913 C C . TYR B 1 80 ? 4.669 -6.669 -22.568 1.00 18.62 116 TYR B C 1
ATOM 2914 O O . TYR B 1 80 ? 4.994 -6.417 -21.388 1.00 16.61 116 TYR B O 1
ATOM 2923 N N . HIS B 1 81 ? 4.729 -7.876 -23.110 1.00 18.32 117 HIS B N 1
ATOM 2924 C CA . HIS B 1 81 ? 5.451 -8.996 -22.494 1.00 19.28 117 HIS B CA 1
ATOM 2925 C C . HIS B 1 81 ? 6.788 -9.073 -23.176 1.00 18.90 117 HIS B C 1
ATOM 2926 O O . HIS B 1 81 ? 6.850 -9.047 -24.387 1.00 19.41 117 HIS B O 1
ATOM 2933 N N . LEU B 1 82 ? 7.859 -9.100 -22.387 1.00 18.27 118 LEU B N 1
ATOM 2934 C CA . LEU B 1 82 ? 9.211 -9.191 -22.910 1.00 18.46 118 LEU B CA 1
ATOM 2935 C C . LEU B 1 82 ? 9.824 -10.472 -22.390 1.00 18.44 118 LEU B C 1
ATOM 2936 O O . LEU B 1 82 ? 9.739 -10.760 -21.191 1.00 17.29 118 LEU B O 1
ATOM 2941 N N . PHE B 1 83 ? 10.416 -11.253 -23.298 1.00 19.22 119 PHE B N 1
ATOM 2942 C CA . PHE B 1 83 ? 11.084 -12.498 -22.924 1.00 19.05 119 PHE B CA 1
ATOM 2943 C C . PHE B 1 83 ? 12.580 -12.313 -23.184 1.00 19.13 119 PHE B C 1
ATOM 2944 O O . PHE B 1 83 ? 13.058 -12.458 -24.323 1.00 19.48 119 PHE B O 1
ATOM 2952 N N . PRO B 1 84 ? 13.320 -11.912 -22.131 1.00 18.58 120 PRO B N 1
ATOM 2953 C CA . PRO B 1 84 ? 14.721 -11.562 -22.290 1.00 18.25 120 PRO B CA 1
ATOM 2954 C C . PRO B 1 84 ? 15.643 -12.763 -22.470 1.00 18.48 120 PRO B C 1
ATOM 2955 O O . PRO B 1 84 ? 15.278 -13.880 -22.117 1.00 16.99 120 PRO B O 1
ATOM 2959 N N . PRO B 1 85 ? 16.853 -12.510 -22.980 1.00 19.12 121 PRO B N 1
ATOM 2960 C CA . PRO B 1 85 ? 17.883 -13.560 -22.973 1.00 19.77 121 PRO B CA 1
ATOM 2961 C C . PRO B 1 85 ? 18.300 -13.950 -21.554 1.00 20.13 121 PRO B C 1
ATOM 2962 O O . PRO B 1 85 ? 17.985 -13.257 -20.578 1.00 18.76 121 PRO B O 1
ATOM 2966 N N . ARG B 1 86 ? 19.039 -15.047 -21.466 1.00 20.69 122 ARG B N 1
ATOM 2967 C CA . ARG B 1 86 ? 19.285 -15.759 -20.223 1.00 21.73 122 ARG B CA 1
ATOM 2968 C C . ARG B 1 86 ? 19.842 -14.870 -19.101 1.00 21.26 122 ARG B C 1
ATOM 2969 O O . ARG B 1 86 ? 19.502 -15.044 -17.944 1.00 20.13 122 ARG B O 1
ATOM 2977 N N . GLN B 1 87 ? 20.661 -13.892 -19.463 1.00 20.91 123 GLN B N 1
ATOM 2978 C CA . GLN B 1 87 ? 21.395 -13.113 -18.478 1.00 21.85 123 GLN B CA 1
ATOM 2979 C C . GLN B 1 87 ? 20.514 -12.244 -17.589 1.00 20.87 123 GLN B C 1
ATOM 2980 O O . GLN B 1 87 ? 20.971 -11.797 -16.546 1.00 20.67 123 GLN B O 1
ATOM 2986 N N . LEU B 1 88 ? 19.285 -11.977 -18.025 1.00 20.18 124 LEU B N 1
ATOM 2987 C CA . LEU B 1 88 ? 18.333 -11.166 -17.249 1.00 20.03 124 LEU B CA 1
ATOM 2988 C C . LEU B 1 88 ? 17.365 -12.021 -16.447 1.00 19.80 124 LEU B C 1
ATOM 2989 O O . LEU B 1 88 ? 16.524 -11.480 -15.712 1.00 19.97 124 LEU B O 1
ATOM 2994 N N . ASN B 1 89 ? 17.487 -13.346 -16.577 1.00 19.71 125 ASN B N 1
ATOM 2995 C CA . ASN B 1 89 ? 16.489 -14.301 -16.086 1.00 19.86 125 ASN B CA 1
ATOM 2996 C C . ASN B 1 89 ? 16.858 -15.034 -14.806 1.00 19.96 125 ASN B C 1
ATOM 2997 O O . ASN B 1 89 ? 16.055 -15.812 -14.296 1.00 19.82 125 ASN B O 1
ATOM 3002 N N . ASP B 1 90 ? 18.060 -14.768 -14.288 1.00 20.60 126 ASP B N 1
ATOM 3003 C CA . ASP B 1 90 ? 18.517 -15.314 -13.011 1.00 20.37 126 ASP B CA 1
ATOM 3004 C C . ASP B 1 90 ? 17.430 -15.145 -11.953 1.00 19.57 126 ASP B C 1
ATOM 3005 O O . ASP B 1 90 ? 16.895 -14.063 -11.810 1.00 19.34 126 ASP B O 1
ATOM 3010 N N . VAL B 1 91 ? 17.142 -16.219 -11.227 1.00 19.49 127 VAL B N 1
ATOM 3011 C CA . VAL B 1 91 ? 16.262 -16.217 -10.062 1.00 19.12 127 VAL B CA 1
ATOM 3012 C C . VAL B 1 91 ? 17.061 -16.715 -8.868 1.00 19.97 127 VAL B C 1
ATOM 3013 O O . VAL B 1 91 ? 17.557 -17.855 -8.884 1.00 19.11 127 VAL B O 1
ATOM 3017 N N . LYS B 1 92 ? 17.177 -15.869 -7.842 1.00 19.84 128 LYS B N 1
ATOM 3018 C CA . LYS B 1 92 ? 17.891 -16.236 -6.613 1.00 20.54 128 LYS B CA 1
ATOM 3019 C C . LYS B 1 92 ? 17.053 -17.280 -5.888 1.00 20.16 128 LYS B C 1
ATOM 3020 O O . LYS B 1 92 ? 15.909 -17.019 -5.555 1.00 18.80 128 LYS B O 1
ATOM 3026 N N . THR B 1 93 ? 17.634 -18.455 -5.656 1.00 20.20 129 THR B N 1
ATOM 3027 C CA . THR B 1 93 ? 16.918 -19.617 -5.147 1.00 21.12 129 THR B CA 1
ATOM 3028 C C . THR B 1 93 ? 17.602 -20.134 -3.867 1.00 22.59 129 THR B C 1
ATOM 3029 O O . THR B 1 93 ? 18.747 -20.576 -3.915 1.00 23.13 129 THR B O 1
ATOM 3033 N N . THR B 1 94 ? 16.902 -20.049 -2.732 1.00 22.76 130 THR B N 1
ATOM 3034 C CA . THR B 1 94 ? 17.460 -20.430 -1.431 1.00 22.72 130 THR B CA 1
ATOM 3035 C C . THR B 1 94 ? 16.737 -21.686 -0.972 1.00 23.01 130 THR B C 1
ATOM 3036 O O . THR B 1 94 ? 15.518 -21.747 -0.949 1.00 21.42 130 THR B O 1
ATOM 3040 N N . VAL B 1 95 ? 17.498 -22.729 -0.655 1.00 24.08 131 VAL B N 1
ATOM 3041 C CA . VAL B 1 95 ? 16.903 -23.981 -0.218 1.00 24.24 131 VAL B CA 1
ATOM 3042 C C . VAL B 1 95 ? 17.269 -24.200 1.251 1.00 25.16 131 VAL B C 1
ATOM 3043 O O . VAL B 1 95 ? 18.443 -24.065 1.636 1.00 24.96 131 VAL B O 1
ATOM 3047 N N . VAL B 1 96 ? 16.256 -24.499 2.064 1.00 25.70 132 VAL B N 1
ATOM 3048 C CA . VAL B 1 96 ? 16.454 -24.906 3.449 1.00 26.82 132 VAL B CA 1
ATOM 3049 C C . VAL B 1 96 ? 16.014 -26.361 3.493 1.00 27.37 132 VAL B C 1
ATOM 3050 O O . VAL B 1 96 ? 14.839 -26.673 3.241 1.00 26.27 132 VAL B O 1
ATOM 3054 N N . TYR B 1 97 ? 16.962 -27.267 3.754 1.00 28.52 133 TYR B N 1
ATOM 3055 C CA . TYR B 1 97 ? 16.630 -28.686 3.793 1.00 29.31 133 TYR B CA 1
ATOM 3056 C C . TYR B 1 97 ? 17.569 -29.476 4.719 1.00 31.17 133 TYR B C 1
ATOM 3057 O O . TYR B 1 97 ? 18.783 -29.402 4.554 1.00 30.59 133 TYR B O 1
ATOM 3066 N N . PRO B 1 98 ? 17.000 -30.216 5.693 1.00 33.05 134 PRO B N 1
ATOM 3067 C CA . PRO B 1 98 ? 15.591 -30.321 6.042 1.00 34.65 134 PRO B CA 1
ATOM 3068 C C . PRO B 1 98 ? 15.102 -29.096 6.782 1.00 35.59 134 PRO B C 1
ATOM 3069 O O . PRO B 1 98 ? 15.860 -28.488 7.550 1.00 36.02 134 PRO B O 1
ATOM 3073 N N . ALA B 1 99 ? 13.841 -28.740 6.542 1.00 36.48 135 ALA B N 1
ATOM 3074 C CA . ALA B 1 99 ? 13.213 -27.633 7.241 1.00 37.06 135 ALA B CA 1
ATOM 3075 C C . ALA B 1 99 ? 12.519 -28.176 8.481 1.00 37.69 135 ALA B C 1
ATOM 3076 O O . ALA B 1 99 ? 11.760 -29.140 8.406 1.00 37.83 135 ALA B O 1
ATOM 3078 N N . THR B 1 100 ? 12.794 -27.541 9.615 1.00 38.69 136 THR B N 1
ATOM 3079 C CA . THR B 1 100 ? 12.144 -27.857 10.885 1.00 39.20 136 THR B CA 1
ATOM 3080 C C . THR B 1 100 ? 10.830 -27.079 10.991 1.00 39.78 136 THR B C 1
ATOM 3081 O O . THR B 1 100 ? 10.583 -26.156 10.208 1.00 40.02 136 THR B O 1
ATOM 3085 N N . GLU B 1 101 ? 9.993 -27.436 11.959 1.00 40.26 137 GLU B N 1
ATOM 3086 C CA . GLU B 1 101 ? 8.744 -26.690 12.188 1.00 39.93 137 GLU B CA 1
ATOM 3087 C C . GLU B 1 101 ? 9.036 -25.212 12.463 1.00 39.66 137 GLU B C 1
ATOM 3088 O O . GLU B 1 101 ? 8.240 -24.355 12.079 1.00 39.82 137 GLU B O 1
ATOM 3094 N N . LYS B 1 102 ? 10.173 -24.908 13.093 1.00 39.15 138 LYS B N 1
ATOM 3095 C CA . LYS B 1 102 ? 10.549 -23.517 13.348 1.00 38.85 138 LYS B CA 1
ATOM 3096 C C . LYS B 1 102 ? 10.749 -22.748 12.033 1.00 38.18 138 LYS B C 1
ATOM 3097 O O . LYS B 1 102 ? 10.308 -21.605 11.920 1.00 37.83 138 LYS B O 1
ATOM 3103 N N . HIS B 1 103 ? 11.420 -23.358 11.054 1.00 37.48 139 HIS B N 1
ATOM 3104 C CA . HIS B 1 103 ? 11.599 -22.715 9.743 1.00 36.99 139 HIS B CA 1
ATOM 3105 C C . HIS B 1 103 ? 10.242 -22.422 9.122 1.00 36.32 139 HIS B C 1
ATOM 3106 O O . HIS B 1 103 ? 9.971 -21.301 8.712 1.00 35.56 139 HIS B O 1
ATOM 3113 N N . LEU B 1 104 ? 9.384 -23.435 9.096 1.00 35.74 140 LEU B N 1
ATOM 3114 C CA . LEU B 1 104 ? 8.065 -23.312 8.484 1.00 35.91 140 LEU B CA 1
ATOM 3115 C C . LEU B 1 104 ? 7.233 -22.219 9.153 1.00 35.77 140 LEU B C 1
ATOM 3116 O O . LEU B 1 104 ? 6.439 -21.551 8.493 1.00 35.71 140 LEU B O 1
ATOM 3121 N N . GLN B 1 105 ? 7.427 -22.037 10.459 1.00 35.55 141 GLN B N 1
ATOM 3122 C CA . GLN B 1 105 ? 6.702 -21.019 11.205 1.00 35.51 141 GLN B CA 1
ATOM 3123 C C . GLN B 1 105 ? 7.268 -19.635 10.981 1.00 35.14 141 GLN B C 1
ATOM 3124 O O . GLN B 1 105 ? 6.514 -18.669 10.926 1.00 34.23 141 GLN B O 1
ATOM 3130 N N . LYS B 1 106 ? 8.592 -19.531 10.861 1.00 34.85 142 LYS B N 1
ATOM 3131 C CA . LYS B 1 106 ? 9.226 -18.228 10.668 1.00 35.12 142 LYS B CA 1
ATOM 3132 C C . LYS B 1 106 ? 8.864 -17.611 9.304 1.00 34.49 142 LYS B C 1
ATOM 3133 O O . LYS B 1 106 ? 8.854 -16.387 9.170 1.00 34.59 142 LYS B O 1
ATOM 3139 N N . TYR B 1 107 ? 8.580 -18.459 8.309 1.00 33.80 143 TYR B N 1
ATOM 3140 C CA . TYR B 1 107 ? 8.247 -18.001 6.943 1.00 33.36 143 TYR B CA 1
ATOM 3141 C C . TYR B 1 107 ? 6.748 -17.894 6.646 1.00 32.66 143 TYR B C 1
ATOM 3142 O O . TYR B 1 107 ? 6.341 -17.086 5.814 1.00 31.74 143 TYR B O 1
ATOM 3151 N N . LEU B 1 108 ? 5.949 -18.730 7.300 1.00 32.47 144 LEU B N 1
ATOM 3152 C CA . LEU B 1 108 ? 4.507 -18.782 7.066 1.00 32.38 144 LEU B CA 1
ATOM 3153 C C . LEU B 1 108 ? 3.813 -17.464 7.398 1.00 32.02 144 LEU B C 1
ATOM 3154 O O . LEU B 1 108 ? 4.039 -16.885 8.464 1.00 31.90 144 LEU B O 1
ATOM 3159 N N . ARG B 1 109 ? 2.988 -16.975 6.478 1.00 31.40 145 ARG B N 1
ATOM 3160 C CA . ARG B 1 109 ? 2.017 -15.962 6.839 1.00 31.31 145 ARG B CA 1
ATOM 3161 C C . ARG B 1 109 ? 0.634 -16.361 6.347 1.00 29.99 145 ARG B C 1
ATOM 3162 O O . ARG B 1 109 ? 0.456 -16.788 5.208 1.00 29.23 145 ARG B O 1
ATOM 3170 N N . GLN B 1 110 ? -0.328 -16.297 7.260 1.00 28.25 146 GLN B N 1
ATOM 3171 C CA . GLN B 1 110 ? -1.702 -16.651 6.959 1.00 27.31 146 GLN B CA 1
ATOM 3172 C C . GLN B 1 110 ? -2.277 -15.633 5.975 1.00 25.48 146 GLN B C 1
ATOM 3173 O O . GLN B 1 110 ? -1.914 -14.458 6.013 1.00 24.59 146 GLN B O 1
ATOM 3179 N N . ASP B 1 111 ? -3.175 -16.088 5.106 1.00 24.66 147 ASP B N 1
ATOM 3180 C CA . ASP B 1 111 ? -3.926 -15.178 4.255 1.00 24.10 147 ASP B CA 1
ATOM 3181 C C . ASP B 1 111 ? -4.845 -14.377 5.158 1.00 21.99 147 ASP B C 1
ATOM 3182 O O . ASP B 1 111 ? -5.290 -14.865 6.206 1.00 20.56 147 ASP B O 1
ATOM 3187 N N . LEU B 1 112 ? -5.091 -13.138 4.750 1.00 20.37 148 LEU B N 1
ATOM 3188 C CA . LEU B 1 112 ? -5.914 -12.219 5.512 1.00 20.06 148 LEU B CA 1
ATOM 3189 C C . LEU B 1 112 ? -7.252 -11.986 4.819 1.00 18.79 148 LEU B C 1
ATOM 3190 O O . LEU B 1 112 ? -7.388 -12.171 3.602 1.00 18.00 148 LEU B O 1
ATOM 3195 N N . ARG B 1 113 ? -8.243 -11.659 5.635 1.00 17.68 149 ARG B N 1
ATOM 3196 C CA . ARG B 1 113 ? -9.578 -11.279 5.181 1.00 17.31 149 ARG B CA 1
ATOM 3197 C C . ARG B 1 113 ? -9.946 -9.981 5.851 1.00 16.92 149 ARG B C 1
ATOM 3198 O O . ARG B 1 113 ? -9.654 -9.782 7.032 1.00 15.50 149 ARG B O 1
ATOM 3206 N N . LEU B 1 114 ? -10.653 -9.134 5.114 1.00 16.01 150 LEU B N 1
ATOM 3207 C CA . LEU B 1 114 ? -11.040 -7.832 5.609 1.00 16.18 150 LEU B CA 1
ATOM 3208 C C . LEU B 1 114 ? -12.362 -7.982 6.346 1.00 15.85 150 LEU B C 1
ATOM 3209 O O . LEU B 1 114 ? -13.243 -8.781 5.950 1.00 16.04 150 LEU B O 1
ATOM 3214 N N . ILE B 1 115 ? -12.499 -7.237 7.433 1.00 15.56 151 ILE B N 1
ATOM 3215 C CA . ILE B 1 115 ? -13.778 -7.115 8.112 1.00 15.48 151 ILE B CA 1
ATOM 3216 C C . ILE B 1 115 ? -14.023 -5.629 8.402 1.00 15.81 151 ILE B C 1
ATOM 3217 O O . ILE B 1 115 ? -13.064 -4.886 8.686 1.00 14.32 151 ILE B O 1
ATOM 3222 N N . ARG B 1 116 ? -15.299 -5.227 8.288 1.00 15.10 152 ARG B N 1
ATOM 3223 C CA . ARG B 1 116 ? -15.772 -3.905 8.701 1.00 15.17 152 ARG B CA 1
ATOM 3224 C C . ARG B 1 116 ? -16.625 -4.030 9.978 1.00 15.69 152 ARG B C 1
ATOM 3225 O O . ARG B 1 116 ? -17.745 -4.535 9.953 1.00 16.52 152 ARG B O 1
ATOM 3233 N N . GLU B 1 117 ? -16.045 -3.560 11.076 1.00 15.29 153 GLU B N 1
ATOM 3234 C CA . GLU B 1 117 ? -16.557 -3.699 12.442 1.00 15.56 153 GLU B CA 1
ATOM 3235 C C . GLU B 1 117 ? -17.293 -2.453 12.874 1.00 15.13 153 GLU B C 1
ATOM 3236 O O . GLU B 1 117 ? -16.703 -1.423 13.090 1.00 15.00 153 GLU B O 1
ATOM 3242 N N . THR B 1 118 ? -18.609 -2.553 12.997 1.00 16.55 154 THR B N 1
ATOM 3243 C CA . THR B 1 118 ? -19.394 -1.447 13.508 1.00 16.90 154 THR B CA 1
ATOM 3244 C C . THR B 1 118 ? -19.106 -1.239 14.983 1.00 17.49 154 THR B C 1
ATOM 3245 O O . THR B 1 118 ? -18.531 -2.112 15.654 1.00 17.76 154 THR B O 1
ATOM 3249 N N . GLY B 1 119 ? -19.491 -0.075 15.493 1.00 18.86 155 GLY B N 1
ATOM 3250 C CA . GLY B 1 119 ? -19.376 0.221 16.926 1.00 18.89 155 GLY B CA 1
ATOM 3251 C C . GLY B 1 119 ? -20.044 -0.875 17.746 1.00 19.58 155 GLY B C 1
ATOM 3252 O O . GLY B 1 119 ? -19.510 -1.333 18.764 1.00 20.15 155 GLY B O 1
ATOM 3253 N N . ASP B 1 120 ? -21.205 -1.326 17.295 1.00 20.38 156 ASP B N 1
ATOM 3254 C CA . ASP B 1 120 ? -21.928 -2.377 18.002 1.00 20.58 156 ASP B CA 1
ATOM 3255 C C . ASP B 1 120 ? -21.258 -3.750 17.892 1.00 20.35 156 ASP B C 1
ATOM 3256 O O . ASP B 1 120 ? -21.268 -4.506 18.875 1.00 20.54 156 ASP B O 1
ATOM 3261 N N . ASP B 1 121 ? -20.717 -4.085 16.714 1.00 19.45 157 ASP B N 1
ATOM 3262 C CA . ASP B 1 121 ? -19.938 -5.327 16.527 1.00 18.95 157 ASP B CA 1
ATOM 3263 C C . ASP B 1 121 ? -18.790 -5.347 17.535 1.00 17.92 157 ASP B C 1
ATOM 3264 O O . ASP B 1 121 ? -18.494 -6.387 18.110 1.00 16.89 157 ASP B O 1
ATOM 3269 N N . TYR B 1 122 ? -18.135 -4.209 17.726 1.00 17.40 158 TYR B N 1
ATOM 3270 C CA . TYR B 1 122 ? -17.060 -4.145 18.704 1.00 18.21 158 TYR B CA 1
ATOM 3271 C C . TYR B 1 122 ? -17.586 -4.441 20.114 1.00 18.99 158 TYR B C 1
ATOM 3272 O O . TYR B 1 122 ? -17.049 -5.307 20.831 1.00 18.70 158 TYR B O 1
ATOM 3281 N N . ARG B 1 123 ? -18.637 -3.734 20.507 1.00 19.35 159 ARG B N 1
ATOM 3282 C CA . ARG B 1 123 ? -19.202 -3.911 21.845 1.00 20.56 159 ARG B CA 1
ATOM 3283 C C . ARG B 1 123 ? -19.716 -5.319 22.086 1.00 20.32 159 ARG B C 1
ATOM 3284 O O . ARG B 1 123 ? -19.482 -5.905 23.156 1.00 20.00 159 ARG B O 1
ATOM 3292 N N . ASN B 1 124 ? -20.410 -5.870 21.091 1.00 19.96 160 ASN B N 1
ATOM 3293 C CA . ASN B 1 124 ? -21.124 -7.129 21.262 1.00 20.50 160 ASN B CA 1
ATOM 3294 C C . ASN B 1 124 ? -20.368 -8.389 20.923 1.00 20.05 160 ASN B C 1
ATOM 3295 O O . ASN B 1 124 ? -20.723 -9.450 21.429 1.00 19.59 160 ASN B O 1
ATOM 3300 N N . ILE B 1 125 ? -19.363 -8.289 20.054 1.00 19.46 161 ILE B N 1
ATOM 3301 C CA . ILE B 1 125 ? -18.645 -9.467 19.556 1.00 19.55 161 ILE B CA 1
ATOM 3302 C C . ILE B 1 125 ? -17.153 -9.376 19.857 1.00 18.94 161 ILE B C 1
ATOM 3303 O O . ILE B 1 125 ? -16.587 -10.242 20.562 1.00 18.97 161 ILE B O 1
ATOM 3308 N N . THR B 1 126 ? -16.504 -8.326 19.363 1.00 18.25 162 THR B N 1
ATOM 3309 C CA . THR B 1 126 ? -15.029 -8.226 19.502 1.00 18.07 162 THR B CA 1
ATOM 3310 C C . THR B 1 126 ? -14.550 -8.101 20.954 1.00 18.25 162 THR B C 1
ATOM 3311 O O . THR B 1 126 ? -13.677 -8.858 21.383 1.00 17.68 162 THR B O 1
ATOM 3315 N N . LEU B 1 127 ? -15.079 -7.132 21.691 1.00 17.92 163 LEU B N 1
ATOM 3316 C CA . LEU B 1 127 ? -14.656 -6.897 23.083 1.00 18.32 163 LEU B CA 1
ATOM 3317 C C . LEU B 1 127 ? -14.832 -8.151 23.958 1.00 17.90 163 LEU B C 1
ATOM 3318 O O . LEU B 1 127 ? -13.900 -8.528 24.675 1.00 18.15 163 LEU B O 1
ATOM 3323 N N . PRO B 1 128 ? -16.016 -8.802 23.914 1.00 17.68 164 PRO B N 1
ATOM 3324 C CA . PRO B 1 128 ? -16.163 -10.044 24.660 1.00 17.55 164 PRO B CA 1
ATOM 3325 C C . PRO B 1 128 ? -15.147 -11.116 24.244 1.00 17.13 164 PRO B C 1
ATOM 3326 O O . PRO B 1 128 ? -14.645 -11.871 25.099 1.00 16.18 164 PRO B O 1
ATOM 3330 N N . HIS B 1 129 ? -14.835 -11.180 22.958 1.00 16.92 165 HIS B N 1
ATOM 3331 C CA . HIS B 1 129 ? -13.841 -12.140 22.492 1.00 16.97 165 HIS B CA 1
ATOM 3332 C C . HIS B 1 129 ? -12.460 -11.834 23.067 1.00 16.37 165 HIS B C 1
ATOM 3333 O O . HIS B 1 129 ? -11.727 -12.753 23.461 1.00 16.45 165 HIS B O 1
ATOM 3340 N N . LEU B 1 130 ? -12.096 -10.563 23.108 1.00 15.85 166 LEU B N 1
ATOM 3341 C CA . LEU B 1 130 ? -10.821 -10.142 23.716 1.00 17.01 166 LEU B CA 1
ATOM 3342 C C . LEU B 1 130 ? -10.788 -10.469 25.214 1.00 16.78 166 LEU B C 1
ATOM 3343 O O . LEU B 1 130 ? -9.787 -10.989 25.740 1.00 16.07 166 LEU B O 1
ATOM 3348 N N . GLU B 1 131 ? -11.903 -10.218 25.885 1.00 16.86 167 GLU B N 1
ATOM 3349 C CA . GLU B 1 131 ? -12.005 -10.498 27.331 1.00 18.50 167 GLU B CA 1
ATOM 3350 C C . GLU B 1 131 ? -11.981 -12.001 27.655 1.00 18.02 167 GLU B C 1
ATOM 3351 O O . GLU B 1 131 ? -11.649 -12.401 28.791 1.00 17.27 167 GLU B O 1
ATOM 3357 N N . SER B 1 132 ? -12.304 -12.823 26.654 1.00 17.61 168 SER B N 1
ATOM 3358 C CA . SER B 1 132 ? -12.227 -14.262 26.788 1.00 18.14 168 SER B CA 1
ATOM 3359 C C . SER B 1 132 ? -10.787 -14.794 26.790 1.00 18.15 168 SER B C 1
ATOM 3360 O O . SER B 1 132 ? -10.577 -15.969 27.111 1.00 17.72 168 SER B O 1
ATOM 3363 N N . GLN B 1 133 ? -9.824 -13.951 26.394 1.00 17.86 169 GLN B N 1
ATOM 3364 C CA . GLN B 1 133 ? -8.404 -14.319 26.351 1.00 18.78 169 GLN B CA 1
ATOM 3365 C C . GLN B 1 133 ? -7.651 -13.719 27.547 1.00 18.28 169 GLN B C 1
ATOM 3366 O O . GLN B 1 133 ? -8.079 -12.719 28.158 1.00 18.11 169 GLN B O 1
ATOM 3372 N N . SER B 1 134 ? -6.533 -14.337 27.887 1.00 18.16 170 SER B N 1
ATOM 3373 C CA . SER B 1 134 ? -5.671 -13.818 28.934 1.00 18.68 170 SER B CA 1
ATOM 3374 C C . SER B 1 134 ? -4.312 -13.565 28.305 1.00 19.86 170 SER B C 1
ATOM 3375 O O . SER B 1 134 ? -3.502 -14.496 28.092 1.00 20.36 170 SER B O 1
ATOM 3378 N N . LEU B 1 135 ? -4.070 -12.308 27.965 1.00 20.57 171 LEU B N 1
ATOM 3379 C CA . LEU B 1 135 ? -2.844 -11.939 27.305 1.00 20.96 171 LEU B CA 1
ATOM 3380 C C . LEU B 1 135 ? -1.998 -11.046 28.199 1.00 21.08 171 LEU B C 1
ATOM 3381 O O . LEU B 1 135 ? -2.468 -10.010 28.674 1.00 23.86 171 LEU B O 1
ATOM 3386 N N . SER B 1 136 ? -0.751 -11.415 28.421 1.00 20.85 172 SER B N 1
ATOM 3387 C CA . SER B 1 136 ? 0.102 -10.614 29.298 1.00 20.24 172 SER B CA 1
ATOM 3388 C C . SER B 1 136 ? 0.785 -9.470 28.553 1.00 20.10 172 SER B C 1
ATOM 3389 O O . SER B 1 136 ? 1.343 -9.662 27.470 1.00 19.07 172 SER B O 1
ATOM 3392 N N . ILE B 1 137 ? 0.737 -8.284 29.153 1.00 19.11 173 ILE B N 1
ATOM 3393 C CA . ILE B 1 137 ? 1.546 -7.156 28.698 1.00 18.67 173 ILE B CA 1
ATOM 3394 C C . ILE B 1 137 ? 2.556 -6.726 29.789 1.00 18.44 173 ILE B C 1
ATOM 3395 O O . ILE B 1 137 ? 2.971 -5.576 29.845 1.00 17.24 173 ILE B O 1
ATOM 3400 N N . GLN B 1 138 ? 2.992 -7.670 30.618 1.00 18.87 174 GLN B N 1
ATOM 3401 C CA . GLN B 1 138 ? 3.915 -7.334 31.707 1.00 18.83 174 GLN B CA 1
ATOM 3402 C C . GLN B 1 138 ? 5.212 -6.784 31.136 1.00 18.61 174 GLN B C 1
ATOM 3403 O O . GLN B 1 138 ? 5.857 -5.941 31.771 1.00 18.74 174 GLN B O 1
ATOM 3409 N N . TRP B 1 139 ? 5.604 -7.237 29.947 1.00 17.94 175 TRP B N 1
ATOM 3410 C CA . TRP B 1 139 ? 6.791 -6.660 29.299 1.00 17.74 175 TRP B CA 1
ATOM 3411 C C . TRP B 1 139 ? 6.652 -5.148 29.079 1.00 17.26 175 TRP B C 1
ATOM 3412 O O . TRP B 1 139 ? 7.649 -4.399 29.206 1.00 15.54 175 TRP B O 1
ATOM 3423 N N . VAL B 1 140 ? 5.430 -4.709 28.790 1.00 16.80 176 VAL B N 1
ATOM 3424 C CA . VAL B 1 140 ? 5.146 -3.301 28.570 1.00 16.53 176 VAL B CA 1
ATOM 3425 C C . VAL B 1 140 ? 5.341 -2.537 29.887 1.00 16.43 176 VAL B C 1
ATOM 3426 O O . VAL B 1 140 ? 6.067 -1.534 29.943 1.00 16.77 176 VAL B O 1
ATOM 3430 N N . TYR B 1 141 ? 4.706 -3.034 30.942 1.00 16.36 177 TYR B N 1
ATOM 3431 C CA . TYR B 1 141 ? 4.828 -2.437 32.270 1.00 16.03 177 TYR B CA 1
ATOM 3432 C C . TYR B 1 141 ? 6.275 -2.399 32.776 1.00 16.18 177 TYR B C 1
ATOM 3433 O O . TYR B 1 141 ? 6.684 -1.422 33.410 1.00 15.86 177 TYR B O 1
ATOM 3442 N N . ASN B 1 142 ? 7.051 -3.440 32.496 1.00 16.66 178 ASN B N 1
ATOM 3443 C CA . ASN B 1 142 ? 8.456 -3.438 32.896 1.00 16.94 178 ASN B CA 1
ATOM 3444 C C . ASN B 1 142 ? 9.264 -2.313 32.230 1.00 16.85 178 ASN B C 1
ATOM 3445 O O . ASN B 1 142 ? 10.157 -1.753 32.839 1.00 18.43 178 ASN B O 1
ATOM 3450 N N . ILE B 1 143 ? 8.929 -1.974 30.992 1.00 17.07 179 ILE B N 1
ATOM 3451 C CA . ILE B 1 143 ? 9.577 -0.867 30.307 1.00 16.52 179 ILE B CA 1
ATOM 3452 C C . ILE B 1 143 ? 9.112 0.455 30.925 1.00 16.05 179 ILE B C 1
ATOM 3453 O O . ILE B 1 143 ? 9.938 1.309 31.255 1.00 15.73 179 ILE B O 1
ATOM 3458 N N . LEU B 1 144 ? 7.807 0.592 31.121 1.00 15.63 180 LEU B N 1
ATOM 3459 C CA . LEU B 1 144 ? 7.231 1.834 31.642 1.00 15.98 180 LEU B CA 1
ATOM 3460 C C . LEU B 1 144 ? 7.780 2.129 33.034 1.00 17.37 180 LEU B C 1
ATOM 3461 O O . LEU B 1 144 ? 8.026 3.279 33.367 1.00 17.57 180 LEU B O 1
ATOM 3466 N N . ASP B 1 145 ? 7.970 1.066 33.821 1.00 18.16 181 ASP B N 1
ATOM 3467 C CA . ASP B 1 145 ? 8.475 1.144 35.212 1.00 18.75 181 ASP B CA 1
ATOM 3468 C C . ASP B 1 145 ? 9.997 1.208 35.301 1.00 19.94 181 ASP B C 1
ATOM 3469 O O . ASP B 1 145 ? 10.538 1.301 36.407 1.00 21.33 181 ASP B O 1
ATOM 3474 N N . LYS B 1 146 ? 10.690 1.151 34.164 1.00 20.76 182 LYS B N 1
ATOM 3475 C CA . LYS B 1 146 ? 12.159 1.248 34.092 1.00 21.21 182 LYS B CA 1
ATOM 3476 C C . LYS B 1 146 ? 12.847 0.067 34.725 1.00 21.86 182 LYS B C 1
ATOM 3477 O O . LYS B 1 146 ? 13.921 0.212 35.315 1.00 22.48 182 LYS B O 1
ATOM 3483 N N . LYS B 1 147 ? 12.225 -1.100 34.639 1.00 22.03 183 LYS B N 1
ATOM 3484 C CA . LYS B 1 147 ? 12.849 -2.323 35.142 1.00 22.55 183 LYS B CA 1
ATOM 3485 C C . LYS B 1 147 ? 13.638 -3.039 34.062 1.00 22.51 183 LYS B C 1
ATOM 3486 O O . LYS B 1 147 ? 14.584 -3.772 34.367 1.00 23.13 183 LYS B O 1
ATOM 3492 N N . ALA B 1 148 ? 13.237 -2.819 32.810 1.00 22.49 184 ALA B N 1
ATOM 3493 C CA . ALA B 1 148 ? 13.837 -3.402 31.630 1.00 21.99 184 ALA B CA 1
ATOM 3494 C C . ALA B 1 148 ? 13.920 -2.336 30.528 1.00 21.32 184 ALA B C 1
ATOM 3495 O O . ALA B 1 148 ? 13.073 -1.449 30.445 1.00 20.83 184 ALA B O 1
ATOM 3497 N N . GLU B 1 149 ? 14.966 -2.421 29.717 1.00 21.03 185 GLU B N 1
ATOM 3498 C CA . GLU B 1 149 ? 15.162 -1.580 28.540 1.00 21.75 185 GLU B CA 1
ATOM 3499 C C . GLU B 1 149 ? 15.271 -0.066 28.829 1.00 21.01 185 GLU B C 1
ATOM 3500 O O . GLU B 1 149 ? 15.171 0.741 27.928 1.00 20.94 185 GLU B O 1
ATOM 3506 N N . ALA B 1 150 ? 15.524 0.317 30.080 1.00 20.85 186 ALA B N 1
ATOM 3507 C CA . ALA B 1 150 ? 15.703 1.735 30.418 1.00 20.40 186 ALA B CA 1
ATOM 3508 C C . ALA B 1 150 ? 16.828 2.398 29.630 1.00 20.07 186 ALA B C 1
ATOM 3509 O O . ALA B 1 150 ? 16.805 3.611 29.400 1.00 19.90 186 ALA B O 1
ATOM 3511 N N . ASP B 1 151 ? 17.826 1.607 29.234 1.00 20.27 187 ASP B N 1
ATOM 3512 C CA . ASP B 1 151 ? 18.955 2.128 28.465 1.00 20.56 187 ASP B CA 1
ATOM 3513 C C . ASP B 1 151 ? 18.610 2.442 27.000 1.00 20.41 187 ASP B C 1
ATOM 3514 O O . ASP B 1 151 ? 19.378 3.125 26.309 1.00 19.66 187 ASP B O 1
ATOM 3519 N N . ARG B 1 152 ? 17.466 1.941 26.532 1.00 19.48 188 ARG B N 1
ATOM 3520 C CA . ARG B 1 152 ? 17.027 2.108 25.127 1.00 20.12 188 ARG B CA 1
ATOM 3521 C C . ARG B 1 152 ? 16.059 3.281 24.937 1.00 19.17 188 ARG B C 1
ATOM 3522 O O . ARG B 1 152 ? 15.775 3.674 23.802 1.00 18.69 188 ARG B O 1
ATOM 3530 N N . ILE B 1 153 ? 15.538 3.839 26.029 1.00 18.54 189 ILE B N 1
ATOM 3531 C CA . ILE B 1 153 ? 14.557 4.939 25.916 1.00 18.33 189 ILE B CA 1
ATOM 3532 C C . ILE B 1 153 ? 15.265 6.162 25.341 1.00 17.72 189 ILE B C 1
ATOM 3533 O O . ILE B 1 153 ? 16.331 6.538 25.812 1.00 17.88 189 ILE B O 1
ATOM 3538 N N . VAL B 1 154 ? 14.673 6.758 24.315 1.00 17.19 190 VAL B N 1
ATOM 3539 C CA . VAL B 1 154 ? 15.233 7.915 23.622 1.00 17.26 190 VAL B CA 1
ATOM 3540 C C . VAL B 1 154 ? 14.627 9.205 24.209 1.00 17.38 190 VAL B C 1
ATOM 3541 O O . VAL B 1 154 ? 15.285 10.261 24.281 1.00 17.58 190 VAL B O 1
ATOM 3545 N N . PHE B 1 155 ? 13.366 9.105 24.619 1.00 17.14 191 PHE B N 1
ATOM 3546 C CA . PHE B 1 155 ? 12.645 10.235 25.163 1.00 16.68 191 PHE B CA 1
ATOM 3547 C C . PHE B 1 155 ? 11.580 9.741 26.122 1.00 16.44 191 PHE B C 1
ATOM 3548 O O . PHE B 1 155 ? 10.987 8.678 25.925 1.00 16.83 191 PHE B O 1
ATOM 3556 N N . GLU B 1 156 ? 11.333 10.532 27.169 1.00 15.81 192 GLU B N 1
ATOM 3557 C CA . GLU B 1 156 ? 10.233 10.261 28.094 1.00 14.76 192 GLU B CA 1
ATOM 3558 C C . GLU B 1 156 ? 9.538 11.551 28.548 1.00 14.63 192 GLU B C 1
ATOM 3559 O O . GLU B 1 156 ? 10.193 12.534 28.947 1.00 14.34 192 GLU B O 1
ATOM 3565 N N . ASN B 1 157 ? 8.218 11.561 28.441 1.00 13.64 193 ASN B N 1
ATOM 3566 C CA . ASN B 1 157 ? 7.378 12.509 29.203 1.00 13.69 193 ASN B CA 1
ATOM 3567 C C . ASN B 1 157 ? 6.865 11.665 30.372 1.00 13.31 193 ASN B C 1
ATOM 3568 O O . ASN B 1 157 ? 6.105 10.726 30.166 1.00 12.94 193 ASN B O 1
ATOM 3573 N N . PRO B 1 158 ? 7.348 11.950 31.607 1.00 12.94 194 PRO B N 1
ATOM 3574 C CA . PRO B 1 158 ? 7.091 11.071 32.739 1.00 13.49 194 PRO B CA 1
ATOM 3575 C C . PRO B 1 158 ? 5.722 11.184 33.393 1.00 13.30 194 PRO B C 1
ATOM 3576 O O . PRO B 1 158 ? 5.434 10.428 34.328 1.00 14.07 194 PRO B O 1
ATOM 3580 N N . ASP B 1 159 ? 4.879 12.081 32.911 1.00 14.23 195 ASP B N 1
ATOM 3581 C CA . ASP B 1 159 ? 3.565 12.269 33.503 1.00 14.71 195 ASP B CA 1
ATOM 3582 C C . ASP B 1 159 ? 2.737 10.988 33.476 1.00 15.07 195 ASP B C 1
ATOM 3583 O O . ASP B 1 159 ? 2.573 10.370 32.414 1.00 14.69 195 ASP B O 1
ATOM 3588 N N . PRO B 1 160 ? 2.162 10.603 34.626 1.00 15.45 196 PRO B N 1
ATOM 3589 C CA . PRO B 1 160 ? 1.453 9.322 34.674 1.00 16.47 196 PRO B CA 1
ATOM 3590 C C . PRO B 1 160 ? 0.113 9.276 33.925 1.00 16.51 196 PRO B C 1
ATOM 3591 O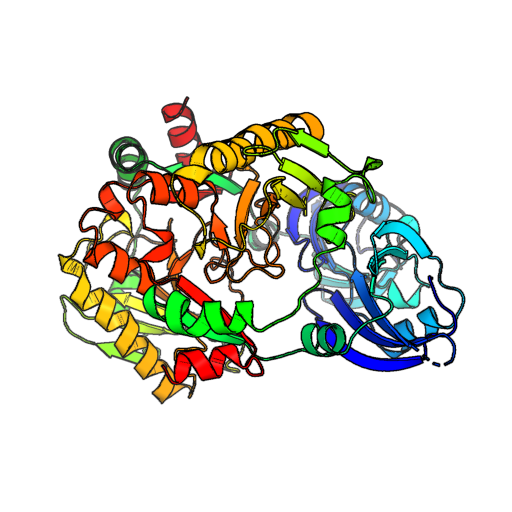 O . PRO B 1 160 ? -0.413 8.185 33.698 1.00 17.87 196 PRO B O 1
ATOM 3595 N N . SER B 1 161 ? -0.440 10.434 33.567 1.00 16.44 197 SER B N 1
ATOM 3596 C CA . SER B 1 161 ? -1.691 10.497 32.838 1.00 16.97 197 SER B CA 1
ATOM 3597 C C . SER B 1 161 ? -1.450 10.756 31.332 1.00 17.00 197 SER B C 1
ATOM 3598 O O . SER B 1 161 ? -2.005 10.050 30.465 1.00 17.09 197 SER B O 1
ATOM 3601 N N . ASP B 1 162 ? -0.585 11.728 31.032 1.00 16.02 198 ASP B N 1
ATOM 3602 C CA . ASP B 1 162 ? -0.400 12.212 29.669 1.00 16.16 198 ASP B CA 1
ATOM 3603 C C . ASP B 1 162 ? 0.967 11.917 29.099 1.00 15.73 198 ASP B C 1
ATOM 3604 O O . ASP B 1 162 ? 1.355 12.503 28.086 1.00 16.11 198 ASP B O 1
ATOM 3609 N N . GLY B 1 163 ? 1.719 11.037 29.765 1.00 15.36 199 GLY B N 1
ATOM 3610 C CA . GLY B 1 163 ? 3.105 10.801 29.428 1.00 14.50 199 GLY B CA 1
ATOM 3611 C C . GLY B 1 163 ? 3.307 9.517 28.637 1.00 14.48 199 GLY B C 1
ATOM 3612 O O . GLY B 1 163 ? 2.377 8.748 28.413 1.00 14.49 199 GLY B O 1
ATOM 3613 N N . PHE B 1 164 ? 4.545 9.306 28.238 1.00 14.53 200 PHE B N 1
ATOM 3614 C CA . PHE B 1 164 ? 4.896 8.198 27.383 1.00 14.71 200 PHE B CA 1
ATOM 3615 C C . PHE B 1 164 ? 6.398 8.079 27.356 1.00 14.89 200 PHE B C 1
ATOM 3616 O O . PHE B 1 164 ? 7.115 9.010 27.753 1.00 14.46 200 PHE B O 1
ATOM 3624 N N . VAL B 1 165 ? 6.862 6.926 26.889 1.00 15.08 201 VAL B N 1
ATOM 3625 C CA . VAL B 1 165 ? 8.254 6.670 26.629 1.00 15.68 201 VAL B CA 1
ATOM 3626 C C . VAL B 1 165 ? 8.381 6.382 25.142 1.00 15.62 201 VAL B C 1
ATOM 3627 O O . VAL B 1 165 ? 7.480 5.794 24.568 1.00 15.45 201 VAL B O 1
ATOM 3631 N N . LEU B 1 166 ? 9.473 6.818 24.531 1.00 15.87 202 LEU B N 1
ATOM 3632 C CA . LEU B 1 166 ? 9.797 6.538 23.118 1.00 15.98 202 LEU B CA 1
ATOM 3633 C C . LEU B 1 166 ? 11.028 5.648 23.020 1.00 16.69 202 LEU B C 1
ATOM 3634 O O . LEU B 1 166 ? 12.099 5.975 23.520 1.00 16.19 202 LEU B O 1
ATOM 3639 N N . ILE B 1 167 ? 10.874 4.519 22.338 1.00 16.93 203 ILE B N 1
ATOM 3640 C CA . ILE B 1 167 ? 11.882 3.476 22.306 1.00 18.35 203 ILE B CA 1
ATOM 3641 C C . ILE B 1 167 ? 12.001 2.937 20.861 1.00 18.70 203 ILE B C 1
ATOM 3642 O O . ILE B 1 167 ? 10.996 2.754 20.190 1.00 16.64 203 ILE B O 1
ATOM 3647 N N . PRO B 1 168 ? 13.229 2.722 20.379 1.00 20.04 204 PRO B N 1
ATOM 3648 C CA . PRO B 1 168 ? 13.392 2.175 19.034 1.00 21.29 204 PRO B CA 1
ATOM 3649 C C . PRO B 1 168 ? 12.787 0.789 18.921 1.00 22.38 204 PRO B C 1
ATOM 3650 O O . PRO B 1 168 ? 12.743 0.034 19.901 1.00 22.75 204 PRO B O 1
ATOM 3654 N N . ASP B 1 169 ? 12.323 0.444 17.731 1.00 23.65 205 ASP B N 1
ATOM 3655 C CA . ASP B 1 169 ? 11.872 -0.896 17.484 1.00 25.26 205 ASP B CA 1
ATOM 3656 C C . ASP B 1 169 ? 13.089 -1.813 17.610 1.00 26.77 205 ASP B C 1
ATOM 3657 O O . ASP B 1 169 ? 14.193 -1.440 17.222 1.00 27.08 205 ASP B O 1
ATOM 3662 N N . LEU B 1 170 ? 12.875 -3.017 18.120 1.00 28.72 206 LEU B N 1
ATOM 3663 C CA . LEU B 1 170 ? 13.991 -3.927 18.391 1.00 29.85 206 LEU B CA 1
ATOM 3664 C C . LEU B 1 170 ? 14.728 -4.315 17.113 1.00 30.84 206 LEU B C 1
ATOM 3665 O O . LEU B 1 170 ? 15.938 -4.550 17.146 1.00 31.10 206 LEU B O 1
ATOM 3670 N N . LYS B 1 171 ? 14.000 -4.375 15.996 1.00 31.53 207 LYS B N 1
ATOM 3671 C CA . LYS B 1 171 ? 14.567 -4.819 14.720 1.00 32.38 207 LYS B CA 1
ATOM 3672 C C . LYS B 1 171 ? 15.223 -3.699 13.930 1.00 32.31 207 LYS B C 1
ATOM 3673 O O . LYS B 1 171 ? 15.755 -3.942 12.842 1.00 32.26 207 LYS B O 1
ATOM 3679 N N . TRP B 1 172 ? 15.164 -2.473 14.443 1.00 32.16 208 TRP B N 1
ATOM 3680 C CA . TRP B 1 172 ? 15.884 -1.365 13.825 1.00 33.24 208 TRP B CA 1
ATOM 3681 C C . TRP B 1 172 ? 17.291 -1.243 14.424 1.00 34.52 208 TRP B C 1
ATOM 3682 O O . TRP B 1 172 ? 17.448 -0.792 15.553 1.00 35.14 208 TRP B O 1
ATOM 3693 N N . ASN B 1 173 ? 18.304 -1.619 13.649 1.00 36.59 209 ASN B N 1
ATOM 3694 C CA . ASN B 1 173 ? 19.713 -1.558 14.114 1.00 37.57 209 ASN B CA 1
ATOM 3695 C C . ASN B 1 173 ? 20.306 -0.150 14.315 1.00 38.96 209 ASN B C 1
ATOM 3696 O O . ASN B 1 173 ? 21.473 -0.011 14.722 1.00 39.79 209 ASN B O 1
ATOM 3701 N N . GLN B 1 174 ? 19.513 0.886 14.047 1.00 39.23 210 GLN B N 1
ATOM 3702 C CA . GLN B 1 174 ? 19.940 2.281 14.204 1.00 38.94 210 GLN B CA 1
ATOM 3703 C C . GLN B 1 174 ? 21.212 2.590 13.401 1.00 39.27 210 GLN B C 1
ATOM 3704 O O . GLN B 1 174 ? 21.948 3.507 13.726 1.00 40.51 210 GLN B O 1
ATOM 3710 N N . GLN B 1 175 ? 21.435 1.844 12.323 1.00 39.24 211 GLN B N 1
ATOM 3711 C CA . GLN B 1 175 ? 22.646 1.983 11.517 1.00 38.68 211 GLN B CA 1
ATOM 3712 C C . GLN B 1 175 ? 22.420 2.948 10.346 1.00 38.23 211 GLN B C 1
ATOM 3713 O O . GLN B 1 175 ? 23.380 3.459 9.759 1.00 38.70 211 GLN B O 1
ATOM 3719 N N . GLN B 1 176 ? 21.148 3.208 10.019 1.00 36.81 212 GLN B N 1
ATOM 3720 C CA . GLN B 1 176 ? 20.761 4.231 9.051 1.00 35.55 212 GLN B CA 1
ATOM 3721 C C . GLN B 1 176 ? 19.359 4.734 9.377 1.00 33.97 212 GLN B C 1
ATOM 3722 O O . GLN B 1 176 ? 18.617 4.078 10.115 1.00 33.03 212 GLN B O 1
ATOM 3728 N N . LEU B 1 177 ? 19.014 5.885 8.809 1.00 32.52 213 LEU B N 1
ATOM 3729 C CA . LEU B 1 177 ? 17.701 6.510 8.994 1.00 31.50 213 LEU B CA 1
ATOM 3730 C C . LEU B 1 177 ? 16.624 6.020 8.007 1.00 30.42 213 LEU B C 1
ATOM 3731 O O . LEU B 1 177 ? 15.444 6.320 8.163 1.00 30.08 213 LEU B O 1
ATOM 3736 N N . ASP B 1 178 ? 17.028 5.274 6.986 1.00 29.54 214 ASP B N 1
ATOM 3737 C CA . ASP B 1 178 ? 16.094 4.859 5.939 1.00 28.67 214 ASP B CA 1
ATOM 3738 C C . ASP B 1 178 ? 14.928 4.027 6.487 1.00 27.28 214 ASP B C 1
ATOM 3739 O O . ASP B 1 178 ? 13.796 4.142 5.996 1.00 26.73 214 ASP B O 1
ATOM 3744 N N . ASP B 1 179 ? 15.227 3.203 7.493 1.00 24.89 215 ASP B N 1
ATOM 3745 C CA . ASP B 1 179 ? 14.262 2.287 8.137 1.00 24.35 215 ASP B CA 1
ATOM 3746 C C . ASP B 1 179 ? 14.004 2.639 9.623 1.00 22.51 215 ASP B C 1
ATOM 3747 O O . ASP B 1 179 ? 13.716 1.756 10.448 1.00 22.15 215 ASP B O 1
ATOM 3752 N N . LEU B 1 180 ? 14.122 3.922 9.928 1.00 20.92 216 LEU B N 1
ATOM 3753 C CA . LEU B 1 180 ? 13.865 4.460 11.263 1.00 20.61 216 LEU B CA 1
ATOM 3754 C C . LEU B 1 180 ? 12.477 4.047 11.687 1.00 19.98 216 LEU B C 1
ATOM 3755 O O . LEU B 1 180 ? 11.518 4.131 10.895 1.00 19.14 216 LEU B O 1
ATOM 3760 N N . TYR B 1 181 ? 12.392 3.621 12.939 1.00 19.48 217 TYR B N 1
ATOM 3761 C CA . TYR B 1 181 ? 11.188 3.044 13.516 1.00 19.89 217 TYR B CA 1
ATOM 3762 C C . TYR B 1 181 ? 11.310 3.066 15.039 1.00 19.22 217 TYR B C 1
ATOM 3763 O O . TYR B 1 181 ? 12.138 2.352 15.613 1.00 17.67 217 TYR B O 1
ATOM 3772 N N . LEU B 1 182 ? 10.491 3.906 15.660 1.00 18.24 218 LEU B N 1
ATOM 3773 C CA . LEU B 1 182 ? 10.374 3.961 17.112 1.00 17.57 218 LEU B CA 1
ATOM 3774 C C . LEU B 1 182 ? 8.923 3.788 17.485 1.00 16.92 218 LEU B C 1
ATOM 3775 O O . LEU B 1 182 ? 8.030 4.000 16.639 1.00 15.04 218 LEU B O 1
ATOM 3780 N N . ILE B 1 183 ? 8.698 3.422 18.754 1.00 15.58 219 ILE B N 1
ATOM 3781 C CA . ILE B 1 183 ? 7.362 3.222 19.281 1.00 15.99 219 ILE B CA 1
ATOM 3782 C C . ILE B 1 183 ? 7.200 4.052 20.545 1.00 14.40 219 ILE B C 1
ATOM 3783 O O . ILE B 1 183 ? 8.085 4.040 21.407 1.00 12.88 219 ILE B O 1
ATOM 3788 N N . ALA B 1 184 ? 6.101 4.793 20.611 1.00 14.24 220 ALA B N 1
ATOM 3789 C CA . ALA B 1 184 ? 5.710 5.504 21.828 1.00 14.01 220 ALA B CA 1
ATOM 3790 C C . ALA B 1 184 ? 4.714 4.625 22.572 1.00 14.36 220 ALA B C 1
ATOM 3791 O O . ALA B 1 184 ? 3.715 4.184 22.006 1.00 13.47 220 ALA B O 1
ATOM 3793 N N . ILE B 1 185 ? 4.994 4.390 23.844 1.00 13.71 221 ILE B N 1
ATOM 3794 C CA . ILE B 1 185 ? 4.101 3.645 24.714 1.00 14.53 221 ILE B CA 1
ATOM 3795 C C . ILE B 1 185 ? 3.657 4.563 25.869 1.00 14.06 221 ILE B C 1
ATOM 3796 O O . ILE B 1 185 ? 4.494 5.122 26.584 1.00 13.72 221 ILE B O 1
ATOM 3801 N N . CYS B 1 186 ? 2.347 4.739 26.034 1.00 13.92 222 CYS B N 1
ATOM 3802 C CA . CYS B 1 186 ? 1.836 5.652 27.067 1.00 14.29 222 CYS B CA 1
ATOM 3803 C C . CYS B 1 186 ? 2.005 5.100 28.485 1.00 14.32 222 CYS B C 1
ATOM 3804 O O . CYS B 1 186 ? 1.967 3.888 28.696 1.00 12.97 222 CYS B O 1
ATOM 3807 N N . HIS B 1 187 ? 2.210 6.003 29.445 1.00 13.70 223 HIS B N 1
ATOM 3808 C CA . HIS B 1 187 ? 2.299 5.598 30.841 1.00 14.58 223 HIS B CA 1
ATOM 3809 C C . HIS B 1 187 ? 0.966 5.156 31.398 1.00 14.73 223 HIS B C 1
ATOM 3810 O O . HIS B 1 187 ? 0.911 4.227 32.173 1.00 15.67 223 HIS B O 1
ATOM 3817 N N . ARG B 1 188 ? -0.102 5.836 30.996 1.00 14.65 224 ARG B N 1
ATOM 3818 C CA . ARG B 1 188 ? -1.438 5.530 31.479 1.00 15.67 224 ARG B CA 1
ATOM 3819 C C . ARG B 1 188 ? -1.853 4.087 31.165 1.00 15.79 224 ARG B C 1
ATOM 3820 O O . ARG B 1 188 ? -1.641 3.598 30.057 1.00 14.98 224 ARG B O 1
ATOM 3828 N N . ARG B 1 189 ? -2.437 3.420 32.156 1.00 15.09 225 ARG B N 1
ATOM 3829 C CA . ARG B 1 189 ? -2.800 2.009 32.023 1.00 16.16 225 ARG B CA 1
ATOM 3830 C C . ARG B 1 189 ? -4.272 1.881 31.599 1.00 16.08 225 ARG B C 1
ATOM 3831 O O . ARG B 1 189 ? -5.084 2.762 31.880 1.00 16.08 225 ARG B O 1
ATOM 3839 N N . GLY B 1 190 ? -4.609 0.782 30.921 1.00 16.50 226 GLY B N 1
ATOM 3840 C CA . GLY B 1 190 ? -5.978 0.461 30.559 1.00 16.31 226 GLY B CA 1
ATOM 3841 C C . GLY B 1 190 ? -6.570 1.037 29.281 1.00 16.60 226 GLY B C 1
ATOM 3842 O O . GLY B 1 190 ? -7.772 0.913 29.056 1.00 17.77 226 GLY B O 1
ATOM 3843 N N . ILE B 1 191 ? -5.766 1.694 28.453 1.00 16.14 227 ILE B N 1
ATOM 3844 C CA . ILE B 1 191 ? -6.238 2.135 27.134 1.00 15.39 227 ILE B CA 1
ATOM 3845 C C . ILE B 1 191 ? -5.868 1.042 26.138 1.00 15.66 227 ILE B C 1
ATOM 3846 O O . ILE B 1 191 ? -4.729 0.942 25.709 1.00 13.46 227 ILE B O 1
ATOM 3851 N N . ARG B 1 192 ? -6.836 0.207 25.794 1.00 15.60 228 ARG B N 1
ATOM 3852 C CA . ARG B 1 192 ? -6.535 -1.006 25.059 1.00 17.33 228 ARG B CA 1
ATOM 3853 C C . ARG B 1 192 ? -6.282 -0.808 23.574 1.00 16.24 228 ARG B C 1
ATOM 3854 O O . ARG B 1 192 ? -5.477 -1.523 22.981 1.00 15.56 228 ARG B O 1
ATOM 3862 N N . SER B 1 193 ? -6.965 0.157 22.964 1.00 15.69 229 SER B N 1
ATOM 3863 C CA . SER B 1 193 ? -6.877 0.361 21.530 1.00 15.89 229 SER B CA 1
ATOM 3864 C C . SER B 1 193 ? -7.567 1.652 21.155 1.00 15.97 229 SER B C 1
ATOM 3865 O O . SER B 1 193 ? -8.119 2.330 22.011 1.00 15.36 229 SER B O 1
ATOM 3868 N N . LEU B 1 194 ? -7.573 1.946 19.854 1.00 15.83 230 LEU B N 1
ATOM 3869 C CA . LEU B 1 194 ? -8.378 3.016 19.254 1.00 16.26 230 LEU B CA 1
ATOM 3870 C C . LEU B 1 194 ? -9.784 3.146 19.834 1.00 16.79 230 LEU B C 1
ATOM 3871 O O . LEU B 1 194 ? -10.273 4.265 20.053 1.00 16.78 230 LEU B O 1
ATOM 3876 N N . ARG B 1 195 ? -10.446 2.005 20.037 1.00 15.65 231 ARG B N 1
ATOM 3877 C CA . ARG B 1 195 ? -11.813 1.988 20.543 1.00 15.27 231 ARG B CA 1
ATOM 3878 C C . ARG B 1 195 ? -12.010 2.636 21.924 1.00 15.95 231 ARG B C 1
ATOM 3879 O O . ARG B 1 195 ? -13.138 3.002 22.264 1.00 16.12 231 ARG B O 1
ATOM 3887 N N . ASP B 1 196 ? -10.948 2.772 22.705 1.00 15.48 232 ASP B N 1
ATOM 3888 C CA . ASP B 1 196 ? -11.043 3.383 24.034 1.00 15.88 232 ASP B CA 1
ATOM 3889 C C . ASP B 1 196 ? -10.839 4.887 24.048 1.00 16.17 232 ASP B C 1
ATOM 3890 O O . ASP B 1 196 ? -11.033 5.536 25.099 1.00 15.69 232 ASP B O 1
ATOM 3895 N N . LEU B 1 197 ? -10.456 5.448 22.902 1.00 15.51 233 LEU B N 1
ATOM 3896 C CA . LEU B 1 197 ? -10.020 6.844 22.841 1.00 15.27 233 LEU B CA 1
ATOM 3897 C C . LEU B 1 197 ? -11.211 7.795 22.887 1.00 16.05 233 LEU B C 1
ATOM 3898 O O . LEU B 1 197 ? -12.179 7.600 22.169 1.00 15.82 233 LEU B O 1
ATOM 3903 N N . THR B 1 198 ? -11.099 8.796 23.758 1.00 15.55 234 THR B N 1
ATOM 3904 C CA . THR B 1 198 ? -12.072 9.856 23.955 1.00 16.08 234 THR B CA 1
ATOM 3905 C C . THR B 1 198 ? -11.291 11.167 24.023 1.00 16.03 234 THR B C 1
ATOM 3906 O O . THR B 1 198 ? -10.056 11.175 24.078 1.00 15.03 234 THR B O 1
ATOM 3910 N N . PRO B 1 199 ? -12.009 12.298 24.005 1.00 16.16 235 PRO B N 1
ATOM 3911 C CA . PRO B 1 199 ? -11.355 13.583 24.245 1.00 16.26 235 PRO B CA 1
ATOM 3912 C C . PRO B 1 199 ? -10.524 13.673 25.529 1.00 16.40 235 PRO B C 1
ATOM 3913 O O . PRO B 1 199 ? -9.618 14.483 25.592 1.00 15.56 235 PRO B O 1
ATOM 3917 N N . GLU B 1 200 ? -10.787 12.814 26.513 1.00 17.56 236 GLU B N 1
ATOM 3918 C CA . GLU B 1 200 ? -9.944 12.748 27.724 1.00 17.68 236 GLU B CA 1
ATOM 3919 C C . GLU B 1 200 ? -8.489 12.462 27.408 1.00 16.87 236 GLU B C 1
ATOM 3920 O O . GLU B 1 200 ? -7.588 12.861 28.153 1.00 16.50 236 GLU B O 1
ATOM 3926 N N . HIS B 1 201 ? -8.264 11.760 26.290 1.00 17.04 237 HIS B N 1
ATOM 3927 C CA . HIS B 1 201 ? -6.933 11.367 25.883 1.00 16.13 237 HIS B CA 1
ATOM 3928 C C . HIS B 1 201 ? -6.262 12.363 24.943 1.00 15.76 237 HIS B C 1
ATOM 3929 O O . HIS B 1 201 ? -5.158 12.122 24.509 1.00 13.40 237 HIS B O 1
ATOM 3936 N N . LEU B 1 202 ? -6.918 13.466 24.604 1.00 15.13 238 LEU B N 1
ATOM 3937 C CA . LEU B 1 202 ? -6.265 14.435 23.689 1.00 15.75 238 LEU B CA 1
ATOM 3938 C C . LEU B 1 202 ? -4.884 14.961 24.112 1.00 16.11 238 LEU B C 1
ATOM 3939 O O . LEU B 1 202 ? -3.970 14.997 23.292 1.00 15.98 238 LEU B O 1
ATOM 3944 N N . PRO B 1 203 ? -4.712 15.407 25.386 1.00 16.38 239 PRO B N 1
ATOM 3945 C CA . PRO B 1 203 ? -3.407 15.811 25.890 1.00 16.12 239 PRO B CA 1
ATOM 3946 C C . PRO B 1 203 ? -2.305 14.772 25.674 1.00 15.04 239 PRO B C 1
ATOM 3947 O O . PRO B 1 203 ? -1.270 15.105 25.119 1.00 14.80 239 PRO B O 1
ATOM 3951 N N . LEU B 1 204 ? -2.571 13.517 26.024 1.00 15.55 240 LEU B N 1
ATOM 3952 C CA . LEU B 1 204 ? -1.653 12.411 25.777 1.00 15.73 240 LEU B CA 1
ATOM 3953 C C . LEU B 1 204 ? -1.313 12.275 24.306 1.00 15.41 240 LEU B C 1
ATOM 3954 O O . LEU B 1 204 ? -0.133 12.183 23.924 1.00 15.52 240 LEU B O 1
ATOM 3959 N N . LEU B 1 205 ? -2.350 12.221 23.482 1.00 15.29 241 LEU B N 1
ATOM 3960 C CA . LEU B 1 205 ? -2.169 12.010 22.061 1.00 15.96 241 LEU B CA 1
ATOM 3961 C C . LEU B 1 205 ? -1.366 13.180 21.453 1.00 16.04 241 LEU B C 1
ATOM 3962 O O . LEU B 1 205 ? -0.445 12.962 20.673 1.00 14.88 241 LEU B O 1
ATOM 3967 N N . ARG B 1 206 ? -1.675 14.419 21.848 1.00 16.29 242 ARG B N 1
ATOM 3968 C CA . ARG B 1 206 ? -0.887 15.562 21.378 1.00 15.72 242 ARG B CA 1
ATOM 3969 C C . ARG B 1 206 ? 0.564 15.487 21.802 1.00 16.27 242 ARG B C 1
ATOM 3970 O O . ARG B 1 206 ? 1.454 15.842 21.017 1.00 15.77 242 ARG B O 1
ATOM 3978 N N . ASN B 1 207 ? 0.800 15.073 23.051 1.00 15.21 243 ASN B N 1
ATOM 3979 C CA . ASN B 1 207 ? 2.159 14.889 23.568 1.00 15.57 243 ASN B CA 1
ATOM 3980 C C . ASN B 1 207 ? 2.934 13.887 22.741 1.00 15.14 243 ASN B C 1
ATOM 3981 O O . ASN B 1 207 ? 4.079 14.120 22.359 1.00 14.92 243 ASN B O 1
ATOM 3986 N N . ILE B 1 208 ? 2.310 12.748 22.460 1.00 15.29 244 ILE B N 1
ATOM 3987 C CA . ILE B 1 208 ? 2.991 11.734 21.665 1.00 15.44 244 ILE B CA 1
ATOM 3988 C C . ILE B 1 208 ? 3.403 12.295 20.300 1.00 15.66 244 ILE B C 1
ATOM 3989 O O . ILE B 1 208 ? 4.563 12.136 19.875 1.00 14.76 244 ILE B O 1
ATOM 3994 N N . LEU B 1 209 ? 2.468 12.967 19.629 1.00 15.56 245 LEU B N 1
ATOM 3995 C CA . LEU B 1 209 ? 2.722 13.516 18.302 1.00 16.62 245 LEU B CA 1
ATOM 3996 C C . LEU B 1 209 ? 3.799 14.586 18.324 1.00 17.06 245 LEU B C 1
ATOM 3997 O O . LEU B 1 209 ? 4.785 14.477 17.609 1.00 17.59 245 LEU B O 1
ATOM 4002 N N . HIS B 1 210 ? 3.633 15.607 19.172 1.00 17.65 246 HIS B N 1
ATOM 4003 C CA . HIS B 1 210 ? 4.556 16.761 19.149 1.00 18.14 246 HIS B CA 1
ATOM 4004 C C . HIS B 1 210 ? 5.870 16.485 19.812 1.00 17.82 246 HIS B C 1
ATOM 4005 O O . HIS B 1 210 ? 6.931 16.713 19.210 1.00 17.72 246 HIS B O 1
ATOM 4012 N N . GLN B 1 211 ? 5.830 15.966 21.035 1.00 17.39 247 GLN B N 1
ATOM 4013 C CA . GLN B 1 211 ? 7.069 15.629 21.717 1.00 18.04 247 GLN B CA 1
ATOM 4014 C C . GLN B 1 211 ? 7.830 14.502 21.055 1.00 18.00 247 GLN B C 1
ATOM 4015 O O . GLN B 1 211 ? 9.068 14.529 21.008 1.00 18.15 247 GLN B O 1
ATOM 4021 N N . GLY B 1 212 ? 7.108 13.500 20.549 1.00 17.99 248 GLY B N 1
ATOM 4022 C CA . GLY B 1 212 ? 7.764 12.377 19.858 1.00 17.98 248 GLY B CA 1
ATOM 4023 C C . GLY B 1 212 ? 8.485 12.852 18.605 1.00 17.38 248 GLY B C 1
ATOM 4024 O O . GLY B 1 212 ? 9.614 12.486 18.363 1.00 16.48 248 GLY B O 1
ATOM 4025 N N . GLN B 1 213 ? 7.836 13.687 17.807 1.00 18.22 249 GLN B N 1
ATOM 4026 C CA . GLN B 1 213 ? 8.462 14.204 16.580 1.00 19.17 249 GLN B CA 1
ATOM 4027 C C . GLN B 1 213 ? 9.685 15.089 16.916 1.00 19.48 249 GLN B C 1
ATOM 4028 O O . GLN B 1 213 ? 10.740 14.995 16.278 1.00 18.33 249 GLN B O 1
ATOM 4034 N N . GLU B 1 214 ? 9.532 15.927 17.935 1.00 20.39 250 GLU B N 1
ATOM 4035 C CA . GLU B 1 214 ? 10.637 16.776 18.421 1.00 20.21 250 GLU B CA 1
ATOM 4036 C C . GLU B 1 214 ? 11.824 15.946 18.894 1.00 19.67 250 GLU B C 1
ATOM 4037 O O . GLU B 1 214 ? 12.970 16.290 18.588 1.00 19.86 250 GLU B O 1
ATOM 4043 N N . ALA B 1 215 ? 11.565 14.864 19.638 1.00 18.88 251 ALA B N 1
ATOM 4044 C CA . ALA B 1 215 ? 12.648 14.000 20.135 1.00 19.50 251 ALA B CA 1
ATOM 4045 C C . ALA B 1 215 ? 13.428 13.358 18.995 1.00 19.61 251 ALA B C 1
ATOM 4046 O O . ALA B 1 215 ? 14.653 13.254 19.033 1.00 18.90 251 ALA B O 1
ATOM 4048 N N . ILE B 1 216 ? 12.704 12.949 17.953 1.00 19.32 252 ILE B N 1
ATOM 4049 C CA . ILE B 1 216 ? 13.326 12.360 16.785 1.00 19.81 252 ILE B CA 1
ATOM 4050 C C . ILE B 1 216 ? 14.136 13.389 15.983 1.00 19.85 252 ILE B C 1
ATOM 4051 O O . ILE B 1 216 ? 15.196 13.059 15.466 1.00 20.70 252 ILE B O 1
ATOM 4056 N N . LEU B 1 217 ? 13.648 14.623 15.905 1.00 20.90 253 LEU B N 1
ATOM 4057 C CA . LEU B 1 217 ? 14.385 15.715 15.268 1.00 21.78 253 LEU B CA 1
ATOM 4058 C C . LEU B 1 217 ? 15.713 15.948 16.003 1.00 22.87 253 LEU B C 1
ATOM 4059 O O . LEU B 1 217 ? 16.763 16.014 15.382 1.00 22.86 253 LEU B O 1
ATOM 4064 N N . GLN B 1 218 ? 15.649 16.016 17.325 1.00 24.04 254 GLN B N 1
ATOM 4065 C CA . GLN B 1 218 ? 16.836 16.243 18.150 1.00 25.03 254 GLN B CA 1
ATOM 4066 C C . GLN B 1 218 ? 17.841 15.093 18.074 1.00 25.40 254 GLN B C 1
ATOM 4067 O O . GLN B 1 218 ? 19.041 15.311 17.844 1.00 26.07 254 GLN B O 1
ATOM 4073 N N . ARG B 1 219 ? 17.359 13.867 18.252 1.00 26.00 255 ARG B N 1
ATOM 4074 C CA . ARG B 1 219 ? 18.231 12.709 18.345 1.00 26.14 255 ARG B CA 1
ATOM 4075 C C . ARG B 1 219 ? 18.803 12.274 17.007 1.00 26.68 255 ARG B C 1
ATOM 4076 O O . ARG B 1 219 ? 19.993 11.989 16.918 1.00 26.69 255 ARG B O 1
ATOM 4084 N N . TYR B 1 220 ? 17.955 12.228 15.976 1.00 26.20 256 TYR B N 1
ATOM 4085 C CA . TYR B 1 220 ? 18.307 11.625 14.702 1.00 26.70 256 TYR B CA 1
ATOM 4086 C C . TYR B 1 220 ? 18.356 12.623 13.531 1.00 27.03 256 TYR B C 1
ATOM 4087 O O . TYR B 1 220 ? 18.704 12.234 12.408 1.00 27.20 256 TYR B O 1
ATOM 4096 N N . ARG B 1 221 ? 18.001 13.885 13.788 1.00 27.43 257 ARG B N 1
ATOM 4097 C CA . ARG B 1 221 ? 18.010 14.949 12.772 1.00 28.45 257 ARG B CA 1
ATOM 4098 C C . ARG B 1 221 ? 17.046 14.671 11.602 1.00 28.58 257 ARG B C 1
ATOM 4099 O O . ARG B 1 221 ? 17.323 15.033 10.447 1.00 29.02 257 ARG B O 1
ATOM 4107 N N . MET B 1 222 ? 15.921 14.031 11.920 1.00 28.38 258 MET B N 1
ATOM 4108 C CA . MET B 1 222 ? 14.867 13.745 10.950 1.00 28.46 258 MET B CA 1
ATOM 4109 C C . MET B 1 222 ? 13.668 14.604 11.273 1.00 27.71 258 MET B C 1
ATOM 4110 O O . MET B 1 222 ? 13.169 14.568 12.397 1.00 27.34 258 MET B O 1
ATOM 4115 N N . LYS B 1 223 ? 13.195 15.368 10.288 1.00 27.27 259 LYS B N 1
ATOM 4116 C CA . LYS B 1 223 ? 12.084 16.297 10.488 1.00 27.08 259 LYS B CA 1
ATOM 4117 C C . LYS B 1 223 ? 10.755 15.555 10.501 1.00 26.04 259 LYS B C 1
ATOM 4118 O O . LYS B 1 223 ? 10.644 14.464 9.943 1.00 25.76 259 LYS B O 1
ATOM 4124 N N . GLY B 1 224 ? 9.748 16.173 11.106 1.00 25.17 260 GLY B N 1
ATOM 4125 C CA . GLY B 1 224 ? 8.410 15.587 11.213 1.00 24.56 260 GLY B CA 1
ATOM 4126 C C . GLY B 1 224 ? 7.747 15.252 9.883 1.00 23.82 260 GLY B C 1
ATOM 4127 O O . GLY B 1 224 ? 6.998 14.285 9.788 1.00 22.53 260 GLY B O 1
ATOM 4128 N N . ASP B 1 225 ? 8.033 16.049 8.856 1.00 22.96 261 ASP B N 1
ATOM 4129 C CA . ASP B 1 225 ? 7.457 15.812 7.531 1.00 22.52 261 ASP B CA 1
ATOM 4130 C C . ASP B 1 225 ? 8.138 14.634 6.810 1.00 21.88 261 ASP B C 1
ATOM 4131 O O . ASP B 1 225 ? 7.765 14.282 5.690 1.00 21.25 261 ASP B O 1
ATOM 4136 N N . HIS B 1 226 ? 9.119 14.023 7.475 1.00 21.46 262 HIS B N 1
ATOM 4137 C CA . HIS B 1 226 ? 9.735 12.777 7.038 1.00 21.49 262 HIS B CA 1
ATOM 4138 C C . HIS B 1 226 ? 9.242 11.564 7.831 1.00 19.79 262 HIS B C 1
ATOM 4139 O O . HIS B 1 226 ? 9.778 10.474 7.697 1.00 18.64 262 HIS B O 1
ATOM 4146 N N . LEU B 1 227 ? 8.237 11.773 8.673 1.00 18.78 263 LEU B N 1
ATOM 4147 C CA . LEU B 1 227 ? 7.774 10.740 9.575 1.00 18.23 263 LEU B CA 1
ATOM 4148 C C . LEU B 1 227 ? 6.337 10.406 9.273 1.00 17.82 263 LEU B C 1
ATOM 4149 O O . LEU B 1 227 ? 5.535 11.293 9.079 1.00 19.40 263 LEU B O 1
ATOM 4154 N N . ARG B 1 228 ? 6.036 9.121 9.265 1.00 16.20 264 ARG B N 1
ATOM 4155 C CA . ARG B 1 228 ? 4.675 8.613 9.307 1.00 16.03 264 ARG B CA 1
ATOM 4156 C C . ARG B 1 228 ? 4.382 8.157 10.754 1.00 14.95 264 ARG B C 1
ATOM 4157 O O . ARG B 1 228 ? 5.058 7.271 11.304 1.00 14.15 264 ARG B O 1
ATOM 4165 N N . VAL B 1 229 ? 3.369 8.755 11.354 1.00 14.59 265 VAL B N 1
ATOM 4166 C CA . VAL B 1 229 ? 3.093 8.522 12.762 1.00 14.18 265 VAL B CA 1
ATOM 4167 C C . VAL B 1 229 ? 1.683 8.019 12.884 1.00 13.63 265 VAL B C 1
ATOM 4168 O O . VAL B 1 229 ? 0.743 8.741 12.544 1.00 12.25 265 VAL B O 1
ATOM 4172 N N . TYR B 1 230 ? 1.530 6.793 13.377 1.00 12.48 266 TYR B N 1
ATOM 4173 C CA . TYR B 1 230 ? 0.263 6.117 13.290 1.00 13.26 266 TYR B CA 1
ATOM 4174 C C . TYR B 1 230 ? 0.043 5.050 14.352 1.00 12.66 266 TYR B C 1
ATOM 4175 O O . TYR B 1 230 ? 0.992 4.608 14.997 1.00 12.64 266 TYR B O 1
ATOM 4184 N N . LEU B 1 231 ? -1.222 4.646 14.504 1.00 12.46 267 LEU B N 1
ATOM 4185 C CA . LEU B 1 231 ? -1.604 3.542 15.374 1.00 13.70 267 LEU B CA 1
ATOM 4186 C C . LEU B 1 231 ? -2.102 2.394 14.510 1.00 13.70 267 LEU B C 1
ATOM 4187 O O . LEU B 1 231 ? -2.548 2.619 13.392 1.00 13.03 267 LEU B O 1
ATOM 4192 N N . HIS B 1 232 ? -2.032 1.174 15.052 1.00 14.12 268 HIS B N 1
ATOM 4193 C CA . HIS B 1 232 ? -2.611 0.001 14.416 1.00 13.85 268 HIS B CA 1
ATOM 4194 C C . HIS B 1 232 ? -3.995 -0.271 14.975 1.00 13.45 268 HIS B C 1
ATOM 4195 O O . HIS B 1 232 ? -4.224 -0.134 16.173 1.00 12.84 268 HIS B O 1
ATOM 4202 N N . TYR B 1 233 ? -4.895 -0.735 14.119 1.00 13.07 269 TYR B N 1
ATOM 4203 C CA . TYR B 1 233 ? -6.126 -1.371 14.564 1.00 12.87 269 TYR B CA 1
ATOM 4204 C C . TYR B 1 233 ? -6.387 -2.546 13.616 1.00 14.04 269 TYR B C 1
ATOM 4205 O O . TYR B 1 233 ? -6.496 -2.322 12.415 1.00 13.81 269 TYR B O 1
ATOM 4214 N N . LEU B 1 234 ? -6.433 -3.795 14.098 1.00 13.69 270 LEU B N 1
ATOM 4215 C CA . LEU B 1 234 ? -6.234 -4.156 15.481 1.00 14.32 270 LEU B CA 1
ATOM 4216 C C . LEU B 1 234 ? -4.779 -4.025 15.861 1.00 14.15 270 LEU B C 1
ATOM 4217 O O . LEU B 1 234 ? -3.903 -4.298 15.046 1.00 13.68 270 LEU B O 1
ATOM 4222 N N . PRO B 1 235 ? -4.505 -3.644 17.114 1.00 14.77 271 PRO B N 1
ATOM 4223 C CA . PRO B 1 235 ? -3.117 -3.594 17.533 1.00 14.93 271 PRO B CA 1
ATOM 4224 C C . PRO B 1 235 ? -2.606 -4.995 17.878 1.00 14.66 271 PRO B C 1
ATOM 4225 O O . PRO B 1 235 ? -3.406 -5.907 18.124 1.00 14.98 271 PRO B O 1
ATOM 4229 N N . SER B 1 236 ? -1.292 -5.124 17.959 1.00 16.31 272 SER B N 1
ATOM 4230 C CA . SER B 1 236 ? -0.638 -6.409 18.302 1.00 16.30 272 SER B CA 1
ATOM 4231 C C . SER B 1 236 ? -0.639 -6.746 19.797 1.00 16.72 272 SER B C 1
ATOM 4232 O O . SER B 1 236 ? -0.477 -7.910 20.195 1.00 16.55 272 SER B O 1
ATOM 4235 N N . TYR B 1 237 ? -0.804 -5.715 20.617 1.00 14.68 273 TYR B N 1
ATOM 4236 C CA . TYR B 1 237 ? -1.027 -5.873 22.036 1.00 14.86 273 TYR B CA 1
ATOM 4237 C C . TYR B 1 237 ? -1.903 -4.715 22.456 1.00 14.01 273 TYR B C 1
ATOM 4238 O O . TYR B 1 237 ? -1.932 -3.666 21.793 1.00 13.74 273 TYR B O 1
ATOM 4247 N N . TYR B 1 238 ? -2.635 -4.926 23.535 1.00 13.51 274 TYR B N 1
ATOM 4248 C CA . TYR B 1 238 ? -3.742 -4.057 23.900 1.00 13.41 274 TYR B CA 1
ATOM 4249 C C . TYR B 1 238 ? -3.366 -3.095 25.013 1.00 13.80 274 TYR B C 1
ATOM 4250 O O . TYR B 1 238 ? -3.956 -3.079 26.090 1.00 13.74 274 TYR B O 1
ATOM 4259 N N . HIS B 1 239 ? -2.357 -2.308 24.701 1.00 12.42 275 HIS B N 1
ATOM 4260 C CA . HIS B 1 239 ? -1.988 -1.128 25.462 1.00 12.53 275 HIS B CA 1
ATOM 4261 C C . HIS B 1 239 ? -1.538 -0.091 24.461 1.00 12.42 275 HIS B C 1
ATOM 4262 O O . HIS B 1 239 ? -0.563 -0.320 23.747 1.00 12.15 275 HIS B O 1
ATOM 4269 N N . LEU B 1 240 ? -2.257 1.036 24.411 1.00 12.48 276 LEU B N 1
ATOM 4270 C CA . LEU B 1 240 ? -2.014 2.113 23.435 1.00 12.71 276 LEU B CA 1
ATOM 4271 C C . LEU B 1 240 ? -0.534 2.390 23.148 1.00 13.02 276 LEU B C 1
ATOM 4272 O O . LEU B 1 240 ? 0.296 2.614 24.041 1.00 11.71 276 LEU B O 1
ATOM 4277 N N . HIS B 1 241 ? -0.203 2.333 21.872 1.00 12.95 277 HIS B N 1
ATOM 4278 C CA . HIS B 1 241 ? 1.143 2.625 21.428 1.00 13.21 277 HIS B CA 1
ATOM 4279 C C . HIS B 1 241 ? 1.082 3.156 20.013 1.00 13.45 277 HIS B C 1
ATOM 4280 O O . HIS B 1 241 ? 0.131 2.869 19.279 1.00 14.15 277 HIS B O 1
ATOM 4287 N N . VAL B 1 242 ? 2.078 3.966 19.658 1.00 13.46 278 VAL B N 1
ATOM 4288 C CA . VAL B 1 242 ? 2.101 4.709 18.401 1.00 13.83 278 VAL B CA 1
ATOM 4289 C C . VAL B 1 242 ? 3.428 4.451 17.705 1.00 13.65 278 VAL B C 1
ATOM 4290 O O . VAL B 1 242 ? 4.479 4.481 18.330 1.00 14.63 278 VAL B O 1
ATOM 4294 N N . HIS B 1 243 ? 3.341 4.195 16.400 1.00 13.92 279 HIS B N 1
ATOM 4295 C CA . HIS B 1 243 ? 4.489 3.925 15.546 1.00 14.08 279 HIS B CA 1
ATOM 4296 C C . HIS B 1 243 ? 4.972 5.192 14.859 1.00 14.77 279 HIS B C 1
ATOM 4297 O O . HIS B 1 243 ? 4.173 5.970 14.301 1.00 14.81 279 HIS B O 1
ATOM 4304 N N . PHE B 1 244 ? 6.291 5.361 14.877 1.00 14.26 280 PHE B N 1
ATOM 4305 C CA . PHE B 1 244 ? 6.977 6.454 14.207 1.00 15.15 280 PHE B CA 1
ATOM 4306 C C . PHE B 1 244 ? 7.951 5.816 13.237 1.00 15.39 280 PHE B C 1
ATOM 4307 O O . PHE B 1 244 ? 8.944 5.246 13.681 1.00 15.74 280 PHE B O 1
ATOM 4315 N N . THR B 1 245 ? 7.669 5.907 11.934 1.00 16.01 281 THR B N 1
ATOM 4316 C CA . THR B 1 245 ? 8.588 5.363 10.909 1.00 16.65 281 THR B CA 1
ATOM 4317 C C . THR B 1 245 ? 9.013 6.440 9.940 1.00 16.54 281 THR B C 1
ATOM 4318 O O . THR B 1 245 ? 8.285 7.423 9.702 1.00 15.82 281 THR B O 1
ATOM 4322 N N . ALA B 1 246 ? 10.199 6.271 9.375 1.00 16.97 282 ALA B N 1
ATOM 4323 C CA . ALA B 1 246 ? 10.584 7.054 8.197 1.00 18.00 282 ALA B CA 1
ATOM 4324 C C . ALA B 1 246 ? 9.520 6.869 7.104 1.00 17.90 282 ALA B C 1
ATOM 4325 O O . ALA B 1 246 ? 9.072 5.762 6.835 1.00 16.22 282 ALA B O 1
ATOM 4327 N N . LEU B 1 247 ? 9.148 7.972 6.482 1.00 19.19 283 LEU B N 1
ATOM 4328 C CA . LEU B 1 247 ? 8.145 7.971 5.405 1.00 20.51 283 LEU B CA 1
ATOM 4329 C C . LEU B 1 247 ? 8.597 7.074 4.254 1.00 22.01 283 LEU B C 1
ATOM 4330 O O . LEU B 1 247 ? 7.786 6.342 3.652 1.00 22.80 283 LEU B O 1
ATOM 4335 N N . GLY B 1 248 ? 9.902 7.072 3.970 1.00 22.86 284 GLY B N 1
ATOM 4336 C CA . GLY B 1 248 ? 10.451 6.202 2.944 1.00 23.22 284 GLY B CA 1
ATOM 4337 C C . GLY B 1 248 ? 10.368 4.721 3.260 1.00 23.98 284 GLY B C 1
ATOM 4338 O O . GLY B 1 248 ? 10.486 3.882 2.357 1.00 24.57 284 GLY B O 1
ATOM 4339 N N . PHE B 1 249 ? 10.191 4.399 4.540 1.00 24.03 285 PHE B N 1
ATOM 4340 C CA . PHE B 1 249 ? 10.099 3.034 5.016 1.00 24.48 285 PHE B CA 1
ATOM 4341 C C . PHE B 1 249 ? 8.635 2.616 5.004 1.00 25.65 285 PHE B C 1
ATOM 4342 O O . PHE B 1 249 ? 7.842 3.074 5.841 1.00 25.73 285 PHE B O 1
ATOM 4350 N N . GLU B 1 250 ? 8.284 1.747 4.066 1.00 25.76 286 GLU B N 1
ATOM 4351 C CA . GLU B 1 250 ? 6.900 1.338 3.918 1.00 26.45 286 GLU B CA 1
ATOM 4352 C C . GLU B 1 250 ? 6.744 0.139 4.822 1.00 25.98 286 GLU B C 1
ATOM 4353 O O . GLU B 1 250 ? 6.661 -1.000 4.349 1.00 26.13 286 GLU B O 1
ATOM 4359 N N . ALA B 1 251 ? 6.717 0.393 6.135 1.00 25.32 287 ALA B N 1
ATOM 4360 C CA . ALA B 1 251 ? 6.807 -0.689 7.111 1.00 25.72 287 ALA B CA 1
ATOM 4361 C C . ALA B 1 251 ? 5.556 -1.562 7.075 1.00 26.10 287 ALA B C 1
ATOM 4362 O O . ALA B 1 251 ? 4.464 -1.086 6.733 1.00 26.15 287 ALA B O 1
ATOM 4364 N N . PRO B 1 252 ? 5.717 -2.866 7.357 1.00 26.04 288 PRO B N 1
ATOM 4365 C CA . PRO B 1 252 ? 4.540 -3.696 7.450 1.00 24.71 288 PRO B CA 1
ATOM 4366 C C . PRO B 1 252 ? 3.602 -3.150 8.531 1.00 24.36 288 PRO B C 1
ATOM 4367 O O . PRO B 1 252 ? 4.049 -2.791 9.625 1.00 24.19 288 PRO B O 1
ATOM 4371 N N . GLY B 1 253 ? 2.332 -3.038 8.186 1.00 21.81 289 GLY B N 1
ATOM 4372 C CA . GLY B 1 253 ? 1.336 -2.449 9.061 1.00 21.06 289 GLY B CA 1
ATOM 4373 C C . GLY B 1 253 ? 1.070 -0.971 8.817 1.00 19.29 289 GLY B C 1
ATOM 4374 O O . GLY B 1 253 ? 0.276 -0.376 9.543 1.00 18.80 289 GLY B O 1
ATOM 4375 N N . SER B 1 254 ? 1.716 -0.379 7.809 1.00 17.66 290 SER B N 1
ATOM 4376 C CA . SER B 1 254 ? 1.435 1.030 7.434 1.00 16.99 290 SER B CA 1
ATOM 4377 C C . SER B 1 254 ? 0.363 1.132 6.366 1.00 15.39 290 SER B C 1
ATOM 4378 O O . SER B 1 254 ? 0.003 2.235 5.938 1.00 14.70 290 SER B O 1
ATOM 4381 N N . GLY B 1 255 ? -0.134 -0.011 5.905 1.00 14.40 291 GLY B N 1
ATOM 4382 C CA . GLY B 1 255 ? -1.274 -0.017 4.975 1.00 13.95 291 GLY B CA 1
ATOM 4383 C C . GLY B 1 255 ? -2.550 0.602 5.544 1.00 13.33 291 GLY B C 1
ATOM 4384 O O . GLY B 1 255 ? -2.815 0.540 6.749 1.00 11.64 291 GLY B O 1
ATOM 4385 N N . VAL B 1 256 ? -3.369 1.159 4.653 1.00 12.64 292 VAL B N 1
ATOM 4386 C CA . VAL B 1 256 ? -4.620 1.805 5.042 1.00 12.62 292 VAL B CA 1
ATOM 4387 C C . VAL B 1 256 ? -5.543 0.870 5.828 1.00 12.19 292 VAL B C 1
ATOM 4388 O O . VAL B 1 256 ? -6.333 1.348 6.674 1.00 12.16 292 VAL B O 1
ATOM 4392 N N . GLU B 1 257 ? -5.453 -0.449 5.568 1.00 12.01 293 GLU B N 1
ATOM 4393 C CA . GLU B 1 257 ? -6.296 -1.448 6.256 1.00 12.65 293 GLU B CA 1
ATOM 4394 C C . GLU B 1 257 ? -5.877 -1.724 7.713 1.00 13.58 293 GLU B C 1
ATOM 4395 O O . GLU B 1 257 ? -6.562 -2.460 8.429 1.00 13.35 293 GLU B O 1
ATOM 4401 N N . ARG B 1 258 ? -4.750 -1.169 8.129 1.00 13.60 294 ARG B N 1
ATOM 4402 C CA . ARG B 1 258 ? -4.328 -1.284 9.512 1.00 13.85 294 ARG B CA 1
ATOM 4403 C C . ARG B 1 258 ? -3.965 0.029 10.203 1.00 13.67 294 ARG B C 1
ATOM 4404 O O . ARG B 1 258 ? -4.220 0.165 11.393 1.00 13.19 294 ARG B O 1
ATOM 4412 N N . ALA B 1 259 ? -3.358 0.962 9.471 1.00 13.46 295 ALA B N 1
ATOM 4413 C CA . ALA B 1 259 ? -2.773 2.162 10.058 1.00 13.39 295 ALA B CA 1
ATOM 4414 C C . ALA B 1 259 ? -3.718 3.368 10.113 1.00 13.27 295 ALA B C 1
ATOM 4415 O O . ALA B 1 259 ? -4.543 3.599 9.208 1.00 12.60 295 ALA B O 1
ATOM 4417 N N . HIS B 1 260 ? -3.606 4.129 11.197 1.00 13.01 296 HIS B N 1
ATOM 4418 C CA . HIS B 1 260 ? -4.407 5.320 11.407 1.00 13.70 296 HIS B CA 1
ATOM 4419 C C . HIS B 1 260 ? -3.486 6.436 11.864 1.00 12.96 296 HIS B C 1
ATOM 4420 O O . HIS B 1 260 ? -2.868 6.317 12.895 1.00 13.75 296 HIS B O 1
ATOM 4427 N N . LEU B 1 261 ? -3.388 7.510 11.083 1.00 13.30 297 LEU B N 1
ATOM 4428 C CA . LEU B 1 261 ? -2.505 8.616 11.392 1.00 13.99 297 LEU B CA 1
ATOM 4429 C C . LEU B 1 261 ? -2.933 9.294 12.699 1.00 13.48 297 LEU B C 1
ATOM 4430 O O . LEU B 1 261 ? -4.091 9.657 12.887 1.00 14.13 297 LEU B O 1
ATOM 4435 N N . LEU B 1 262 ? -1.976 9.405 13.603 1.00 14.46 298 LEU B N 1
ATOM 4436 C CA . LEU B 1 262 ? -2.169 10.063 14.900 1.00 14.55 298 LEU B CA 1
ATOM 4437 C C . LEU B 1 262 ? -2.756 11.472 14.745 1.00 14.76 298 LEU B C 1
ATOM 4438 O O . LEU B 1 262 ? -3.653 11.876 15.519 1.00 14.64 298 LEU B O 1
ATOM 4443 N N . ALA B 1 263 ? -2.246 12.253 13.788 1.00 15.29 299 ALA B N 1
ATOM 4444 C CA . ALA B 1 263 ? -2.809 13.589 13.569 1.00 15.79 299 ALA B CA 1
ATOM 4445 C C . ALA B 1 263 ? -4.315 13.554 13.227 1.00 15.85 299 ALA B C 1
ATOM 4446 O O . ALA B 1 263 ? -5.075 14.409 13.656 1.00 16.62 299 ALA B O 1
ATOM 4448 N N . GLU B 1 264 ? -4.755 12.570 12.459 1.00 16.55 300 GLU B N 1
ATOM 4449 C CA . GLU B 1 264 ? -6.165 12.437 12.134 1.00 16.71 300 GLU B CA 1
ATOM 4450 C C . GLU B 1 264 ? -6.988 11.881 13.280 1.00 16.41 300 GLU B C 1
ATOM 4451 O O . GLU B 1 264 ? -8.150 12.251 13.428 1.00 15.21 300 GLU B O 1
ATOM 4457 N N . VAL B 1 265 ? -6.407 10.987 14.084 1.00 15.20 301 VAL B N 1
ATOM 4458 C CA . VAL B 1 265 ? -7.073 10.491 15.288 1.00 15.30 301 VAL B CA 1
ATOM 4459 C C . VAL B 1 265 ? -7.397 11.718 16.181 1.00 15.42 301 VAL B C 1
ATOM 4460 O O . VAL B 1 265 ? -8.549 11.903 16.615 1.00 15.92 301 VAL B O 1
ATOM 4464 N N . ILE B 1 266 ? -6.399 12.574 16.378 1.00 15.49 302 ILE B N 1
ATOM 4465 C CA . ILE B 1 266 ? -6.558 13.794 17.199 1.00 16.12 302 ILE B CA 1
ATOM 4466 C C . ILE B 1 266 ? -7.711 14.657 16.647 1.00 16.39 302 ILE B C 1
ATOM 4467 O O . ILE B 1 266 ? -8.657 15.016 17.375 1.00 17.48 302 ILE B O 1
ATOM 4472 N N . GLU B 1 267 ? -7.689 14.924 15.340 1.00 16.52 303 GLU B N 1
ATOM 4473 C CA . GLU B 1 267 ? -8.688 15.827 14.723 1.00 16.91 303 GLU B CA 1
ATOM 4474 C C . GLU B 1 267 ? -10.074 15.216 14.699 1.00 17.55 303 GLU B C 1
ATOM 4475 O O . GLU B 1 267 ? -11.065 15.944 14.867 1.00 18.08 303 GLU B O 1
ATOM 4481 N N . ASN B 1 268 ? -10.163 13.889 14.528 1.00 16.77 304 ASN B N 1
ATOM 4482 C CA . ASN B 1 268 ? -11.436 13.188 14.700 1.00 17.70 304 ASN B CA 1
ATOM 4483 C C . ASN B 1 268 ? -12.028 13.398 16.104 1.00 17.95 304 ASN B C 1
ATOM 4484 O O . ASN B 1 268 ? -13.198 13.761 16.236 1.00 19.25 304 ASN B O 1
ATOM 4489 N N . LEU B 1 269 ? -11.224 13.177 17.132 1.00 17.42 305 LEU B N 1
ATOM 4490 C CA . LEU B 1 269 ? -11.670 13.404 18.520 1.00 17.84 305 LEU B CA 1
ATOM 4491 C C . LEU B 1 269 ? -12.080 14.861 18.770 1.00 18.78 305 LEU B C 1
ATOM 4492 O O . LEU B 1 269 ? -13.013 15.124 19.528 1.00 19.75 305 LEU B O 1
ATOM 4497 N N . GLU B 1 270 ? -11.392 15.787 18.119 1.00 19.50 306 GLU B N 1
ATOM 4498 C CA . GLU B 1 270 ? -11.640 17.211 18.321 1.00 20.43 306 GLU B CA 1
ATOM 4499 C C . GLU B 1 270 ? -12.977 17.653 17.732 1.00 21.10 306 GLU B C 1
ATOM 4500 O O . GLU B 1 270 ? -13.602 18.542 18.260 1.00 23.54 306 GLU B O 1
ATOM 4506 N N . CYS B 1 271 ? -13.421 17.037 16.651 1.00 21.98 307 CYS B N 1
ATOM 4507 C CA . CYS B 1 271 ? -14.671 17.465 16.023 1.00 22.39 307 CYS B CA 1
ATOM 4508 C C . CYS B 1 271 ? -15.810 16.474 16.124 1.00 22.05 307 CYS B C 1
ATOM 4509 O O . CYS B 1 271 ? -16.959 16.817 15.797 1.00 22.82 307 CYS B O 1
ATOM 4512 N N . ASP B 1 272 ? -15.521 15.290 16.658 1.00 20.82 308 ASP B N 1
ATOM 4513 C CA . ASP B 1 272 ? -16.453 14.193 16.671 1.00 21.41 308 ASP B CA 1
ATOM 4514 C C . ASP B 1 272 ? -16.085 13.330 17.888 1.00 21.12 308 ASP B C 1
ATOM 4515 O O . ASP B 1 272 ? -15.458 12.288 17.746 1.00 20.46 308 ASP B O 1
ATOM 4520 N N . PRO B 1 273 ? -16.438 13.785 19.105 1.00 20.88 309 PRO B N 1
ATOM 4521 C CA . PRO B 1 273 ? -15.879 13.173 20.330 1.00 20.99 309 PRO B CA 1
ATOM 4522 C C . PRO B 1 273 ? -16.086 11.657 20.478 1.00 20.51 309 PRO B C 1
ATOM 4523 O O . PRO B 1 273 ? -15.211 10.962 21.030 1.00 20.75 309 PRO B O 1
ATOM 4527 N N . ARG B 1 274 ? -17.217 11.148 20.015 1.00 19.27 310 ARG B N 1
ATOM 4528 C CA . ARG B 1 274 ? -17.515 9.714 20.143 1.00 20.11 310 ARG B CA 1
ATOM 4529 C C . ARG B 1 274 ? -17.168 8.892 18.893 1.00 18.14 310 ARG B C 1
ATOM 4530 O O . ARG B 1 274 ? -17.590 7.765 18.762 1.00 18.47 310 ARG B O 1
ATOM 4538 N N . HIS B 1 275 ? -16.384 9.483 17.999 1.00 18.11 311 HIS B N 1
ATOM 4539 C CA . HIS B 1 275 ? -16.022 8.867 16.719 1.00 17.07 311 HIS B CA 1
ATOM 4540 C C . HIS B 1 275 ? -15.629 7.404 16.867 1.00 15.85 311 HIS B C 1
ATOM 4541 O O . HIS B 1 275 ? -16.150 6.550 16.163 1.00 15.13 311 HIS B O 1
ATOM 4548 N N . TYR B 1 276 ? -14.704 7.131 17.784 1.00 16.09 312 TYR B N 1
ATOM 4549 C CA . TYR B 1 276 ? -14.100 5.792 17.860 1.00 16.10 312 TYR B CA 1
ATOM 4550 C C . TYR B 1 276 ? -14.960 4.767 18.569 1.00 15.75 312 TYR B C 1
ATOM 4551 O O . TYR B 1 276 ? -14.699 3.591 18.479 1.00 14.96 312 TYR B O 1
ATOM 4560 N N . GLN B 1 277 ? -16.007 5.223 19.259 1.00 16.28 313 GLN B N 1
ATOM 4561 C CA . GLN B 1 277 ? -17.019 4.324 19.795 1.00 16.86 313 GLN B CA 1
ATOM 4562 C C . GLN B 1 277 ? -18.151 4.089 18.783 1.00 17.08 313 GLN B C 1
ATOM 4563 O O . GLN B 1 277 ? -18.698 2.975 18.706 1.00 17.81 313 GLN B O 1
ATOM 4569 N N . GLN B 1 278 ? -18.459 5.099 17.961 1.00 17.53 314 GLN B N 1
ATOM 4570 C CA . GLN B 1 278 ? -19.626 5.026 17.069 1.00 17.75 314 GLN B CA 1
ATOM 4571 C C . GLN B 1 278 ? -19.351 4.515 15.649 1.00 17.37 314 GLN B C 1
ATOM 4572 O O . GLN B 1 278 ? -20.216 3.865 15.062 1.00 18.32 314 GLN B O 1
ATOM 4578 N N . ARG B 1 279 ? -18.201 4.873 15.074 1.00 16.35 315 ARG B N 1
ATOM 4579 C CA . ARG B 1 279 ? -17.913 4.599 13.652 1.00 15.60 315 ARG B CA 1
ATOM 4580 C C . ARG B 1 279 ? -17.397 3.181 13.390 1.00 15.77 315 ARG B C 1
ATOM 4581 O O . ARG B 1 279 ? -16.803 2.545 14.250 1.00 15.89 315 ARG B O 1
ATOM 4589 N N . THR B 1 280 ? -17.607 2.739 12.156 1.00 14.84 316 THR B N 1
ATOM 4590 C CA . THR B 1 280 ? -17.172 1.447 11.680 1.00 14.46 316 THR B CA 1
ATOM 4591 C C . THR B 1 280 ? -15.703 1.536 11.310 1.00 14.37 316 THR B C 1
ATOM 4592 O O . THR B 1 280 ? -15.270 2.460 10.619 1.00 14.82 316 THR B O 1
ATOM 4596 N N . LEU B 1 281 ? -14.925 0.594 11.817 1.00 13.66 317 LEU B N 1
ATOM 4597 C CA . LEU B 1 281 ? -13.503 0.545 11.529 1.00 13.30 317 LEU B CA 1
ATOM 4598 C C . LEU B 1 281 ? -13.246 -0.701 10.684 1.00 13.39 317 LEU B C 1
ATOM 4599 O O . LEU B 1 281 ? -13.923 -1.718 10.848 1.00 13.86 317 LEU B O 1
ATOM 4604 N N . THR B 1 282 ? -12.262 -0.595 9.789 1.00 12.56 318 THR B N 1
ATOM 4605 C CA . THR B 1 282 ? -11.930 -1.660 8.845 1.00 12.95 318 THR B CA 1
ATOM 4606 C C . THR B 1 282 ? -10.533 -2.203 9.168 1.00 12.71 318 THR B C 1
ATOM 4607 O O . THR B 1 282 ? -9.572 -1.433 9.280 1.00 13.70 318 THR B O 1
ATOM 4611 N N . PHE B 1 283 ? -10.450 -3.519 9.326 1.00 12.53 319 PHE B N 1
ATOM 4612 C CA . PHE B 1 283 ? -9.187 -4.191 9.531 1.00 12.93 319 PHE B CA 1
ATOM 4613 C C . PHE B 1 283 ? -9.174 -5.570 8.897 1.00 13.02 319 PHE B C 1
ATOM 4614 O O . PHE B 1 283 ? -10.196 -6.073 8.444 1.00 13.07 319 PHE B O 1
ATOM 4622 N N . ALA B 1 284 ? -7.994 -6.179 8.871 1.00 13.08 320 ALA B N 1
ATOM 4623 C CA . ALA B 1 284 ? -7.813 -7.519 8.343 1.00 13.58 320 ALA B CA 1
ATOM 4624 C C . ALA B 1 284 ? -7.526 -8.494 9.467 1.00 14.64 320 ALA B C 1
ATOM 4625 O O . ALA B 1 284 ? -6.870 -8.142 10.458 1.00 14.29 320 ALA B O 1
ATOM 4627 N N . LEU B 1 285 ? -8.038 -9.704 9.327 1.00 15.02 321 LEU B N 1
ATOM 4628 C CA . LEU B 1 285 ? -7.769 -10.779 10.268 1.00 16.15 321 LEU B CA 1
ATOM 4629 C C . LEU B 1 285 ? -7.210 -11.970 9.511 1.00 17.36 321 LEU B C 1
ATOM 4630 O O . LEU B 1 285 ? -7.535 -12.189 8.341 1.00 16.31 321 LEU B O 1
ATOM 4635 N N . ARG B 1 286 ? -6.379 -12.752 10.190 1.00 18.83 322 ARG B N 1
ATOM 4636 C CA . ARG B 1 286 ? -5.903 -14.008 9.625 1.00 20.71 322 ARG B CA 1
ATOM 4637 C C . ARG B 1 286 ? -7.119 -14.922 9.402 1.00 21.35 322 ARG B C 1
ATOM 4638 O O . ARG B 1 286 ? -8.054 -14.959 10.220 1.00 20.63 322 ARG B O 1
ATOM 4646 N N . ALA B 1 287 ? -7.132 -15.654 8.290 1.00 22.29 323 ALA B N 1
ATOM 4647 C CA . ALA B 1 287 ? -8.300 -16.468 7.933 1.00 23.33 323 ALA B CA 1
ATOM 4648 C C . ALA B 1 287 ? -8.623 -17.541 8.974 1.00 24.06 323 ALA B C 1
ATOM 4649 O O . ALA B 1 287 ? -9.760 -17.990 9.038 1.00 24.91 323 ALA B O 1
ATOM 4651 N N . ASP B 1 288 ? -7.626 -17.946 9.763 1.00 25.15 324 ASP B N 1
ATOM 4652 C CA . ASP B 1 288 ? -7.820 -18.929 10.840 1.00 26.19 324 ASP B CA 1
ATOM 4653 C C . ASP B 1 288 ? -8.117 -18.295 12.214 1.00 26.37 324 ASP B C 1
ATOM 4654 O O . ASP B 1 288 ? -8.191 -19.001 13.226 1.00 26.86 324 ASP B O 1
ATOM 4659 N N . ASP B 1 289 ? -8.303 -16.977 12.250 1.00 24.89 325 ASP B N 1
ATOM 4660 C CA . ASP B 1 289 ? -8.595 -16.287 13.504 1.00 24.47 325 ASP B CA 1
ATOM 4661 C C . ASP B 1 289 ? -10.042 -16.526 13.902 1.00 23.85 325 ASP B C 1
ATOM 4662 O O . ASP B 1 289 ? -10.954 -16.160 13.170 1.00 23.74 325 ASP B O 1
ATOM 4667 N N . PRO B 1 290 ? -10.272 -17.121 15.094 1.00 23.94 326 PRO B N 1
ATOM 4668 C CA . PRO B 1 290 ? -11.667 -17.327 15.515 1.00 23.06 326 PRO B CA 1
ATOM 4669 C C . PRO B 1 290 ? -12.529 -16.050 15.587 1.00 21.96 326 PRO B C 1
ATOM 4670 O O . PRO B 1 290 ? -13.750 -16.127 15.425 1.00 21.86 326 PRO B O 1
ATOM 4674 N N . LEU B 1 291 ? -11.913 -14.893 15.816 1.00 20.64 327 LEU B N 1
ATOM 4675 C CA . LEU B 1 291 ? -12.657 -13.632 15.806 1.00 19.90 327 LEU B CA 1
ATOM 4676 C C . LEU B 1 291 ? -13.290 -13.375 14.441 1.00 19.80 327 LEU B C 1
ATOM 4677 O O . LEU B 1 291 ? -14.388 -12.847 14.376 1.00 18.79 327 LEU B O 1
ATOM 4682 N N . LEU B 1 292 ? -12.585 -13.732 13.364 1.00 20.39 328 LEU B N 1
ATOM 4683 C CA . LEU B 1 292 ? -13.117 -13.559 12.006 1.00 21.08 328 LEU B CA 1
ATOM 4684 C C . LEU B 1 292 ? -14.460 -14.289 11.835 1.00 21.48 328 LEU B C 1
ATOM 4685 O O . LEU B 1 292 ? -15.431 -13.714 11.363 1.00 20.20 328 LEU B O 1
ATOM 4690 N N . LYS B 1 293 ? -14.507 -15.546 12.257 1.00 23.22 329 LYS B N 1
ATOM 4691 C CA . LYS B 1 293 ? -15.742 -16.342 12.153 1.00 23.57 329 LYS B CA 1
ATOM 4692 C C . LYS B 1 293 ? -16.891 -15.736 12.969 1.00 23.72 329 LYS B C 1
ATOM 4693 O O . LYS B 1 293 ? -18.031 -15.649 12.513 1.00 23.92 329 LYS B O 1
ATOM 4699 N N . LEU B 1 294 ? -16.586 -15.284 14.176 1.00 23.42 330 LEU B N 1
ATOM 4700 C CA . LEU B 1 294 ? -17.575 -14.643 15.033 1.00 23.38 330 LEU B CA 1
ATOM 4701 C C . LEU B 1 294 ? -18.165 -13.378 14.408 1.00 23.13 330 LEU B C 1
ATOM 4702 O O . LEU B 1 294 ? -19.380 -13.180 14.428 1.00 22.54 330 LEU B O 1
ATOM 4707 N N . LEU B 1 295 ? -17.302 -12.520 13.865 1.00 22.94 331 LEU B N 1
ATOM 4708 C CA . LEU B 1 295 ? -17.763 -11.293 13.200 1.00 23.68 331 LEU B CA 1
ATOM 4709 C C . LEU B 1 295 ? -18.551 -11.629 11.926 1.00 23.89 331 LEU B C 1
ATOM 4710 O O . LEU B 1 295 ? -19.593 -11.040 11.663 1.00 24.35 331 LEU B O 1
ATOM 4715 N N . GLN B 1 296 ? -18.064 -12.596 11.156 1.00 25.61 332 GLN B N 1
ATOM 4716 C CA . GLN B 1 296 ? -18.783 -13.049 9.958 1.00 26.54 332 GLN B CA 1
ATOM 4717 C C . GLN B 1 296 ? -20.158 -13.612 10.287 1.00 27.23 332 GLN B C 1
ATOM 4718 O O . GLN B 1 296 ? -21.140 -13.234 9.647 1.00 27.08 332 GLN B O 1
ATOM 4724 N N . GLU B 1 297 ? -20.235 -14.475 11.302 1.00 28.46 333 GLU B N 1
ATOM 4725 C CA . GLU B 1 297 ? -21.525 -15.069 11.725 1.00 29.51 333 GLU B CA 1
ATOM 4726 C C . GLU B 1 297 ? -22.498 -14.013 12.209 1.00 30.12 333 GLU B C 1
ATOM 4727 O O . GLU B 1 297 ? -23.680 -14.069 11.899 1.00 30.19 333 GLU B O 1
ATOM 4733 N N . ALA B 1 298 ? -21.985 -13.041 12.954 1.00 30.75 334 ALA B N 1
ATOM 4734 C CA . ALA B 1 298 ? -22.794 -11.952 13.497 1.00 31.39 334 ALA B CA 1
ATOM 4735 C C . ALA B 1 298 ? -23.270 -10.989 12.415 1.00 32.24 334 ALA B C 1
ATOM 4736 O O . ALA B 1 298 ? -24.256 -10.290 12.615 1.00 33.14 334 ALA B O 1
ATOM 4738 N N . GLN B 1 299 ? -22.562 -10.951 11.286 1.00 32.97 335 GLN B N 1
ATOM 4739 C CA . GLN B 1 299 ? -22.861 -10.032 10.194 1.00 33.15 335 GLN B CA 1
ATOM 4740 C C . GLN B 1 299 ? -23.688 -10.675 9.077 1.00 34.58 335 GLN B C 1
ATOM 4741 O O . GLN B 1 299 ? -24.035 -9.994 8.118 1.00 34.70 335 GLN B O 1
ATOM 4747 N N . GLN B 1 300 ? -23.980 -11.971 9.187 1.00 35.98 336 GLN B N 1
ATOM 4748 C CA . GLN B 1 300 ? -24.911 -12.631 8.259 1.00 37.10 336 GLN B CA 1
ATOM 4749 C C . GLN B 1 300 ? -26.284 -12.753 8.906 1.00 37.76 336 GLN B C 1
ATOM 4750 O O . GLN B 1 300 ? -26.941 -11.739 9.177 1.00 38.87 336 GLN B O 1
#

B-factor: mean 22.53, std 8.64, range [8.72, 50.47]

Radius of gyration: 24.98 Å; Cα contacts (8 Å, |Δi|>4): 1146; chains: 2; bounding box: 52×67×70 Å

CATH classification: 3.30.200.40 (+1 more: 3.30.428.10)

Foldseek 3Di:
DPFADWAFDDFQDQDPVQQKTWTWTDTNVAIKIKIKGWDDFPPVVVVVCVVDDWDWDWPDDDVPDTDIDTDDDPVGGDIQMDMDPNDDVCNSNVSHDFDKDKDKQFLVNCVPFVVVVVVPDDDDPVVLVCCLVVVPCVVQFLDWDNDQQQIWTKGFDSPDPPPDQLWGKIKTFHNHPDQFFLLSDFVSRLSNLVCCLVVVQVSCCVPVVDHPVQWQKWFFVVHPTGGDMIMTTGPNDPYPQCDPQTTDGSVVSNVQNVVPRCSSSGGIHMHMDGPPDVSVVRRVVD/DDDPFDDWDFDDFQDDDPVQQKTWTWTDTCAIKIKIKGADDDDPVQVVVCVVPDWPWAWPDDDVPDTDTDTDGPPVRGDIDMDMDPNDDVVNSVVRGDFDKDKDKAFLVNCVPFVVVVVVVDDDDPVVVVCVLVVVPPVVQFLDWDNDQQQIWTKGWDPPDPVPDQLWGKIKTFHNHPDQFFLLSDFPSRLSNLVCCLVVVQVSCCVPPVDHSVQWQKWGFVVHPTGGDMIMITGPNNCDPQCDPQTTDGSVVSSVCNVVPGNPSSGGIHMHMDRPPDPSVVRSVVVVD

Solvent-accessible surface area: 25058 Å² total; per-residue (Å²): 77,60,22,74,49,4,129,61,76,90,49,7,61,71,21,65,96,32,6,16,0,24,0,20,0,56,0,66,137,89,32,0,0,0,18,0,18,9,9,15,15,42,32,127,80,6,8,132,32,6,65,32,98,14,95,11,82,99,107,117,70,81,145,42,89,8,12,9,48,2,26,15,49,131,116,20,13,16,0,16,0,10,0,0,39,67,9,57,104,107,15,16,77,97,33,32,127,54,85,84,44,19,22,79,0,57,4,85,28,13,103,103,26,0,35,58,33,18,120,90,76,110,90,88,29,67,48,0,66,15,2,7,67,93,144,15,19,49,137,31,34,19,60,48,24,95,60,104,52,41,0,0,0,0,0,3,19,56,70,2,8,75,106,21,80,52,11,0,9,0,4,0,0,0,27,71,100,56,8,68,4,1,5,37,0,41,53,102,12,14,59,1,0,88,36,0,20,109,62,0,42,85,15,0,52,103,139,40,155,17,112,30,29,52,1,7,10,0,4,12,1,25,11,70,35,40,2,4,6,0,4,0,0,7,11,37,8,54,6,45,24,12,19,16,22,64,3,28,8,0,16,46,0,11,40,22,2,91,84,44,74,122,23,4,42,87,34,20,6,6,1,27,7,46,46,71,37,79,5,10,124,66,8,97,114,79,141,164,19,62,29,68,47,8,148,38,70,71,47,3,58,34,2,7,46,20,4,23,6,25,0,20,0,75,4,135,67,32,0,0,0,20,0,43,14,27,60,9,112,48,123,26,0,15,99,12,7,83,43,109,32,96,41,123,97,37,19,58,6,80,42,34,9,0,20,27,0,35,10,75,118,113,10,14,27,4,99,0,26,0,1,50,72,9,74,115,152,16,18,95,123,40,50,94,54,104,77,51,23,12,67,0,55,3,82,19,17,111,107,28,0,37,63,33,28,112,88,86,115,115,93,32,95,116,0,54,43,3,6,64,88,153,40,56,52,134,71,30,21,57,51,20,99,61,106,47,40,0,0,1,0,5,5,9,141,152,12,92,92,145,71,68,110,43,0,29,0,25,0,2,0,23,67,103,57,6,86,6,1,6,37,0,42,53,112,14,15,56,2,0,87,37,0,20,107,57,0,42,87,8,0,52,126,133,26,175,19,128,23,43,52,2,2,9,1,3,15,1,25,14,88,34,45,2,5,10,0,7,0,0,5,8,73,55,88,6,124,20,7,18,14,24,66,2,30,10,0,15,45,1,11,43,20,2,89,80,46,60,142,19,6,51,112,34,20,6,4,1,24,10,116,43,90,20,85,5,7,120,73,0,62,86,56,80,182

Sequence (575 aa):
LPFSGFRLQKVLRESARDKIIFLHGKVNEEDAVVILEKTPFQVEQVAQLLTGSPELQLQFSNDIYSTYHLFPPRQLNDVKTTVVYPATEKHLQKYLRQDLRLIRETGDDYRNITLPHLESQSLSIQWVYNILDKKAEADRIVFENPDPSDGFVLIPDLKWNQQQLDDLYLIAICHRRGIRSLRDLTPEHLPLLRNILHQGQEAILQRYRMKGDHLRVYLHYLPSYYHLHVHFTALGFEAPGSGVERAHLLAEVIENLECDPRHYQQRTLTFALRADDPLLKLLQEAVRLPFSGFRLQKVLRESARDKIIFLHGKVNEDAVVILEKTPFQVEQVAQLLTGSPELQLQFSNDIYSTYHLFPPRQLNDVKTTVVYPATEKHLQKYLRQDLRLIRETGDDYRNITLPHLESQSLSIQWVYNILDKKAEADRIVFENPDPSDGFVLIPDLKWNQQQLDDLYLIAICHRRGIRSLRDLTPEHLPLLRNILHQGQEAILQRYRMKGDHLRVYLHYLPSYYHLHVHFTALGFEAPGSGVERAHLLAEVIENLECDPRHYQQRTLTFALRADDPLLKLLQEAQQ

Organism: Homo sapiens (NCBI:txid9606)

InterPro domains:
  IPR008594 Scavenger mRNA decapping enzyme DcpS/DCS2 [PF05652] (45-146)
  IPR008594 Scavenger mRNA decapping enzyme DcpS/DCS2 [PIRSF028973] (45-336)
  IPR008594 Scavenger mRNA decapping enzyme DcpS/DCS2 [PTHR12978] (19-336)
  IPR011145 Scavenger mRNA decapping enzyme, N-terminal [G3DSA:3.30.200.40] (37-146)
  IPR011145 Scavenger mRNA decapping enzyme, N-terminal [SSF102860] (42-146)
  IPR019808 Histidine triad, conserved site [PS00892] (264-282)
  IPR036265 HIT-like superfamily [G3DSA:3.30.428.10] (147-337)
  IPR036265 HIT-like superfamily [SSF54197] (146-335)

GO terms:
  GO:0005634 nucleus (C, IDA)
  GO:0005737 cytoplasm (C, IDA)
  GO:0000340 RNA 7-methylguanosine cap binding (F, IDA)
  GO:0045292 mRNA cis splicing, via spliceosome (P, IDA)
  GO:0000288 nuclear-transcribed mRNA catabolic process, deadenylation-dependent decay (P, TAS)
  GO:0005829 cytosol (C, TAS)
  GO:0004532 RNA exonuclease activity (F, TAS)
  GO:0042802 identical protein binding (F, IPI)
  GO:0005515 protein binding (F, IPI)
  GO:0110156 mRNA methylguanosine-cap decapping (P, IDA)
  GO:0140932 5'-(N(7)-methyl 5'-triphosphoguanosine)-[mRNA] diphosphatase activity (F, IDA)
  GO:0005654 nucleoplasm (C, IDA)
  GO:0005829 cytosol (C, IDA)
  GO:0048471 perinuclear region of cytoplasm (C, IPI)

Nearest PDB structures (foldseek):
  3bla-assembly1_A  TM=1.000E+00  e=2.596E-57  Homo sapiens
  5osy-assembly1_A  TM=9.907E-01  e=2.719E-55  Homo sapiens
  5osy-assembly1_B  TM=6.865E-01  e=1.687E-54  Homo sapiens
  1vlr-assembly1_B  TM=7.451E-01  e=1.103E-52  Mus musculus
  1xmm-assembly2_C  TM=6.969E-01  e=2.386E-53  Homo sapiens

Secondary structure (DSSP, 8-state):
--SS--EEEEEEEEETTTTEEEEEEE----EEEEEEEEPPP-HHHHHHHHTS--EEEEEEEETTEEEEEEE--GGG--EEEEEE-SPPHHHHHHHS---EEEEEE-HHHIIIIIHHHHHT-----HHHHHHHTTSSSGGG--EEE--TTT-EEEEE-TT--SS-STT-EEEEEESSS---SGGG--GGGHHHHHHHHHHHHHHHHHHH---GGGEEEEEESS-SSSS-EEEEEETTS--TT-BTTTEEEHHHHHHHHHH-TTHHHHS-EEEEEETT-HHHHHHHH-/---SSS--EEEEEEEEETTTTEEEEEEE---EEEEEEEEPPPPHHHHHHHHTS--EEEEEEEETTEEEEEEE--GGG--EEEEEESSPPHHHHHHH----EEEEEE-HHHIIIIIHHHHHTS----HHHHHHHTTSSSGGG--EEE--TTT-EEEEE-TT--SS-STT-EEEEEESSS---SGGG--GGGHHHHHHHHHHHHHHHHHHH---GGGEEEEEESS-SSSS-EEEEEETT---TT-BTTTEEEHHHHHHHHHH-TTHHHHS-EEEEEETT-HHHHHHHHHH-